Protein AF-A0A7S3WZX8-F1 (afdb_monomer)

Organism: NCBI:txid141414

Solvent-accessible surface area (backbone atoms only — not comparable to full-atom values): 28064 Å² total; per-residue (Å²): 110,68,70,62,49,52,53,51,53,48,54,61,59,67,70,62,73,82,85,50,68,70,58,51,52,52,25,53,53,38,31,55,52,12,50,51,37,23,51,35,10,46,56,28,32,33,53,15,47,47,43,47,40,38,82,58,34,78,76,71,60,70,80,54,81,47,58,68,43,24,22,30,53,14,22,42,45,3,54,73,65,70,32,28,58,57,41,40,40,51,50,34,34,36,25,56,45,72,71,41,54,56,69,48,44,52,30,20,46,56,13,10,59,41,23,38,32,56,61,16,42,58,54,15,58,75,34,60,89,39,48,67,26,19,17,34,4,34,15,38,19,34,26,53,33,41,44,40,50,53,32,44,68,53,48,49,58,49,26,52,54,36,20,68,74,63,71,76,38,19,58,53,53,52,56,19,43,58,54,35,34,73,73,62,42,51,97,82,49,68,68,90,59,84,38,72,48,51,69,71,30,41,66,61,31,40,50,41,54,27,69,36,64,40,34,33,48,59,57,67,44,92,61,54,74,57,42,70,59,60,80,88,80,53,72,77,86,43,64,78,80,84,74,84,73,74,87,72,89,73,91,74,96,75,96,70,89,81,93,45,70,68,59,52,50,51,49,50,57,51,56,69,62,59,60,70,92,68,56,39,19,40,30,40,61,68,45,51,56,28,49,44,68,64,35,54,65,53,38,71,73,61,51,47,58,42,82,80,66,58,59,86,56,88,66,88,38,78,87,80,30,48,56,22,44,36,44,56,60,48,40,44,59,54,42,73,68,28,70,38,46,72,32,37,72,34,38,88,50,44,44,64,50,19,14,51,52,39,33,54,51,13,50,52,32,28,52,50,9,50,51,41,25,39,51,26,33,44,74,72,37,53,76,60,45,56,61,50,51,65,55,39,71,78,47,56,58,71,56,22,17,52,48,16,23,52,50,8,55,67,35,64,33,31,50,62,54,46,36,64,46,13,59,38,16,17,75,61,77,40,52,60,82,56,43,44,31,28,41,54,14,10,54,53,15,30,28,49,58,33,38,51,57,14,63,45,63,62,36,67,51,9,37,22,45,21,40,32,52,40,48,54,48,50,52,36,42,65,61,38,52,77,45,68,76,49,34,45,49,29,52,48,54,13,48,52,53,4,50,50,30,39,77,36,79,60,44,59,61,52,48,48,46,42,67,57,42,48,49,33,51,51,53,39,52,45,48,55,31,37,76,76,32,63,67,56,25,50,52,51,53,50,51,64,70,65,58,130

Secondary structure (DSSP, 8-state):
-HHHHHHHHHHHHTTSPPPPHHHHHHHHHHHHHHHHHHHHHHHHHHHHHHHHHTTTGGGTSTT---HHHHHHHHHHHHHHHS-HHHHHHHHHHHHHTTSS-HHHHHHHHHHHHHHTHHHHHHHHHTTTTSHHHHHHHHHHHHHHHHHHHHHHHHHHHHHHHHHHHHSS--HHHHHHHHHHHHHH--TTS--SS--HHHHHHHHHHHHH-EE-HHHHHHHHSTT-SPEEPPGGGS-TTSTTS-------------------HHHHHHHHHHHTTSS-----EEE-HHHHHHHHHH-HHHHHHH--BGGGTT---S-SSSSSPEEESSHHHHHIIIIISS-SEEESTTGGGHHHHHHHHHHHHHHHHHHHHHHHHHHHHHHHHHHHHHHHHHHHTTS-HHHHHHHHHHHHHHHS-HHHHHHHHHHHHHTTSS-HHHHHHHHHHHHHHHHHHHHHHHHHHT-HHHHHHHHHHHHHHHHHHHHHSSSHHHHHHHHHHHHHHHHHHHH-TTHHHHHHIIIIIIHHHHHHHHHHHHHH-HHHHHHHHHHHHT--

InterPro domains:
  IPR003841 Sodium-dependent phosphate transport protein [PF02690] (37-125)
  IPR003841 Sodium-dependent phosphate transport protein [PF02690] (369-481)
  IPR003841 Sodium-dependent phosphate transport protein [PTHR10010] (20-543)

Nearest PDB structures (foldseek):
  8zqp-assembly1_A  TM=1.245E-01  e=1.816E+00  Homo sapiens

Foldseek 3Di:
DVVVVVVVVVVVLVPDDDDDPVLLVVLVVLLVVLVLLQLLLLVLLLLLCLLLVQADLVVVQVQQPDLLLLLLLLLQQCLVLVFLLLQLLVLLSCLLSVSDFLQSSLSSNLNSQLNNLLLQLVLLLVLLVALLLSLQLQLLSCLSNLLSVVLCVPVVVQFVVQCVVVVHTGDLLVVLLVVLCVVQNHQPPDGPDDQPSCVSNVVVSVQQFDFLVLLSCLRNDPQDQFAWDDPVLFPLVQQPPDDPPPDDDDDDDDPDDDPDVVVVVVVVVVSVVSDDPQTKTWGAPSNLVSLCSLPVPCCVVPWAFPVVRRGPDPCSDPDRTGITRCSNVSCCVRRNVNFRTPDHPLNVLTSNRSSVVSNVSSSCSSSSSVVSNLVSLCSNPVSVLVVVLLVLLVDDLQVLLCNLLVSCLSNLGLSVSSSSCSSCSSVVSHPSLSSNSSSLSVQLNNLVSQCVSLSSSSNSSSNSSSSSSNCSSVVSCVQQPPDVVSVVSSSVVSSVLSNVCSVPVCSSVVCCCVVSPVVSVLSSVLSVLCVVPVVSSVVVVVVVVPDD

Mean predicted aligned error: 14.81 Å

Radius of gyration: 32.47 Å; Cα contacts (8 Å, |Δi|>4): 790; chains: 1; bounding box: 88×51×114 Å

Structure (mmCIF, N/CA/C/O backbone):
data_AF-A0A7S3WZX8-F1
#
_entry.id   AF-A0A7S3WZX8-F1
#
loop_
_atom_site.group_PDB
_atom_site.id
_atom_site.type_symbol
_atom_site.label_atom_id
_atom_site.label_alt_id
_atom_site.label_comp_id
_atom_site.label_asym_id
_atom_site.label_entity_id
_atom_site.label_seq_id
_atom_site.pdbx_PDB_ins_code
_atom_site.Cartn_x
_atom_site.Cartn_y
_atom_site.Cartn_z
_atom_site.occupancy
_atom_site.B_iso_or_equiv
_atom_site.auth_seq_id
_atom_site.auth_comp_id
_atom_site.auth_asym_id
_atom_site.auth_atom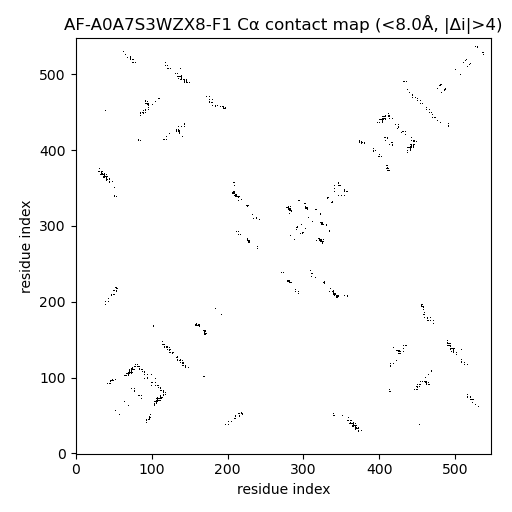_id
_atom_site.pdbx_PDB_model_num
ATOM 1 N N . MET A 1 1 ? -20.337 2.306 39.036 1.00 42.31 1 MET A N 1
ATOM 2 C CA . MET A 1 1 ? -19.505 1.330 38.292 1.00 42.31 1 MET A CA 1
ATOM 3 C C . MET A 1 1 ? -18.708 1.974 37.158 1.00 42.31 1 MET A C 1
ATOM 5 O O . MET A 1 1 ? -17.511 1.739 37.129 1.00 42.31 1 MET A O 1
ATOM 9 N N . ALA A 1 2 ? -19.298 2.820 36.297 1.00 38.94 2 ALA A N 1
ATOM 10 C CA . ALA A 1 2 ? -18.552 3.573 35.270 1.00 38.94 2 ALA A CA 1
ATOM 11 C C . ALA A 1 2 ? -17.486 4.527 35.861 1.00 38.94 2 ALA A C 1
ATOM 13 O O . ALA A 1 2 ? -16.323 4.437 35.491 1.00 38.94 2 ALA A O 1
ATOM 14 N N . ASP A 1 3 ? -17.843 5.324 36.877 1.00 40.44 3 ASP A N 1
ATOM 15 C CA . ASP A 1 3 ? -16.924 6.263 37.562 1.00 40.44 3 ASP A CA 1
ATOM 16 C C . ASP A 1 3 ? -15.757 5.555 38.290 1.00 40.44 3 ASP A C 1
ATOM 18 O O . ASP A 1 3 ? -14.648 6.066 38.418 1.00 40.44 3 ASP A O 1
ATOM 22 N N . THR A 1 4 ? -15.979 4.317 38.741 1.00 41.59 4 THR A N 1
ATOM 23 C CA . THR A 1 4 ? -14.967 3.511 39.440 1.00 41.59 4 THR A CA 1
ATOM 24 C C . THR A 1 4 ? -13.964 2.882 38.470 1.00 41.59 4 THR A C 1
ATOM 26 O O . THR A 1 4 ? -12.808 2.679 38.834 1.00 41.59 4 THR A O 1
ATOM 29 N N . GLN A 1 5 ? -14.384 2.576 37.236 1.00 45.62 5 GLN A N 1
ATOM 30 C CA . GLN A 1 5 ? -13.490 2.078 36.188 1.00 45.62 5 GLN A CA 1
ATOM 31 C C . GLN A 1 5 ? -12.765 3.210 35.449 1.00 45.62 5 GLN A C 1
ATOM 33 O O . GLN A 1 5 ? -11.592 3.038 35.127 1.00 45.62 5 GLN A O 1
ATOM 38 N N . GLU A 1 6 ? -13.396 4.380 35.287 1.00 46.00 6 GLU A N 1
ATOM 39 C CA . GLU A 1 6 ? -12.753 5.611 34.795 1.00 46.00 6 GLU A CA 1
ATOM 40 C C . GLU A 1 6 ? -11.581 6.000 35.709 1.00 46.00 6 GLU A C 1
ATOM 42 O O . GLU A 1 6 ? -10.449 6.091 35.240 1.00 46.00 6 GLU A O 1
ATOM 47 N N . LYS A 1 7 ? -11.786 6.027 37.035 1.00 42.59 7 LYS A N 1
ATOM 48 C CA 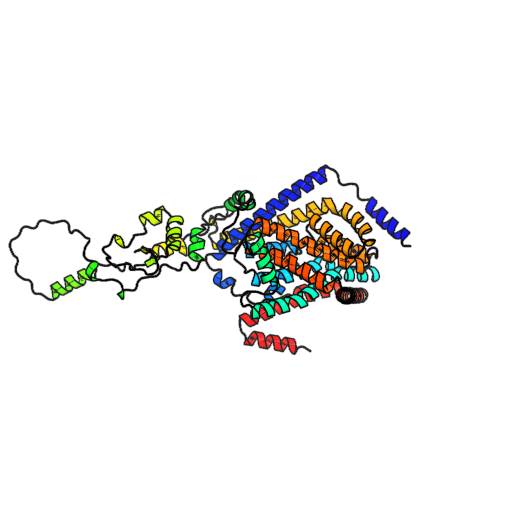. LYS A 1 7 ? -10.711 6.285 38.015 1.00 42.59 7 LYS A CA 1
ATOM 49 C C . LYS A 1 7 ? -9.607 5.224 38.033 1.00 42.59 7 LYS A C 1
ATOM 51 O O . LYS A 1 7 ? -8.455 5.540 38.322 1.00 42.59 7 LYS A O 1
ATOM 56 N N . LYS A 1 8 ? -9.922 3.962 37.716 1.00 41.47 8 LYS A N 1
ATOM 57 C CA . LYS A 1 8 ? -8.926 2.876 37.641 1.00 41.47 8 LYS A CA 1
ATOM 58 C C . LYS A 1 8 ? -8.083 2.968 36.361 1.00 41.47 8 LYS A C 1
ATOM 60 O O . LYS A 1 8 ? -6.880 2.721 36.414 1.00 41.47 8 LYS A O 1
ATOM 65 N N . ALA A 1 9 ? -8.688 3.374 35.243 1.00 42.62 9 ALA A N 1
ATOM 66 C CA . ALA A 1 9 ? -7.993 3.666 33.989 1.00 42.62 9 ALA A CA 1
ATOM 67 C C . ALA A 1 9 ? -7.158 4.959 34.081 1.00 42.62 9 ALA A C 1
ATOM 69 O O . ALA A 1 9 ? -6.026 4.991 33.600 1.00 42.62 9 ALA A O 1
ATOM 70 N N . GLU A 1 10 ? -7.670 5.991 34.756 1.00 42.19 10 GLU A N 1
ATOM 71 C CA . GLU A 1 10 ? -6.943 7.233 35.045 1.00 42.19 10 GLU A CA 1
ATOM 72 C C . GLU A 1 10 ? -5.774 7.002 36.010 1.00 42.19 10 GLU A C 1
ATOM 74 O O . GLU A 1 10 ? -4.679 7.497 35.759 1.00 42.19 10 GLU A O 1
ATOM 79 N N . GLY A 1 11 ? -5.958 6.192 37.059 1.00 34.66 11 GLY A N 1
ATOM 80 C CA . GLY A 1 11 ? -4.899 5.834 38.007 1.00 34.66 11 GLY A CA 1
ATOM 81 C C . GLY A 1 11 ? -3.776 4.994 37.388 1.00 34.66 11 GLY A C 1
ATOM 82 O O . GLY A 1 11 ? -2.609 5.202 37.710 1.00 34.66 11 GLY A O 1
ATOM 83 N N . ALA A 1 12 ? -4.099 4.098 36.448 1.00 41.78 12 ALA A N 1
ATOM 84 C CA . ALA A 1 12 ? -3.099 3.347 35.685 1.00 41.78 12 ALA A CA 1
ATOM 85 C C . ALA A 1 12 ? -2.386 4.215 34.628 1.00 41.78 12 ALA A C 1
ATOM 87 O O . ALA A 1 12 ? -1.195 4.035 34.389 1.00 41.78 12 ALA A O 1
ATOM 88 N N . ALA A 1 13 ? -3.082 5.187 34.024 1.00 42.12 13 ALA A N 1
ATOM 89 C CA . ALA A 1 13 ? -2.490 6.142 33.083 1.00 42.12 13 ALA A CA 1
ATOM 90 C C . ALA A 1 13 ? -1.632 7.222 33.772 1.00 42.12 13 ALA A C 1
ATOM 92 O O . ALA A 1 13 ? -0.694 7.735 33.163 1.00 42.12 13 ALA A O 1
ATOM 93 N N . ALA A 1 14 ? -1.923 7.554 35.033 1.00 41.50 14 ALA A N 1
ATOM 94 C CA . ALA A 1 14 ? -1.174 8.523 35.833 1.00 41.50 14 ALA A CA 1
ATOM 95 C C . ALA A 1 14 ? 0.158 7.977 36.389 1.00 41.50 14 ALA A C 1
ATOM 97 O O . ALA A 1 14 ? 0.989 8.759 36.843 1.00 41.50 14 ALA A O 1
ATOM 98 N N . ALA A 1 15 ? 0.386 6.658 36.332 1.00 39.69 15 ALA A N 1
ATOM 99 C CA . ALA A 1 15 ? 1.616 6.019 36.808 1.00 39.69 15 ALA A CA 1
ATOM 100 C C . ALA A 1 15 ? 2.784 6.059 35.794 1.00 39.69 15 ALA A C 1
ATOM 102 O O . ALA A 1 15 ? 3.907 5.687 36.131 1.00 39.69 15 ALA A O 1
ATOM 103 N N . GLU A 1 16 ? 2.564 6.526 34.559 1.00 50.78 16 GLU A N 1
ATOM 104 C CA . GLU A 1 16 ? 3.610 6.640 33.535 1.00 50.78 16 GLU A CA 1
ATOM 105 C C . GLU A 1 16 ? 4.141 8.084 33.448 1.00 50.78 16 GLU A C 1
ATOM 107 O O . GLU A 1 16 ? 3.571 8.919 32.749 1.00 50.78 16 GLU A O 1
ATOM 112 N N . GLY A 1 17 ? 5.262 8.371 34.124 1.00 54.03 17 GLY A N 1
ATOM 113 C CA . GLY A 1 17 ? 5.860 9.715 34.240 1.00 54.03 17 GLY A CA 1
ATOM 114 C C . GLY A 1 17 ? 6.002 10.502 32.926 1.00 54.03 17 GLY A C 1
ATOM 115 O O . GLY A 1 17 ? 6.156 9.921 31.849 1.00 54.03 17 GLY A O 1
ATOM 116 N N . GLU A 1 18 ? 5.930 11.835 33.000 1.00 63.31 18 GLU A N 1
ATOM 117 C CA . GLU A 1 18 ? 6.015 12.731 31.839 1.00 63.31 18 GLU A CA 1
ATOM 118 C C . GLU A 1 18 ? 7.287 12.490 31.005 1.00 63.31 18 GLU A C 1
ATOM 120 O O . GLU A 1 18 ? 8.355 12.165 31.523 1.00 63.31 18 GLU A O 1
ATOM 125 N N . LEU A 1 19 ? 7.163 12.601 29.680 1.00 67.25 19 LEU A N 1
ATOM 126 C CA . LEU A 1 19 ? 8.270 12.361 28.757 1.00 67.25 19 LEU A CA 1
ATOM 127 C C . LEU A 1 19 ? 9.326 13.466 28.917 1.00 67.25 19 LEU A C 1
ATOM 129 O O . LEU A 1 19 ? 9.014 14.642 28.744 1.00 67.25 19 LEU A O 1
ATOM 133 N N . SER A 1 20 ? 10.568 13.100 29.233 1.00 80.31 20 SER A N 1
ATOM 134 C CA . SER A 1 20 ? 11.638 14.075 29.452 1.00 80.31 20 SER A CA 1
ATOM 135 C C . SER A 1 20 ? 12.014 14.799 28.148 1.00 80.31 20 SER A C 1
ATOM 137 O O . SER A 1 20 ? 12.026 14.202 27.069 1.00 80.31 20 SER A O 1
ATOM 139 N N . TRP A 1 21 ? 12.357 16.089 28.227 1.00 80.62 21 TRP A N 1
ATOM 140 C CA . TRP A 1 21 ? 12.812 16.879 27.069 1.00 80.62 21 TRP A CA 1
ATOM 141 C C . TRP A 1 21 ? 13.941 16.217 26.252 1.00 80.62 21 TRP A C 1
ATOM 143 O O . TRP A 1 21 ? 13.867 16.259 25.022 1.00 80.62 21 TRP A O 1
ATOM 153 N N . PRO A 1 22 ? 14.933 15.535 26.863 1.00 83.25 22 PRO A N 1
ATOM 154 C CA . PRO A 1 22 ? 15.937 14.778 26.118 1.00 83.25 22 PRO A CA 1
ATOM 155 C C . PRO A 1 22 ? 15.350 13.645 25.267 1.00 83.25 22 PRO A C 1
ATOM 157 O O . PRO A 1 22 ? 15.780 13.459 24.132 1.00 83.25 22 PRO A O 1
ATOM 160 N N . MET A 1 23 ? 14.340 12.920 25.761 1.00 78.38 23 MET A N 1
ATOM 161 C CA . MET A 1 23 ? 13.644 11.894 24.970 1.00 78.38 23 MET A CA 1
ATOM 162 C C . MET A 1 23 ? 12.839 12.508 23.825 1.00 78.38 23 MET A C 1
ATOM 164 O O . MET A 1 23 ? 12.762 11.911 22.754 1.00 78.38 23 MET A O 1
ATOM 168 N N . VAL A 1 24 ? 12.266 13.700 24.029 1.00 80.44 24 VAL A N 1
ATOM 169 C CA . VAL A 1 24 ? 11.562 14.430 22.965 1.00 80.44 24 VAL A CA 1
ATOM 170 C C . VAL A 1 24 ? 12.522 14.798 21.838 1.00 80.44 24 VAL A C 1
ATOM 172 O O . VAL A 1 24 ? 12.262 14.490 20.676 1.00 80.44 24 VAL A O 1
ATOM 175 N N . ILE A 1 25 ? 13.658 15.401 22.186 1.00 84.62 25 ILE A N 1
ATOM 176 C CA . ILE A 1 25 ? 14.691 15.800 21.227 1.00 84.62 25 ILE A CA 1
ATOM 177 C C . ILE A 1 25 ? 15.255 14.568 20.506 1.00 84.62 25 ILE A C 1
ATOM 179 O O . ILE A 1 25 ? 15.294 14.548 19.277 1.00 84.62 25 ILE A O 1
ATOM 183 N N . ALA A 1 26 ? 15.615 13.514 21.245 1.00 85.44 26 ALA A N 1
ATOM 184 C CA . ALA A 1 26 ? 16.092 12.258 20.665 1.00 85.44 26 ALA A CA 1
ATOM 185 C C . ALA A 1 26 ? 15.053 11.620 19.728 1.00 85.44 26 ALA A C 1
ATOM 187 O O . ALA A 1 26 ? 15.413 11.096 18.676 1.00 85.44 26 ALA A O 1
ATOM 188 N N . GLY A 1 27 ? 13.764 11.704 20.068 1.00 79.12 27 GLY A N 1
ATOM 189 C CA . GLY A 1 27 ? 12.679 11.238 19.210 1.00 79.12 27 GLY A CA 1
ATOM 190 C C . GLY A 1 27 ? 12.558 12.039 17.912 1.00 79.12 27 GLY A C 1
ATOM 191 O O . GLY A 1 27 ? 12.404 11.433 16.856 1.00 79.12 27 GLY A O 1
ATOM 192 N N . ILE A 1 28 ? 12.681 13.371 17.956 1.00 81.50 28 ILE A N 1
ATOM 193 C CA . ILE A 1 28 ? 12.648 14.229 16.756 1.00 81.50 28 ILE A CA 1
ATOM 194 C C . ILE A 1 28 ? 13.839 13.929 15.838 1.00 81.50 28 ILE A C 1
ATOM 196 O O . ILE A 1 28 ? 13.653 13.722 14.638 1.00 81.50 28 ILE A O 1
ATOM 200 N N . PHE A 1 29 ? 15.053 13.841 16.389 1.00 89.25 29 PHE A N 1
ATOM 201 C CA . PHE A 1 29 ? 16.229 13.436 15.613 1.00 89.25 29 PHE A CA 1
ATOM 202 C C . PHE A 1 29 ? 16.075 12.022 15.044 1.00 89.25 29 PHE A C 1
ATOM 204 O O . PHE A 1 29 ? 16.392 11.792 13.878 1.00 89.25 29 PHE A O 1
ATOM 211 N N . GLY A 1 30 ? 15.529 11.096 15.834 1.00 84.31 30 GLY A N 1
ATOM 212 C CA . GLY A 1 30 ? 15.224 9.738 15.398 1.00 84.31 30 GLY A CA 1
ATOM 213 C C . GLY A 1 30 ? 14.228 9.695 14.238 1.00 84.31 30 GLY A C 1
ATOM 214 O O . GLY A 1 30 ? 14.450 8.946 13.292 1.00 84.31 30 GLY A O 1
ATOM 215 N N . ILE A 1 31 ? 13.189 10.539 14.250 1.00 75.19 31 ILE A N 1
ATOM 216 C CA . ILE A 1 31 ? 12.229 10.690 13.142 1.00 75.19 31 ILE A CA 1
ATOM 217 C C . ILE A 1 31 ? 12.936 11.160 11.872 1.00 75.19 31 ILE A C 1
ATOM 219 O O . ILE A 1 31 ? 12.767 10.540 10.825 1.00 75.19 31 ILE A O 1
ATOM 223 N N . ILE A 1 32 ? 13.746 12.220 11.956 1.00 83.50 32 ILE A N 1
ATOM 224 C CA . ILE A 1 32 ? 14.456 12.776 10.793 1.00 83.50 32 ILE A CA 1
ATOM 225 C C . ILE A 1 32 ? 15.437 11.745 10.219 1.00 83.50 32 ILE A C 1
ATOM 227 O O . ILE A 1 32 ? 15.456 11.521 9.009 1.00 83.50 32 ILE A O 1
ATOM 231 N N . ALA A 1 33 ? 16.213 11.075 11.076 1.00 87.00 33 ALA A N 1
ATOM 232 C CA . ALA A 1 33 ? 17.159 10.041 10.662 1.00 87.00 33 ALA A CA 1
ATOM 233 C C . ALA A 1 33 ? 16.455 8.834 10.023 1.00 87.00 33 ALA A C 1
ATOM 235 O O . ALA A 1 33 ? 16.892 8.326 8.992 1.00 87.00 33 ALA A O 1
ATOM 236 N N . SER A 1 34 ? 15.337 8.406 10.606 1.00 77.06 34 SER A N 1
ATOM 237 C CA . SER A 1 34 ? 14.529 7.294 10.106 1.00 77.06 34 SER A CA 1
ATOM 238 C C . SER A 1 34 ? 13.863 7.621 8.769 1.00 77.06 34 SER A C 1
ATOM 240 O O . SER A 1 34 ? 13.863 6.788 7.863 1.00 77.06 34 SER A O 1
ATOM 242 N N . LEU A 1 35 ? 13.365 8.853 8.609 1.00 73.88 35 LEU A N 1
ATOM 243 C CA . LEU A 1 35 ? 12.845 9.357 7.340 1.00 73.88 35 LEU A CA 1
ATOM 244 C C . LEU A 1 35 ? 13.946 9.392 6.275 1.00 73.88 35 LEU A C 1
ATOM 246 O O . LEU A 1 35 ? 13.730 8.919 5.166 1.00 73.88 35 LEU A O 1
ATOM 250 N N . TYR A 1 36 ? 15.139 9.890 6.606 1.00 84.25 36 TYR A N 1
ATOM 251 C CA . TYR A 1 36 ? 16.271 9.888 5.679 1.00 84.25 36 TYR A CA 1
ATOM 252 C C . TYR A 1 36 ? 16.662 8.466 5.254 1.00 84.25 36 TYR A C 1
ATOM 254 O O . TYR A 1 36 ? 16.792 8.197 4.061 1.00 84.25 36 TYR A O 1
ATOM 262 N N . LEU A 1 37 ? 16.775 7.536 6.209 1.00 83.69 37 LEU A N 1
ATOM 263 C CA . LEU A 1 37 ? 17.080 6.129 5.939 1.00 83.69 37 LEU A CA 1
ATOM 264 C C . LEU A 1 37 ? 16.036 5.483 5.015 1.00 83.69 37 LEU A C 1
ATOM 266 O O . LEU A 1 37 ? 16.394 4.790 4.063 1.00 83.69 37 LEU A O 1
ATOM 270 N N . PHE A 1 38 ? 14.757 5.767 5.259 1.00 74.38 38 PHE A N 1
ATOM 271 C CA . PHE A 1 38 ? 13.649 5.328 4.416 1.00 74.38 38 PHE A CA 1
ATOM 272 C C . PHE A 1 38 ? 13.745 5.890 2.987 1.00 74.38 38 PHE A C 1
ATOM 274 O O . PHE A 1 38 ? 13.621 5.135 2.022 1.00 74.38 38 PHE A O 1
ATOM 281 N N . LEU A 1 39 ? 14.024 7.190 2.837 1.00 73.38 39 LEU A N 1
ATOM 282 C CA . LEU A 1 39 ? 14.169 7.839 1.528 1.00 73.38 39 LEU A CA 1
ATOM 283 C C . LEU A 1 39 ? 15.365 7.295 0.737 1.00 73.38 39 LEU A C 1
ATOM 285 O O . LEU A 1 39 ? 15.262 7.101 -0.476 1.00 73.38 39 LEU A O 1
ATOM 289 N N . VAL A 1 40 ? 16.486 7.018 1.408 1.00 83.88 40 VAL A N 1
ATOM 290 C CA . VAL A 1 40 ? 17.638 6.357 0.779 1.00 83.88 40 VAL A CA 1
ATOM 291 C C . VAL A 1 40 ? 17.268 4.940 0.341 1.00 83.88 40 VAL A C 1
ATOM 293 O O . VAL A 1 40 ? 17.600 4.561 -0.779 1.00 83.88 40 VAL A O 1
ATOM 296 N N . GLY A 1 41 ? 16.538 4.187 1.172 1.00 77.00 41 GLY A N 1
ATOM 297 C CA . GLY A 1 41 ? 16.021 2.863 0.818 1.00 77.00 41 GLY A CA 1
ATOM 298 C C . GLY A 1 41 ? 15.164 2.886 -0.453 1.00 77.00 41 GLY A C 1
ATOM 299 O O . GLY A 1 41 ? 15.422 2.111 -1.367 1.00 77.00 41 GLY A O 1
ATOM 300 N N . LEU A 1 42 ? 14.213 3.822 -0.566 1.00 65.62 42 LEU A N 1
ATOM 301 C CA . LEU A 1 42 ? 13.376 3.982 -1.767 1.00 65.62 42 LEU A CA 1
ATOM 302 C C . LEU A 1 42 ? 14.192 4.303 -3.027 1.00 65.62 42 LEU A C 1
ATOM 304 O O . LEU A 1 42 ? 13.967 3.714 -4.085 1.00 65.62 42 LEU A O 1
ATOM 308 N N . ALA A 1 43 ? 15.141 5.234 -2.925 1.00 74.12 43 ALA A N 1
ATOM 309 C CA . ALA A 1 43 ? 15.965 5.625 -4.064 1.00 74.12 43 ALA A CA 1
ATOM 310 C C . ALA A 1 43 ? 16.906 4.487 -4.504 1.00 74.12 43 ALA A C 1
ATOM 312 O O . ALA A 1 43 ? 17.033 4.223 -5.701 1.00 74.12 43 ALA A O 1
ATOM 313 N N . LEU A 1 44 ? 17.502 3.774 -3.543 1.00 78.50 44 LEU A N 1
ATOM 314 C CA . LEU A 1 44 ? 18.354 2.615 -3.798 1.00 78.50 44 LEU A CA 1
ATOM 315 C C . LEU A 1 44 ? 17.571 1.460 -4.432 1.00 78.50 44 LEU A C 1
ATOM 317 O O . LEU A 1 44 ? 18.053 0.847 -5.379 1.00 78.50 44 LEU A O 1
ATOM 321 N N . MET A 1 45 ? 16.355 1.201 -3.950 1.00 73.62 45 MET A N 1
ATOM 322 C CA . MET A 1 45 ? 15.451 0.191 -4.499 1.00 73.62 45 MET A CA 1
ATOM 323 C C . MET A 1 45 ? 15.160 0.461 -5.980 1.00 73.62 45 MET A C 1
ATOM 325 O O . MET A 1 45 ? 15.248 -0.449 -6.802 1.00 73.62 45 MET A O 1
ATOM 329 N N . GLY A 1 46 ? 14.890 1.719 -6.345 1.00 68.00 46 GLY A N 1
ATOM 330 C CA . GLY A 1 46 ? 14.654 2.102 -7.737 1.00 68.00 46 GLY A CA 1
ATOM 331 C C . GLY A 1 46 ? 15.851 1.855 -8.662 1.00 68.00 46 GLY A C 1
ATOM 332 O O . GLY A 1 46 ? 15.660 1.480 -9.817 1.00 68.00 46 GLY A O 1
ATOM 333 N N . ASP A 1 47 ? 17.083 2.024 -8.179 1.00 76.50 47 ASP A N 1
ATOM 334 C CA . ASP A 1 47 ? 18.285 1.727 -8.965 1.00 76.50 47 ASP A CA 1
ATOM 335 C C . ASP A 1 47 ? 18.634 0.227 -8.959 1.00 76.50 47 ASP A C 1
ATOM 337 O O . ASP A 1 47 ? 19.006 -0.314 -10.003 1.00 76.50 47 ASP A O 1
ATOM 341 N N . ALA A 1 48 ? 18.422 -0.485 -7.852 1.00 74.44 48 ALA A N 1
ATOM 342 C CA . ALA A 1 48 ? 18.563 -1.940 -7.798 1.00 74.44 48 ALA A CA 1
ATOM 343 C C . ALA A 1 48 ? 17.632 -2.633 -8.807 1.00 74.44 48 ALA A C 1
ATOM 345 O O . ALA A 1 48 ? 18.068 -3.500 -9.567 1.00 74.44 48 ALA A O 1
ATOM 346 N N . PHE A 1 49 ? 16.374 -2.187 -8.894 1.00 69.06 49 PHE A N 1
ATOM 347 C CA . PHE A 1 49 ? 15.424 -2.728 -9.861 1.00 69.06 49 PHE A CA 1
ATOM 348 C C . PHE A 1 49 ? 15.771 -2.420 -11.309 1.00 69.06 49 PHE A C 1
ATOM 350 O O . PHE A 1 49 ? 15.621 -3.304 -12.137 1.00 69.06 49 PHE A O 1
ATOM 357 N N . LYS A 1 50 ? 16.286 -1.232 -11.643 1.00 72.12 50 LYS A N 1
ATOM 358 C CA . LYS A 1 50 ? 16.756 -0.968 -13.017 1.00 72.12 50 LYS A CA 1
ATOM 359 C C . LYS A 1 50 ? 17.892 -1.904 -13.429 1.00 72.12 50 LYS A C 1
ATOM 361 O O . LYS A 1 50 ? 17.978 -2.281 -14.593 1.00 72.12 50 LYS A O 1
ATOM 366 N N . CYS A 1 51 ? 18.752 -2.275 -12.480 1.00 72.75 51 CYS A N 1
ATOM 367 C CA . CYS A 1 51 ? 19.847 -3.208 -12.720 1.00 72.75 51 CYS A CA 1
ATOM 368 C C . CYS A 1 51 ? 19.341 -4.633 -12.984 1.00 72.75 51 CYS A C 1
ATOM 370 O O . CYS A 1 51 ? 19.742 -5.259 -13.961 1.00 72.75 51 CYS A O 1
ATOM 372 N N . LEU A 1 52 ? 18.400 -5.111 -12.164 1.00 68.62 52 LEU A N 1
ATOM 373 C CA . LEU A 1 52 ? 17.714 -6.395 -12.378 1.00 68.62 52 LEU A CA 1
ATOM 374 C C . LEU A 1 52 ? 16.840 -6.378 -13.648 1.00 68.62 52 LEU A C 1
ATOM 376 O O . LEU A 1 52 ? 16.723 -7.379 -14.350 1.00 68.62 52 LEU A O 1
ATOM 380 N N . GLY A 1 53 ? 16.286 -5.205 -13.950 1.00 61.47 53 GLY A N 1
ATOM 381 C CA . GLY A 1 53 ? 15.441 -4.857 -15.083 1.00 61.47 53 GLY A CA 1
ATOM 382 C C . GLY A 1 53 ? 16.109 -5.032 -16.441 1.00 61.47 53 GLY A C 1
ATOM 383 O O . GLY A 1 53 ? 15.548 -5.630 -17.358 1.00 61.47 53 GLY A O 1
ATOM 384 N N . GLY A 1 54 ? 17.331 -4.510 -16.552 1.00 61.09 54 GLY A N 1
ATOM 385 C CA . GLY A 1 54 ? 18.008 -4.290 -17.827 1.00 61.09 54 GLY A CA 1
ATOM 386 C C . GLY A 1 54 ? 18.371 -5.540 -18.629 1.00 61.09 54 GLY A C 1
ATOM 387 O O . GLY A 1 54 ? 18.598 -5.407 -19.818 1.00 61.09 54 GLY A O 1
ATOM 388 N N . ARG A 1 55 ? 18.431 -6.745 -18.043 1.00 59.84 55 ARG A N 1
ATOM 389 C CA . ARG A 1 55 ? 18.888 -7.959 -18.763 1.00 59.84 55 ARG A CA 1
ATOM 390 C C . ARG A 1 55 ? 17.904 -9.130 -18.805 1.00 59.84 55 ARG A C 1
ATOM 392 O O . ARG A 1 55 ? 18.215 -10.148 -19.410 1.00 59.84 55 ARG A O 1
ATOM 399 N N . GLY A 1 56 ? 16.728 -9.019 -18.188 1.00 50.00 56 GLY A N 1
ATOM 400 C CA . GLY A 1 56 ? 15.794 -10.154 -18.139 1.00 50.00 56 GLY A CA 1
ATOM 401 C C . GLY A 1 56 ? 14.403 -9.877 -17.577 1.00 50.00 56 GLY A C 1
ATOM 402 O O . GLY A 1 56 ? 13.627 -10.812 -17.411 1.00 50.00 56 GLY A O 1
ATOM 403 N N . ALA A 1 57 ? 14.044 -8.628 -17.279 1.00 43.06 57 ALA A N 1
ATOM 404 C CA . ALA A 1 57 ? 12.792 -8.360 -16.575 1.00 43.06 57 ALA A CA 1
ATOM 405 C C . ALA A 1 57 ? 11.526 -8.409 -17.435 1.00 43.06 57 ALA A C 1
ATOM 407 O O . ALA A 1 57 ? 10.444 -8.565 -16.870 1.00 43.06 57 ALA A O 1
ATOM 408 N N . SER A 1 58 ? 11.622 -8.363 -18.768 1.00 38.50 58 SER A N 1
ATOM 409 C CA . SER A 1 58 ? 10.425 -8.543 -19.605 1.00 38.50 58 SER A CA 1
ATOM 410 C C . SER A 1 58 ? 9.758 -9.906 -19.389 1.00 38.50 58 SER A C 1
ATOM 412 O O . SER A 1 58 ? 8.547 -10.003 -19.547 1.00 38.50 58 SER A O 1
ATOM 414 N N . SER A 1 59 ? 10.496 -10.947 -18.974 1.00 39.41 59 SER A N 1
ATOM 415 C CA . SER A 1 59 ? 9.923 -12.275 -18.701 1.00 39.41 59 SER A CA 1
ATOM 416 C C . SER A 1 59 ? 9.457 -12.488 -17.254 1.00 39.41 59 SER A C 1
ATOM 418 O O . SER A 1 59 ? 8.699 -13.419 -17.003 1.00 39.41 59 SER A O 1
ATOM 420 N N . MET A 1 60 ? 9.869 -11.643 -16.298 1.00 38.62 60 MET A N 1
ATOM 421 C CA . MET A 1 60 ? 9.441 -11.751 -14.892 1.00 38.62 60 MET A CA 1
ATOM 422 C C . MET A 1 60 ? 8.124 -11.016 -14.602 1.00 38.62 60 MET A C 1
ATOM 424 O O . MET A 1 60 ? 7.450 -11.339 -13.625 1.00 38.62 60 MET A O 1
ATOM 428 N N . PHE A 1 61 ? 7.748 -10.038 -15.434 1.00 42.41 61 PHE A N 1
ATOM 429 C CA . PHE A 1 61 ? 6.611 -9.142 -15.175 1.00 42.41 61 PHE A CA 1
ATOM 430 C C . PHE A 1 61 ? 5.399 -9.349 -16.091 1.00 42.41 61 PHE A C 1
ATOM 432 O O . PHE A 1 61 ? 4.381 -8.681 -15.922 1.00 42.41 61 PHE A O 1
ATOM 439 N N . THR A 1 62 ? 5.442 -10.334 -16.988 1.00 44.97 62 THR A N 1
ATOM 440 C CA . THR A 1 62 ? 4.255 -10.813 -17.718 1.00 44.97 62 THR A CA 1
ATOM 441 C C . THR A 1 62 ? 3.274 -11.590 -16.827 1.00 44.97 62 THR A C 1
ATOM 443 O O . THR A 1 62 ? 2.124 -11.782 -17.215 1.00 44.97 62 THR A O 1
ATOM 446 N N . SER A 1 63 ? 3.686 -11.977 -15.612 1.00 40.50 63 SER A N 1
ATOM 447 C CA . SER A 1 63 ? 2.932 -12.868 -14.713 1.00 40.50 63 SER A CA 1
ATOM 448 C C . SER A 1 63 ? 1.988 -12.174 -13.715 1.00 40.50 63 SER A C 1
ATOM 450 O O . SER A 1 63 ? 1.503 -12.822 -12.792 1.00 40.50 63 SER A O 1
ATOM 452 N N . VAL A 1 64 ? 1.703 -10.870 -13.847 1.00 50.66 64 VAL A N 1
ATOM 453 C CA . VAL A 1 64 ? 0.717 -10.176 -12.979 1.00 50.66 64 VAL A CA 1
ATOM 454 C C . VAL A 1 64 ? -0.296 -9.376 -13.800 1.00 50.66 64 VAL A C 1
ATOM 456 O O . VAL A 1 64 ? -0.604 -8.226 -13.504 1.00 50.66 64 VAL A O 1
ATOM 459 N N . ASN A 1 65 ? -0.857 -9.993 -14.840 1.00 62.16 65 ASN A N 1
ATOM 460 C CA . ASN A 1 65 ? -2.015 -9.424 -15.540 1.00 62.16 65 ASN A CA 1
ATOM 461 C C . ASN A 1 65 ? -3.341 -9.687 -14.804 1.00 62.16 65 ASN A C 1
ATOM 463 O O . ASN A 1 65 ? -4.371 -9.114 -15.161 1.00 62.16 65 ASN A O 1
ATOM 467 N N . ASN A 1 66 ? -3.333 -10.532 -13.765 1.00 79.44 66 ASN A N 1
ATOM 468 C CA . ASN A 1 66 ? -4.532 -10.876 -13.012 1.00 79.44 66 ASN A CA 1
ATOM 469 C C . ASN A 1 66 ? -4.744 -9.934 -11.803 1.00 79.44 66 ASN A C 1
ATOM 471 O O . ASN A 1 66 ? -3.960 -9.972 -10.847 1.00 79.44 66 ASN A O 1
ATOM 475 N N . PRO A 1 67 ? -5.832 -9.137 -11.771 1.00 86.88 67 PRO A N 1
ATOM 476 C CA . PRO A 1 67 ? -6.122 -8.232 -10.659 1.00 86.88 67 PRO A CA 1
ATOM 477 C C . PRO A 1 67 ? -6.385 -8.965 -9.335 1.00 86.88 67 PRO A C 1
ATOM 479 O O . PRO A 1 67 ? -6.045 -8.446 -8.272 1.00 86.88 67 PRO A O 1
ATOM 482 N N . ILE A 1 68 ? -6.934 -10.185 -9.368 1.00 87.44 68 ILE A N 1
ATOM 483 C CA . ILE A 1 68 ? -7.151 -10.992 -8.156 1.00 87.44 68 ILE A CA 1
ATOM 484 C C . ILE A 1 68 ? -5.804 -11.438 -7.579 1.00 87.44 68 ILE A C 1
ATOM 486 O O . ILE A 1 68 ? -5.600 -11.354 -6.369 1.00 87.44 68 ILE A O 1
ATOM 490 N N . ALA A 1 69 ? -4.859 -11.842 -8.432 1.00 81.50 69 ALA A N 1
ATOM 491 C CA . ALA A 1 69 ? -3.509 -12.178 -7.990 1.00 81.50 69 ALA A CA 1
ATOM 492 C C . ALA A 1 69 ? -2.817 -10.961 -7.363 1.00 81.50 69 ALA A C 1
ATOM 494 O O . ALA A 1 69 ? -2.260 -11.073 -6.272 1.00 81.50 69 ALA A O 1
ATOM 495 N N . GLY A 1 70 ? -2.941 -9.781 -7.982 1.00 85.75 70 GLY A N 1
ATOM 496 C CA . GLY A 1 70 ? -2.455 -8.526 -7.403 1.00 85.75 70 GLY A CA 1
ATOM 497 C C . GLY A 1 70 ? -3.028 -8.264 -6.004 1.00 85.75 70 GLY A C 1
ATOM 498 O O . GLY A 1 70 ? -2.268 -8.003 -5.071 1.00 85.75 70 GLY A O 1
ATOM 499 N N . LEU A 1 71 ? -4.345 -8.422 -5.823 1.00 91.75 71 LEU A N 1
ATOM 500 C CA . LEU A 1 71 ? -4.999 -8.298 -4.514 1.00 91.75 71 LEU A CA 1
ATOM 501 C C . LEU A 1 71 ? -4.390 -9.251 -3.473 1.00 91.75 71 LEU A C 1
ATOM 503 O O . LEU A 1 71 ? -4.049 -8.825 -2.369 1.00 91.75 71 LEU A O 1
ATOM 507 N N . MET A 1 72 ? -4.214 -10.524 -3.821 1.00 89.00 72 MET A N 1
ATOM 508 C CA . MET A 1 72 ? -3.669 -11.521 -2.896 1.00 89.00 72 MET A CA 1
ATOM 509 C C . MET A 1 72 ? -2.194 -11.274 -2.558 1.00 89.00 72 MET A C 1
ATOM 511 O O . MET A 1 72 ? -1.811 -11.407 -1.394 1.00 89.00 72 MET A O 1
ATOM 515 N N . VAL A 1 73 ? -1.380 -10.857 -3.537 1.00 81.88 73 VAL A N 1
ATOM 516 C CA . VAL A 1 73 ? 0.009 -10.423 -3.302 1.00 81.88 73 VAL A CA 1
ATOM 517 C C . VAL A 1 73 ? 0.038 -9.267 -2.306 1.00 81.88 73 VAL A C 1
ATOM 519 O O . VAL A 1 73 ? 0.851 -9.286 -1.386 1.00 81.88 73 VAL A O 1
ATOM 522 N N . GLY A 1 74 ? -0.869 -8.296 -2.438 1.00 86.69 74 GLY A N 1
ATOM 523 C CA . GLY A 1 74 ? -0.993 -7.181 -1.500 1.00 86.69 74 GLY A CA 1
ATOM 524 C C . GLY A 1 74 ? -1.299 -7.628 -0.069 1.00 86.69 74 GLY A C 1
ATOM 525 O O . GLY A 1 74 ? -0.624 -7.192 0.866 1.00 86.69 74 GLY A O 1
ATOM 526 N N . ILE A 1 75 ? -2.271 -8.535 0.098 1.00 88.62 75 ILE A N 1
ATOM 527 C CA . ILE A 1 75 ? -2.629 -9.097 1.411 1.00 88.62 75 ILE A CA 1
ATOM 528 C C . ILE A 1 75 ? -1.410 -9.784 2.030 1.00 88.62 75 ILE A C 1
ATOM 530 O O . ILE A 1 75 ? -1.004 -9.422 3.133 1.00 88.62 75 ILE A O 1
ATOM 534 N N . LEU A 1 76 ? -0.785 -10.723 1.312 1.00 77.50 76 LEU A N 1
ATOM 535 C CA . LEU A 1 76 ? 0.370 -11.468 1.821 1.00 77.50 76 LEU A CA 1
ATOM 536 C C . LEU A 1 76 ? 1.565 -10.561 2.108 1.00 77.50 76 LEU A C 1
ATOM 538 O O . LEU A 1 76 ? 2.198 -10.705 3.151 1.00 77.50 76 LEU A O 1
ATOM 542 N N . ALA A 1 77 ? 1.855 -9.597 1.233 1.00 77.31 77 ALA A N 1
ATOM 543 C CA . ALA A 1 77 ? 2.939 -8.646 1.444 1.00 77.31 77 ALA A CA 1
ATOM 544 C C . ALA A 1 77 ? 2.746 -7.874 2.753 1.00 77.31 77 ALA A C 1
ATOM 546 O O . ALA A 1 77 ? 3.694 -7.719 3.522 1.00 77.31 77 ALA A O 1
ATOM 547 N N . THR A 1 78 ? 1.525 -7.429 3.053 1.00 85.88 78 THR A N 1
ATOM 548 C CA . THR A 1 78 ? 1.239 -6.742 4.317 1.00 85.88 78 THR A CA 1
ATOM 549 C C . THR A 1 78 ? 1.203 -7.679 5.514 1.00 85.88 78 THR A C 1
ATOM 551 O O . THR A 1 78 ? 1.656 -7.280 6.580 1.00 85.88 78 THR A O 1
ATOM 554 N N . VAL A 1 79 ? 0.748 -8.922 5.369 1.00 75.56 79 VAL A N 1
ATOM 555 C CA . VAL A 1 79 ? 0.801 -9.922 6.451 1.00 75.56 79 VAL A CA 1
ATOM 556 C C . VAL A 1 79 ? 2.247 -10.257 6.818 1.00 75.56 79 VAL A C 1
ATOM 558 O O . VAL A 1 79 ? 2.575 -10.368 7.995 1.00 75.56 79 VAL A O 1
ATOM 561 N N . LEU A 1 80 ? 3.133 -10.381 5.832 1.00 66.94 80 LEU A N 1
ATOM 562 C CA . LEU A 1 80 ? 4.548 -10.672 6.061 1.00 66.94 80 LEU A CA 1
ATOM 563 C C . LEU A 1 80 ? 5.286 -9.469 6.652 1.00 66.94 80 LEU A C 1
ATOM 565 O O . LEU A 1 80 ? 6.046 -9.612 7.607 1.00 66.94 80 LEU A O 1
ATOM 569 N N . VAL A 1 81 ? 5.044 -8.277 6.106 1.00 72.69 81 VAL A N 1
ATOM 570 C CA . VAL A 1 81 ? 5.704 -7.039 6.550 1.00 72.69 81 VAL A CA 1
ATOM 571 C C . VAL A 1 81 ? 5.063 -6.468 7.824 1.00 72.69 81 VAL A C 1
ATOM 573 O O . VAL A 1 81 ? 5.675 -5.660 8.517 1.00 72.69 81 VAL A O 1
ATOM 576 N N . GLN A 1 82 ? 3.837 -6.884 8.156 1.00 74.81 82 GLN A N 1
ATOM 577 C CA . GLN A 1 82 ? 3.017 -6.403 9.280 1.00 74.81 82 GLN A CA 1
ATOM 578 C C . GLN A 1 82 ? 2.731 -4.889 9.260 1.00 74.81 82 GLN A C 1
ATOM 580 O O . GLN A 1 82 ? 2.309 -4.302 10.258 1.00 74.81 82 GLN A O 1
ATOM 585 N N . SER A 1 83 ? 2.940 -4.235 8.115 1.00 81.50 83 SER A N 1
ATOM 586 C CA . SER A 1 83 ? 2.768 -2.794 7.951 1.00 81.50 83 SER A CA 1
ATOM 587 C C . SER A 1 83 ? 2.301 -2.465 6.539 1.00 81.50 83 SER A C 1
ATOM 589 O O . SER A 1 83 ? 3.053 -2.577 5.569 1.00 81.50 83 SER A O 1
ATOM 591 N N . SER A 1 84 ? 1.051 -2.020 6.422 1.00 87.25 84 SER A N 1
ATOM 592 C CA . SER A 1 84 ? 0.445 -1.672 5.136 1.00 87.25 84 SER A CA 1
ATOM 593 C C . SER A 1 84 ? 1.026 -0.402 4.528 1.00 87.25 84 SER A C 1
ATOM 595 O O . SER A 1 84 ? 1.126 -0.316 3.305 1.00 87.25 84 SER A O 1
ATOM 597 N N . SER A 1 85 ? 1.491 0.556 5.341 1.00 83.25 85 SER A N 1
ATOM 598 C CA . SER A 1 85 ? 2.217 1.733 4.843 1.00 83.25 85 SER A CA 1
ATOM 599 C C . SER A 1 85 ? 3.571 1.341 4.248 1.00 83.25 85 SER A C 1
ATOM 601 O O . SER A 1 85 ? 3.965 1.888 3.217 1.00 83.25 85 SER A O 1
ATOM 603 N N . THR A 1 86 ? 4.249 0.342 4.828 1.00 76.88 86 THR A N 1
ATOM 604 C CA . THR A 1 86 ? 5.491 -0.221 4.276 1.00 76.88 86 THR A CA 1
ATOM 605 C C . THR A 1 86 ? 5.222 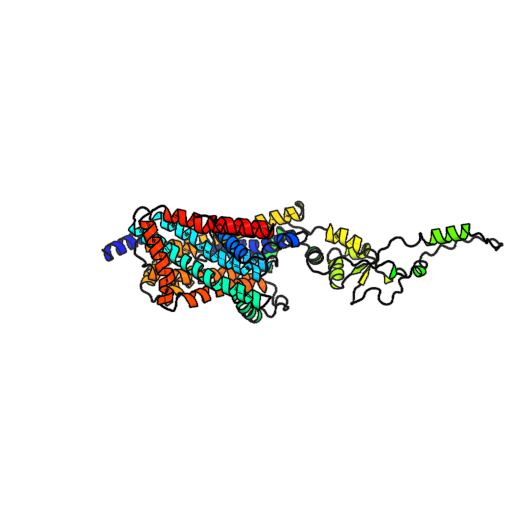-0.938 2.960 1.00 76.88 86 THR A C 1
ATOM 607 O O . THR A 1 86 ? 5.854 -0.606 1.960 1.00 76.88 86 THR A O 1
ATOM 610 N N . SER A 1 87 ? 4.250 -1.855 2.921 1.00 82.25 87 SER A N 1
ATOM 611 C CA . SER A 1 87 ? 3.889 -2.576 1.691 1.00 82.25 87 SER A CA 1
ATOM 612 C C . SER A 1 87 ? 3.452 -1.628 0.572 1.00 82.25 87 SER A C 1
ATOM 614 O O . SER A 1 87 ? 3.914 -1.753 -0.557 1.00 82.25 87 SER A O 1
ATOM 616 N N . THR A 1 88 ? 2.630 -0.627 0.888 1.00 87.44 88 THR A N 1
ATOM 617 C CA . THR A 1 88 ? 2.199 0.403 -0.070 1.00 87.44 88 THR A CA 1
ATOM 618 C C . THR A 1 88 ? 3.385 1.220 -0.577 1.00 87.44 88 THR A C 1
ATOM 620 O O . THR A 1 88 ? 3.489 1.460 -1.774 1.00 87.44 88 THR A O 1
ATOM 623 N N . SER A 1 89 ? 4.313 1.619 0.299 1.00 80.12 89 SER A N 1
ATOM 624 C CA . SER A 1 89 ? 5.501 2.392 -0.102 1.00 80.12 89 SER A CA 1
ATOM 625 C C . SER A 1 89 ? 6.426 1.597 -1.024 1.00 80.12 89 SER A C 1
ATOM 627 O O . SER A 1 89 ? 6.992 2.164 -1.955 1.00 80.12 89 SER A O 1
ATOM 629 N N . ILE A 1 90 ? 6.542 0.283 -0.804 1.00 76.50 90 ILE A N 1
ATOM 630 C CA . ILE A 1 90 ? 7.251 -0.633 -1.709 1.00 76.50 90 ILE A CA 1
ATOM 631 C C . ILE A 1 90 ? 6.575 -0.625 -3.088 1.00 76.50 90 ILE A C 1
ATOM 633 O O . ILE A 1 90 ? 7.249 -0.436 -4.095 1.00 76.50 90 ILE A O 1
ATOM 637 N N . VAL A 1 91 ? 5.247 -0.743 -3.153 1.00 83.25 91 VAL A N 1
ATOM 638 C CA . VAL A 1 91 ? 4.502 -0.691 -4.425 1.00 83.25 91 VAL A CA 1
ATOM 639 C C . VAL A 1 91 ? 4.655 0.665 -5.120 1.00 83.25 91 VAL A C 1
ATOM 641 O O . VAL A 1 91 ? 4.935 0.705 -6.315 1.00 83.25 91 VAL A O 1
ATOM 644 N N . VAL A 1 92 ? 4.557 1.778 -4.386 1.00 83.19 92 VAL A N 1
ATOM 645 C CA . VAL A 1 92 ? 4.821 3.130 -4.914 1.00 83.19 92 VAL A CA 1
ATOM 646 C C . VAL A 1 92 ? 6.243 3.217 -5.476 1.00 83.19 92 VAL A C 1
ATOM 648 O O . VAL A 1 92 ? 6.435 3.760 -6.561 1.00 83.19 92 VAL A O 1
ATOM 651 N N . GLY A 1 93 ? 7.232 2.651 -4.778 1.00 73.44 93 GLY A N 1
ATOM 652 C CA . GLY A 1 93 ? 8.618 2.568 -5.240 1.00 73.44 93 GLY A CA 1
ATOM 653 C C . GLY A 1 93 ? 8.776 1.751 -6.525 1.00 73.44 93 GLY A C 1
ATOM 654 O O . GLY A 1 93 ? 9.481 2.184 -7.432 1.00 73.44 93 GLY A O 1
ATOM 655 N N . LEU A 1 94 ? 8.075 0.619 -6.643 1.00 75.06 94 LEU A N 1
ATOM 656 C CA . LEU A 1 94 ? 8.068 -0.233 -7.841 1.00 75.06 94 LEU A CA 1
ATOM 657 C C . LEU A 1 94 ? 7.448 0.470 -9.053 1.00 75.06 94 LEU A C 1
ATOM 659 O O . LEU A 1 94 ? 8.003 0.405 -10.149 1.00 75.06 94 LEU A O 1
ATOM 663 N N . VAL A 1 95 ? 6.345 1.192 -8.850 1.00 80.69 95 VAL A N 1
ATOM 664 C CA . VAL A 1 95 ? 5.718 2.016 -9.896 1.00 80.69 95 VAL A CA 1
ATOM 665 C C . VAL A 1 95 ? 6.616 3.200 -10.259 1.00 80.69 95 VAL A C 1
ATOM 667 O O . VAL A 1 95 ? 6.798 3.510 -11.430 1.00 80.69 95 VAL A O 1
ATOM 670 N N . SER A 1 96 ? 7.247 3.837 -9.270 1.00 74.44 96 SER A N 1
ATOM 671 C CA . SER A 1 96 ? 8.236 4.900 -9.490 1.00 74.44 96 SER A CA 1
ATOM 672 C C . SER A 1 96 ? 9.468 4.390 -10.243 1.00 74.44 96 SER A C 1
ATOM 674 O O . SER A 1 96 ? 10.122 5.147 -10.948 1.00 74.44 96 SER A O 1
ATOM 676 N N . ALA A 1 97 ? 9.815 3.113 -10.128 1.00 68.31 97 ALA A N 1
ATOM 677 C CA . ALA A 1 97 ? 10.911 2.498 -10.871 1.00 68.31 97 ALA A CA 1
ATOM 678 C C . ALA A 1 97 ? 10.487 1.967 -12.254 1.00 68.31 97 ALA A C 1
ATOM 680 O O . ALA A 1 97 ? 11.297 1.314 -12.912 1.00 68.31 97 ALA A O 1
ATOM 681 N N . ASP A 1 98 ? 9.247 2.241 -12.679 1.00 69.56 98 ASP A N 1
ATOM 682 C CA . ASP A 1 98 ? 8.655 1.779 -13.939 1.00 69.56 98 ASP A CA 1
ATOM 683 C C . ASP A 1 98 ? 8.662 0.235 -14.067 1.00 69.56 98 ASP A C 1
ATOM 685 O O . ASP A 1 98 ? 8.677 -0.312 -15.163 1.00 69.56 98 ASP A O 1
ATOM 689 N N . GLN A 1 99 ? 8.670 -0.480 -12.929 1.00 66.88 99 GLN A N 1
ATOM 690 C CA . GLN A 1 99 ? 8.708 -1.953 -12.876 1.00 66.88 99 GLN A CA 1
ATOM 691 C C . GLN A 1 99 ? 7.318 -2.581 -12.840 1.00 66.88 99 GLN A C 1
ATOM 693 O O . GLN A 1 99 ? 7.114 -3.690 -13.321 1.00 66.88 99 GLN A O 1
ATOM 698 N N . ILE A 1 100 ? 6.363 -1.887 -12.222 1.00 75.94 100 ILE A N 1
ATOM 699 C CA . ILE A 1 100 ? 4.969 -2.314 -12.146 1.00 75.94 100 ILE A CA 1
ATOM 700 C C . ILE A 1 100 ? 4.116 -1.174 -12.682 1.00 75.94 100 ILE A C 1
ATOM 702 O O . ILE A 1 100 ? 4.280 -0.020 -12.289 1.00 75.94 100 ILE A O 1
ATOM 706 N N . THR A 1 101 ? 3.185 -1.498 -13.575 1.00 84.94 101 THR A N 1
ATOM 707 C CA . THR A 1 101 ? 2.234 -0.517 -14.098 1.00 84.94 101 THR A CA 1
ATOM 708 C C . THR A 1 101 ? 1.242 -0.102 -13.014 1.00 84.94 101 THR A C 1
ATOM 710 O O . THR A 1 101 ? 0.856 -0.903 -12.161 1.00 84.94 101 THR A O 1
ATOM 713 N N . VAL A 1 102 ? 0.754 1.142 -13.065 1.00 88.88 102 VAL A N 1
ATOM 714 C CA . VAL A 1 102 ? -0.257 1.630 -12.106 1.00 88.88 102 VAL A CA 1
ATOM 715 C C . VAL A 1 102 ? -1.490 0.714 -12.092 1.00 88.88 102 VAL A C 1
ATOM 717 O O . VAL A 1 102 ? -2.012 0.409 -11.022 1.00 88.88 102 VAL A O 1
ATOM 720 N N . LYS A 1 103 ? -1.903 0.197 -13.259 1.00 87.88 103 LYS A N 1
ATOM 721 C CA . LYS A 1 103 ? -3.013 -0.759 -13.408 1.00 87.88 103 LYS A CA 1
ATOM 722 C C . LYS A 1 103 ? -2.828 -2.012 -12.547 1.00 87.88 103 LYS A C 1
ATOM 724 O O . LYS A 1 103 ? -3.751 -2.414 -11.846 1.00 87.88 103 LYS A O 1
ATOM 729 N N . SER A 1 104 ? -1.632 -2.595 -12.566 1.00 86.44 104 SER A N 1
ATOM 730 C CA . SER A 1 104 ? -1.312 -3.809 -11.802 1.00 86.44 104 SER A CA 1
ATOM 731 C C . SER A 1 104 ? -1.070 -3.507 -10.321 1.00 86.44 104 SER A C 1
ATOM 733 O O . SER A 1 104 ? -1.310 -4.352 -9.463 1.00 86.44 104 SER A O 1
ATOM 735 N N . ALA A 1 105 ? -0.636 -2.286 -10.002 1.00 89.62 105 ALA A N 1
ATOM 736 C CA . ALA A 1 105 ? -0.399 -1.841 -8.635 1.00 89.62 105 ALA A CA 1
ATOM 737 C C . ALA A 1 105 ? -1.692 -1.559 -7.848 1.00 89.62 105 ALA A C 1
ATOM 739 O O . ALA A 1 105 ? -1.708 -1.760 -6.633 1.00 89.62 105 ALA A O 1
ATOM 740 N N . ILE A 1 106 ? -2.779 -1.126 -8.502 1.00 94.00 106 ILE A N 1
ATOM 741 C CA . ILE A 1 106 ? -4.047 -0.783 -7.828 1.00 94.00 106 ILE A CA 1
ATOM 742 C C . ILE A 1 106 ? -4.598 -1.955 -6.991 1.00 94.00 106 ILE A C 1
ATOM 744 O O . ILE A 1 106 ? -4.826 -1.753 -5.794 1.00 94.00 106 ILE A O 1
ATOM 748 N N . PRO A 1 107 ? -4.758 -3.184 -7.529 1.00 93.44 107 PRO A N 1
ATOM 749 C CA . PRO A 1 107 ? -5.206 -4.317 -6.723 1.00 93.44 107 PRO A CA 1
ATOM 750 C C . PRO A 1 107 ? -4.240 -4.668 -5.585 1.00 93.44 107 PRO A C 1
ATOM 752 O O . PRO A 1 107 ? -4.688 -5.000 -4.491 1.00 93.44 107 PRO A O 1
ATOM 755 N N . ILE A 1 108 ? -2.924 -4.520 -5.787 1.00 92.19 108 ILE A N 1
ATOM 756 C CA . ILE A 1 108 ? -1.925 -4.756 -4.730 1.00 92.19 108 ILE A CA 1
ATOM 757 C C . ILE A 1 108 ? -2.135 -3.782 -3.562 1.00 92.19 108 ILE A C 1
ATOM 759 O O . ILE A 1 108 ? -2.119 -4.196 -2.403 1.00 92.19 108 ILE A O 1
ATOM 763 N N . ILE A 1 109 ? -2.407 -2.504 -3.843 1.00 93.62 109 ILE A N 1
ATOM 764 C CA . ILE A 1 109 ? -2.729 -1.509 -2.810 1.00 93.62 109 ILE A CA 1
ATOM 765 C C . ILE A 1 109 ? -4.041 -1.838 -2.085 1.00 93.62 109 ILE A C 1
ATOM 767 O O . ILE A 1 109 ? -4.109 -1.736 -0.858 1.00 93.62 109 ILE A O 1
ATOM 771 N N . MET A 1 110 ? -5.074 -2.273 -2.814 1.00 95.25 110 MET A N 1
ATOM 772 C CA . MET A 1 110 ? -6.325 -2.742 -2.202 1.00 95.25 110 MET A CA 1
ATOM 773 C C . MET A 1 110 ? -6.069 -3.905 -1.229 1.00 95.25 110 MET A C 1
ATOM 775 O O . MET A 1 110 ? -6.623 -3.931 -0.128 1.00 95.25 110 MET A O 1
ATOM 779 N N . GLY A 1 111 ? -5.180 -4.828 -1.600 1.00 93.69 111 GLY A N 1
ATOM 780 C CA . GLY A 1 111 ? -4.808 -5.976 -0.776 1.00 93.69 111 GLY A CA 1
ATOM 781 C C . GLY A 1 111 ? -4.001 -5.581 0.454 1.00 93.69 111 GLY A C 1
ATOM 782 O O . GLY A 1 111 ? -4.270 -6.061 1.556 1.00 93.69 111 GLY A O 1
ATOM 783 N N . ALA A 1 112 ? -3.066 -4.643 0.290 1.00 91.69 112 ALA A N 1
ATOM 784 C CA . ALA A 1 112 ? -2.285 -4.103 1.397 1.00 91.69 112 ALA A CA 1
ATOM 785 C C . ALA A 1 112 ? -3.181 -3.446 2.464 1.00 91.69 112 ALA A C 1
ATOM 787 O O . ALA A 1 112 ? -2.934 -3.587 3.663 1.00 91.69 112 ALA A O 1
ATOM 788 N N . ASN A 1 113 ? -4.271 -2.785 2.055 1.00 92.25 113 ASN A N 1
ATOM 789 C CA . ASN A 1 113 ? -5.247 -2.232 2.996 1.00 92.25 113 ASN A CA 1
ATOM 790 C C . ASN A 1 113 ? -5.947 -3.318 3.816 1.00 92.25 113 ASN A C 1
ATOM 792 O O . ASN A 1 113 ? -6.019 -3.175 5.039 1.00 92.25 113 ASN A O 1
ATOM 796 N N . ILE A 1 114 ? -6.397 -4.406 3.178 1.00 93.75 114 ILE A N 1
ATOM 797 C CA . ILE A 1 114 ? -6.986 -5.560 3.879 1.00 93.75 114 ILE A CA 1
ATOM 798 C C . ILE A 1 114 ? -5.987 -6.116 4.904 1.00 93.75 114 ILE A C 1
ATOM 800 O O . ILE A 1 114 ? -6.320 -6.249 6.079 1.00 93.75 114 ILE A O 1
ATOM 804 N N . GLY A 1 115 ? -4.731 -6.346 4.503 1.00 89.50 115 GLY A N 1
ATOM 805 C CA . GLY A 1 115 ? -3.705 -6.946 5.367 1.00 89.50 115 GLY A CA 1
ATOM 806 C C . GLY A 1 115 ? -3.408 -6.186 6.673 1.00 89.50 115 GLY A C 1
ATOM 807 O O . GLY A 1 115 ? -2.915 -6.786 7.628 1.00 89.50 115 GLY A O 1
ATOM 808 N N . THR A 1 116 ? -3.734 -4.890 6.762 1.00 87.69 116 THR A N 1
ATOM 809 C CA . THR A 1 116 ? -3.498 -4.049 7.958 1.00 87.69 116 THR A CA 1
ATOM 810 C C . THR A 1 116 ? -4.122 -4.631 9.234 1.00 87.69 116 THR A C 1
ATOM 812 O O . THR A 1 116 ? -3.590 -4.437 10.331 1.00 87.69 116 THR A O 1
ATOM 815 N N . SER A 1 117 ? -5.233 -5.360 9.105 1.00 84.81 117 SER A N 1
ATOM 816 C CA . SER A 1 117 ? -6.066 -5.823 10.221 1.00 84.81 117 SER A CA 1
ATOM 817 C C . SER A 1 117 ? -5.457 -6.961 11.051 1.00 84.81 117 SER A C 1
ATOM 819 O O . SER A 1 117 ? -5.898 -7.193 12.183 1.00 84.81 117 SER A O 1
ATOM 821 N N . VAL A 1 118 ? -4.438 -7.665 10.539 1.00 86.25 118 VAL A N 1
ATOM 822 C CA . VAL A 1 118 ? -3.841 -8.829 11.226 1.00 86.25 118 VAL A CA 1
ATOM 823 C C . VAL A 1 118 ? -3.291 -8.452 12.598 1.00 86.25 118 VAL A C 1
ATOM 825 O O . VAL A 1 118 ? -3.577 -9.123 13.587 1.00 86.25 118 VAL A O 1
ATOM 828 N N . THR A 1 119 ? -2.573 -7.333 12.683 1.00 83.62 119 THR A N 1
ATOM 829 C CA . THR A 1 119 ? -1.992 -6.830 13.940 1.00 83.62 119 THR A CA 1
ATOM 830 C C . THR A 1 119 ? -3.049 -6.595 15.021 1.00 83.62 119 THR A C 1
ATOM 832 O O . THR A 1 119 ? -2.924 -7.117 16.129 1.00 83.62 119 THR A O 1
ATOM 835 N N . ASN A 1 120 ? -4.129 -5.878 14.698 1.00 84.44 120 ASN A N 1
ATOM 836 C CA . ASN A 1 120 ? -5.225 -5.611 15.639 1.00 84.44 120 ASN A CA 1
ATOM 837 C C . ASN A 1 120 ? -5.894 -6.905 16.106 1.00 84.44 120 ASN A C 1
ATOM 839 O O . ASN A 1 120 ? -6.242 -7.060 17.279 1.00 84.44 120 ASN A O 1
ATOM 843 N N . THR A 1 121 ? -6.054 -7.846 15.177 1.00 86.50 121 THR A N 1
ATOM 844 C CA . THR A 1 121 ? -6.664 -9.143 15.449 1.00 86.50 121 THR A CA 1
ATOM 845 C C . THR A 1 121 ? -5.818 -9.939 16.439 1.00 86.50 121 THR A C 1
ATOM 847 O O . THR A 1 121 ? -6.352 -10.461 17.418 1.00 86.50 121 THR A O 1
ATOM 850 N N . ILE A 1 122 ? -4.492 -9.938 16.274 1.00 80.62 122 ILE A N 1
ATOM 851 C CA . ILE A 1 122 ? -3.559 -10.537 17.238 1.00 80.62 122 ILE A CA 1
ATOM 852 C C . ILE A 1 122 ? -3.677 -9.865 18.610 1.00 80.62 122 ILE A C 1
ATOM 854 O O . ILE A 1 122 ? -3.772 -10.553 19.626 1.00 80.62 122 ILE A O 1
ATOM 858 N N . VAL A 1 123 ? -3.735 -8.532 18.653 1.00 76.75 123 VAL A N 1
ATOM 859 C CA . VAL A 1 123 ? -3.867 -7.776 19.909 1.00 76.75 123 VAL A CA 1
ATOM 860 C C . VAL A 1 123 ? -5.160 -8.120 20.652 1.00 76.75 123 VAL A C 1
ATOM 862 O O . VAL A 1 123 ? -5.147 -8.248 21.878 1.00 76.75 123 VAL A O 1
ATOM 865 N N . SER A 1 124 ? -6.268 -8.331 19.937 1.00 84.56 124 SER A N 1
ATOM 866 C CA . SER A 1 124 ? -7.543 -8.715 20.554 1.00 84.56 124 SER A CA 1
ATOM 867 C C . SER A 1 124 ? -7.475 -10.060 21.292 1.00 84.56 124 SER A C 1
ATOM 869 O O . SER A 1 124 ? -8.106 -10.216 22.337 1.00 84.56 124 SER A O 1
ATOM 871 N N . MET A 1 125 ? -6.637 -11.001 20.831 1.00 84.44 125 MET A N 1
ATOM 872 C CA . MET A 1 125 ? -6.437 -12.294 21.499 1.00 84.44 125 MET A CA 1
ATOM 873 C C . MET A 1 125 ? -5.812 -12.147 22.891 1.00 84.44 125 MET A C 1
ATOM 875 O O . MET A 1 125 ? -6.015 -13.006 23.753 1.00 84.44 125 MET A O 1
ATOM 879 N N . GLY A 1 126 ? -5.115 -11.035 23.153 1.00 73.00 126 GLY A N 1
ATOM 880 C CA . GLY A 1 126 ? -4.623 -10.690 24.487 1.00 73.00 126 GLY A CA 1
ATOM 881 C C . GLY A 1 126 ? -5.739 -10.495 25.521 1.00 73.00 126 GLY A C 1
ATOM 882 O O . GLY A 1 126 ? -5.482 -10.599 26.716 1.00 73.00 126 GLY A O 1
ATOM 883 N N . GLN A 1 127 ? -6.984 -10.273 25.081 1.00 79.31 127 GLN A N 1
ATOM 884 C CA . GLN A 1 127 ? -8.169 -10.151 25.942 1.00 79.31 127 GLN A CA 1
ATOM 885 C C . GLN A 1 127 ? -8.922 -11.485 26.127 1.00 79.31 127 GLN A C 1
ATOM 887 O O . GLN A 1 127 ? -10.005 -11.514 26.704 1.00 79.31 127 GLN A O 1
ATOM 892 N N . SER A 1 128 ? -8.354 -12.615 25.684 1.00 8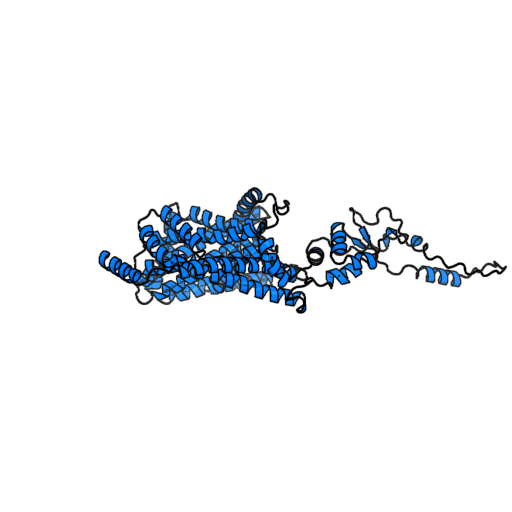7.00 128 SER A N 1
ATOM 893 C CA . SER A 1 128 ? -9.008 -13.940 25.707 1.00 87.00 128 SER A CA 1
ATOM 894 C C . SER A 1 128 ? -9.342 -14.498 27.100 1.00 87.00 128 SER A C 1
ATOM 896 O O . SER A 1 128 ? -10.119 -15.458 27.217 1.00 87.00 128 SER A O 1
ATOM 898 N N . GLY A 1 129 ? -8.798 -13.889 28.159 1.00 85.06 129 GLY A N 1
ATOM 899 C CA . GLY A 1 129 ? -9.089 -14.241 29.549 1.00 85.06 129 GLY A CA 1
ATOM 900 C C . GLY A 1 129 ? -10.564 -14.057 29.921 1.00 85.06 129 GLY A C 1
ATOM 901 O O . GLY A 1 129 ? -11.129 -14.912 30.605 1.00 85.06 129 GLY A O 1
ATOM 902 N N . ASN A 1 130 ? -11.219 -13.007 29.412 1.00 91.31 130 ASN A N 1
ATOM 903 C CA . ASN A 1 130 ? -12.627 -12.707 29.673 1.00 91.31 130 ASN A CA 1
ATOM 904 C C . ASN A 1 130 ? -13.430 -12.729 28.366 1.00 91.31 130 ASN A C 1
ATOM 906 O O . ASN A 1 130 ? -13.059 -12.092 27.386 1.00 91.31 130 ASN A O 1
ATOM 910 N N . ARG A 1 131 ? -14.557 -13.451 28.356 1.00 92.62 131 ARG A N 1
ATOM 911 C CA . ARG A 1 131 ? -15.400 -13.606 27.160 1.00 92.62 131 ARG A CA 1
ATOM 912 C C . ARG A 1 131 ? -15.939 -12.273 26.653 1.00 92.62 131 ARG A C 1
ATOM 914 O O . ARG A 1 131 ? -15.901 -12.037 25.453 1.00 92.62 131 ARG A O 1
ATOM 921 N N . LEU A 1 132 ? -16.405 -11.411 27.559 1.00 93.25 132 LEU A N 1
ATOM 922 C CA . LEU A 1 132 ? -16.996 -10.124 27.185 1.00 93.25 132 LEU A CA 1
ATOM 923 C C . LEU A 1 132 ? -15.937 -9.160 26.633 1.00 93.25 132 LEU A C 1
ATOM 925 O O . LEU A 1 132 ? -16.199 -8.428 25.680 1.00 93.25 132 LEU A O 1
ATOM 929 N N . ASP A 1 133 ? -14.733 -9.198 27.207 1.00 90.31 133 ASP A N 1
ATOM 930 C CA . ASP A 1 133 ? -13.629 -8.350 26.760 1.00 90.31 133 ASP A CA 1
ATOM 931 C C . ASP A 1 133 ? -13.096 -8.832 25.406 1.00 90.31 133 ASP A C 1
ATOM 933 O O . ASP A 1 133 ? -12.847 -8.014 24.521 1.00 90.31 133 ASP A O 1
ATOM 937 N N . LEU A 1 134 ? -13.003 -10.152 25.196 1.00 92.69 134 LEU A N 1
ATOM 938 C CA . LEU A 1 134 ? -12.653 -10.743 23.903 1.00 92.69 134 LEU A CA 1
ATOM 939 C C . LEU A 1 134 ? -13.688 -10.410 22.822 1.00 92.69 134 LEU A C 1
ATOM 941 O O . LEU A 1 134 ? -13.296 -10.036 21.721 1.00 92.69 134 LEU A O 1
ATOM 945 N N . GLU A 1 135 ? -14.985 -10.502 23.132 1.00 96.44 135 GLU A N 1
ATOM 946 C CA . GLU A 1 135 ? -16.073 -10.172 22.200 1.00 96.44 135 GLU A CA 1
ATOM 947 C C . GLU A 1 135 ? -15.916 -8.755 21.643 1.00 96.44 135 GLU A C 1
ATOM 949 O O . GLU A 1 135 ? -15.866 -8.539 20.429 1.00 96.44 135 GLU A O 1
ATOM 954 N N . ARG A 1 136 ? -15.787 -7.783 22.552 1.00 94.38 136 ARG A N 1
ATOM 955 C CA . ARG A 1 136 ? -15.687 -6.365 22.202 1.00 94.38 136 ARG A CA 1
ATOM 956 C C . ARG A 1 136 ? -14.346 -6.027 21.565 1.00 94.38 136 ARG A C 1
ATOM 958 O O . ARG A 1 136 ? -14.310 -5.224 20.634 1.00 94.38 136 ARG A O 1
ATOM 965 N N . ALA A 1 137 ? -13.253 -6.630 22.037 1.00 90.50 137 ALA A N 1
ATOM 966 C CA . ALA A 1 137 ? -11.927 -6.421 21.464 1.00 90.50 137 ALA A CA 1
ATOM 967 C C . ALA A 1 137 ? -11.849 -6.975 20.040 1.00 90.50 137 ALA A C 1
ATOM 969 O O . ALA A 1 137 ? -11.360 -6.286 19.152 1.00 90.50 137 ALA A O 1
ATOM 970 N N . PHE A 1 138 ? -12.355 -8.184 19.793 1.00 95.56 138 PHE A N 1
ATOM 971 C CA . PHE A 1 138 ? -12.315 -8.797 18.467 1.00 95.56 138 PHE A CA 1
ATOM 972 C C . PHE A 1 138 ? -13.266 -8.096 17.488 1.00 95.56 138 PHE A C 1
ATOM 974 O O . PHE A 1 138 ? -12.873 -7.826 16.353 1.00 95.56 138 PHE A O 1
ATOM 981 N N . ALA A 1 139 ? -14.463 -7.687 17.929 1.00 96.62 139 ALA A N 1
ATOM 982 C CA . ALA A 1 139 ? -15.334 -6.826 17.125 1.00 96.62 139 ALA A CA 1
ATOM 983 C C . ALA A 1 139 ? -14.653 -5.483 16.800 1.00 96.62 139 ALA A C 1
ATOM 985 O O . ALA A 1 139 ? -14.642 -5.042 15.652 1.00 96.62 139 ALA A O 1
ATOM 986 N N . GLY A 1 140 ? -14.019 -4.848 17.792 1.00 93.56 140 GLY A N 1
ATOM 987 C CA . GLY A 1 140 ? -13.265 -3.608 17.596 1.00 93.56 140 GLY A CA 1
ATOM 988 C C . GLY A 1 140 ? -12.070 -3.767 16.651 1.00 93.56 140 GLY A C 1
ATOM 989 O O . GLY A 1 140 ? -11.802 -2.872 15.854 1.00 93.56 140 GLY A O 1
ATOM 990 N N . ALA A 1 141 ? -11.379 -4.907 16.695 1.00 91.06 141 ALA A N 1
ATOM 991 C CA . ALA A 1 141 ? -10.255 -5.209 15.813 1.00 91.06 141 ALA A CA 1
ATOM 992 C C . ALA A 1 141 ? -10.689 -5.455 14.359 1.00 91.06 141 ALA A C 1
ATOM 994 O O . ALA A 1 141 ? -9.994 -5.036 13.434 1.00 91.06 141 ALA A O 1
ATOM 995 N N . THR A 1 142 ? -11.834 -6.113 14.161 1.00 95.12 142 THR A N 1
ATOM 996 C CA . THR A 1 142 ? -12.325 -6.545 12.841 1.00 95.12 142 THR A CA 1
ATOM 997 C C . THR A 1 142 ? -13.220 -5.518 12.152 1.00 95.12 142 THR A C 1
ATOM 999 O O . THR A 1 142 ? -13.444 -5.628 10.953 1.00 95.12 142 THR A O 1
ATOM 1002 N N . VAL A 1 143 ? -13.706 -4.477 12.837 1.00 95.31 143 VAL A N 1
ATOM 1003 C CA . VAL A 1 143 ? -14.590 -3.472 12.211 1.00 95.31 143 VAL A CA 1
ATOM 1004 C C . VAL A 1 143 ? -13.935 -2.724 11.046 1.00 95.31 143 VAL A C 1
ATOM 1006 O O . VAL A 1 143 ? -14.574 -2.487 10.020 1.00 95.31 143 VAL A O 1
ATOM 1009 N N . HIS A 1 144 ? -12.646 -2.400 11.177 1.00 92.31 144 HIS A N 1
ATOM 1010 C CA . HIS A 1 144 ? -11.842 -1.826 10.094 1.00 92.31 144 HIS A CA 1
ATOM 1011 C C . HIS A 1 144 ? -11.675 -2.829 8.949 1.00 92.31 144 HIS A C 1
ATOM 1013 O O . HIS A 1 144 ? -11.800 -2.471 7.780 1.00 92.31 144 HIS A O 1
ATOM 1019 N N . ASP A 1 145 ? -11.464 -4.095 9.290 1.00 93.06 145 ASP A N 1
ATOM 1020 C CA . ASP A 1 145 ? -11.288 -5.170 8.323 1.00 93.06 145 ASP A CA 1
ATOM 1021 C C . ASP A 1 145 ? -12.538 -5.390 7.470 1.00 93.06 145 ASP A C 1
ATOM 1023 O O . ASP A 1 145 ? -12.466 -5.394 6.244 1.00 93.06 145 ASP A O 1
ATOM 1027 N N . MET A 1 146 ? -13.707 -5.460 8.113 1.00 95.12 146 MET A N 1
ATOM 1028 C CA . MET A 1 146 ? -14.997 -5.590 7.434 1.00 95.12 146 MET A CA 1
ATOM 1029 C C . MET A 1 146 ? -15.227 -4.426 6.474 1.00 95.12 146 MET A C 1
ATOM 1031 O O . MET A 1 146 ? -15.649 -4.635 5.341 1.00 95.12 146 MET A O 1
ATOM 1035 N N . PHE A 1 147 ? -14.900 -3.200 6.890 1.00 95.38 147 PHE A N 1
ATOM 1036 C CA . PHE A 1 147 ? -14.970 -2.042 6.005 1.00 95.38 147 PHE A CA 1
ATOM 1037 C C . PHE A 1 147 ? -14.040 -2.178 4.786 1.00 95.38 147 PHE A C 1
ATOM 1039 O O . PHE A 1 147 ? -14.478 -1.944 3.657 1.00 95.38 147 PHE A O 1
ATOM 1046 N N . ASN A 1 148 ? -12.778 -2.568 4.987 1.00 94.75 148 ASN A N 1
ATOM 1047 C CA . ASN A 1 148 ? -11.817 -2.721 3.892 1.00 94.75 148 ASN A CA 1
ATOM 1048 C C . ASN A 1 148 ? -12.233 -3.834 2.930 1.00 94.75 148 ASN A C 1
ATOM 1050 O O . ASN A 1 148 ? -12.243 -3.613 1.721 1.00 94.75 148 ASN A O 1
ATOM 1054 N N . MET A 1 149 ? -12.628 -4.996 3.451 1.00 94.88 149 MET A N 1
ATOM 1055 C CA . MET A 1 149 ? -13.108 -6.119 2.647 1.00 94.88 149 MET A CA 1
ATOM 1056 C C . MET A 1 149 ? -14.344 -5.742 1.827 1.00 94.88 149 MET A C 1
ATOM 1058 O O . MET A 1 149 ? -14.374 -6.008 0.630 1.00 94.88 149 MET A O 1
ATOM 1062 N N . LEU A 1 150 ? -15.332 -5.066 2.424 1.00 95.75 150 LEU A N 1
ATOM 1063 C CA . LEU A 1 150 ? -16.525 -4.591 1.711 1.00 95.75 150 LEU A CA 1
ATOM 1064 C C . LEU A 1 150 ? -16.188 -3.533 0.650 1.00 95.75 150 LEU A C 1
ATOM 1066 O O . LEU A 1 150 ? -16.781 -3.512 -0.431 1.00 95.75 150 LEU A O 1
ATOM 1070 N N . THR A 1 151 ? -15.217 -2.666 0.932 1.00 95.88 151 THR A N 1
ATOM 1071 C CA . THR A 1 151 ? -14.733 -1.667 -0.030 1.00 95.88 151 THR A CA 1
ATOM 1072 C C . THR A 1 151 ? -14.018 -2.331 -1.206 1.00 95.88 151 THR A C 1
ATOM 1074 O O . THR A 1 151 ? -14.282 -1.974 -2.349 1.00 95.88 151 THR A O 1
ATOM 1077 N N . VAL A 1 152 ? -13.176 -3.341 -0.975 1.00 96.12 152 VAL A N 1
ATOM 1078 C CA . VAL A 1 152 ? -12.569 -4.126 -2.064 1.00 96.12 152 VAL A CA 1
ATOM 1079 C C . VAL A 1 152 ? -13.632 -4.902 -2.837 1.00 96.12 152 VAL A C 1
ATOM 1081 O O . VAL A 1 152 ? -13.636 -4.858 -4.062 1.00 96.12 152 VAL A O 1
ATOM 1084 N N . LEU A 1 153 ? -14.572 -5.552 -2.149 1.00 95.00 153 LEU A N 1
ATOM 1085 C CA . LEU A 1 153 ? -15.646 -6.323 -2.778 1.00 95.00 153 LEU A CA 1
ATOM 1086 C C . LEU A 1 153 ? -16.544 -5.462 -3.680 1.00 95.00 153 LEU A C 1
ATOM 1088 O O . LEU A 1 153 ? -17.130 -5.974 -4.626 1.00 95.00 153 LEU A O 1
ATOM 1092 N N . THR A 1 154 ? -16.638 -4.159 -3.412 1.00 94.88 154 THR A N 1
ATOM 1093 C CA . THR A 1 154 ? -17.387 -3.210 -4.247 1.00 94.88 154 THR A CA 1
ATOM 1094 C C . THR A 1 154 ? -16.523 -2.572 -5.328 1.00 94.88 154 THR A C 1
ATOM 1096 O O . THR A 1 154 ? -16.897 -2.596 -6.499 1.00 94.88 154 THR A O 1
ATOM 1099 N N . LEU A 1 155 ? -15.365 -2.017 -4.968 1.00 95.44 155 LEU A N 1
ATOM 1100 C CA . LEU A 1 155 ? -14.538 -1.242 -5.892 1.00 95.44 155 LEU A CA 1
ATOM 1101 C C . LEU A 1 155 ? -13.697 -2.101 -6.832 1.00 95.44 155 LEU A C 1
ATOM 1103 O O . LEU A 1 155 ? -13.489 -1.678 -7.963 1.00 95.44 155 LEU A O 1
ATOM 1107 N N . LEU A 1 156 ? -13.236 -3.289 -6.429 1.00 94.56 156 LEU A N 1
ATOM 1108 C CA . LEU A 1 156 ? -12.417 -4.129 -7.307 1.00 94.56 156 LEU A CA 1
ATOM 1109 C C . LEU A 1 156 ? -13.206 -4.633 -8.530 1.00 94.56 156 LEU A C 1
ATOM 1111 O O . LEU A 1 156 ? -12.695 -4.486 -9.639 1.00 94.56 156 LEU A O 1
ATOM 1115 N N . PRO A 1 157 ? -14.445 -5.155 -8.409 1.00 94.38 157 PRO A N 1
ATOM 1116 C CA . PRO A 1 157 ? -15.238 -5.504 -9.587 1.00 94.38 157 PRO A CA 1
ATOM 1117 C C . PRO A 1 157 ? -15.513 -4.302 -10.494 1.00 94.38 157 PRO A C 1
ATOM 1119 O O . PRO A 1 157 ? -15.404 -4.423 -11.711 1.00 94.38 157 PRO A O 1
ATOM 1122 N N . ILE A 1 158 ? -15.813 -3.131 -9.916 1.00 93.69 158 ILE A N 1
ATOM 1123 C CA . ILE A 1 158 ? -16.001 -1.892 -10.684 1.00 93.69 158 ILE A CA 1
ATOM 1124 C C . ILE A 1 158 ? -14.713 -1.529 -11.432 1.00 93.69 158 ILE A C 1
ATOM 1126 O O . ILE A 1 158 ? -14.767 -1.235 -12.623 1.00 93.69 158 ILE A O 1
ATOM 1130 N N . GLU A 1 159 ? -13.559 -1.596 -10.768 1.00 93.12 159 GLU A N 1
ATOM 1131 C CA . GLU A 1 159 ? -12.252 -1.329 -11.372 1.00 93.12 159 GLU A CA 1
ATOM 1132 C C . GLU A 1 159 ? -11.997 -2.254 -12.567 1.00 93.12 159 GLU A C 1
ATOM 1134 O O . GLU A 1 159 ? -11.607 -1.783 -13.633 1.00 93.12 159 GLU A O 1
ATOM 1139 N N . ILE A 1 160 ? -12.282 -3.551 -12.421 1.00 90.69 160 ILE A N 1
ATOM 1140 C CA . ILE A 1 160 ? -12.103 -4.554 -13.480 1.00 90.69 160 ILE A CA 1
ATOM 1141 C C . ILE A 1 160 ? -13.050 -4.294 -14.657 1.00 90.69 160 ILE A C 1
ATOM 1143 O O . ILE A 1 160 ? -12.608 -4.303 -15.805 1.00 90.69 160 ILE A O 1
ATOM 1147 N N . ILE A 1 161 ? -14.333 -4.033 -14.392 1.00 91.00 161 ILE A N 1
ATOM 1148 C CA . ILE A 1 161 ? -15.334 -3.771 -15.437 1.00 91.00 161 ILE A CA 1
ATOM 1149 C C . ILE A 1 161 ? -14.972 -2.502 -16.213 1.00 91.00 161 ILE A C 1
ATOM 1151 O O . ILE A 1 161 ? -14.951 -2.515 -17.442 1.00 91.00 161 ILE A O 1
ATOM 1155 N N . PHE A 1 162 ? -14.630 -1.416 -15.518 1.00 90.50 162 PHE A N 1
ATOM 1156 C CA . PHE A 1 162 ? -14.210 -0.177 -16.173 1.00 90.50 162 PHE A CA 1
ATOM 1157 C C . PHE A 1 162 ? -12.906 -0.353 -16.953 1.00 90.50 162 PHE A C 1
ATOM 1159 O O . PHE A 1 162 ? -12.793 0.180 -18.054 1.00 90.50 162 PHE A O 1
ATOM 1166 N N . ALA A 1 163 ? -11.948 -1.124 -16.431 1.00 87.69 163 ALA A N 1
ATOM 1167 C CA . ALA A 1 163 ? -10.710 -1.427 -17.143 1.00 87.69 163 ALA A CA 1
ATOM 1168 C C . ALA A 1 163 ? -10.957 -2.245 -18.418 1.00 87.69 163 ALA A C 1
ATOM 1170 O O . ALA A 1 163 ? -10.260 -2.041 -19.410 1.00 87.69 163 ALA A O 1
ATOM 1171 N N . ALA A 1 164 ? -11.947 -3.142 -18.407 1.00 85.50 164 ALA A N 1
ATOM 1172 C CA . ALA A 1 164 ? -12.355 -3.894 -19.589 1.00 85.50 164 ALA A CA 1
ATOM 1173 C C . ALA A 1 164 ? -13.032 -3.000 -20.644 1.00 85.50 164 ALA A C 1
ATOM 1175 O O . ALA A 1 164 ? -12.834 -3.216 -21.835 1.00 85.50 164 ALA A O 1
ATOM 1176 N N . ILE A 1 165 ? -13.791 -1.982 -20.220 1.00 87.44 165 ILE A N 1
ATOM 1177 C CA . ILE A 1 165 ? -14.466 -1.033 -21.123 1.00 87.44 165 ILE A CA 1
ATOM 1178 C C . ILE A 1 165 ? -13.480 -0.016 -21.716 1.00 87.44 165 ILE A C 1
ATOM 1180 O O . ILE A 1 165 ? -13.566 0.308 -22.897 1.00 87.44 165 ILE A O 1
ATOM 1184 N N . SER A 1 166 ? -12.563 0.513 -20.904 1.00 84.25 166 SER A N 1
ATOM 1185 C CA . SER A 1 166 ? -11.659 1.598 -21.307 1.00 84.25 166 SER A CA 1
ATOM 1186 C C . SER A 1 166 ? -10.384 1.120 -22.012 1.00 84.25 166 SER A C 1
ATOM 1188 O O . SER A 1 166 ? -9.691 1.929 -22.622 1.00 84.25 166 SER A O 1
ATOM 1190 N N . GLY A 1 167 ? -10.028 -0.165 -21.893 1.00 78.31 167 GLY A N 1
ATOM 1191 C CA . GLY A 1 167 ? -8.796 -0.753 -22.433 1.00 78.31 167 GLY A CA 1
ATOM 1192 C C . GLY A 1 167 ? -7.525 -0.434 -21.627 1.00 78.31 167 GLY A C 1
ATOM 1193 O O . GLY A 1 167 ? -6.651 -1.291 -21.493 1.00 78.31 167 GLY A O 1
ATOM 1194 N N . GLU A 1 168 ? -7.431 0.748 -21.010 1.00 76.88 168 GLU A N 1
ATOM 1195 C CA . GLU A 1 168 ? -6.226 1.199 -20.292 1.00 76.88 168 GLU A CA 1
ATOM 1196 C C . GLU A 1 168 ? -6.285 0.961 -18.771 1.00 76.88 168 GLU A C 1
ATOM 1198 O O . GLU A 1 168 ? -5.338 0.411 -18.206 1.00 76.88 168 GLU A O 1
ATOM 1203 N N . GLY A 1 169 ? -7.391 1.288 -18.089 1.00 83.25 169 GLY A N 1
ATOM 1204 C CA . GLY A 1 169 ? -7.481 1.221 -16.620 1.00 83.25 169 GLY A CA 1
ATOM 1205 C C . GLY A 1 169 ? -8.884 1.462 -16.052 1.00 83.25 169 GLY A C 1
ATOM 1206 O O . GLY A 1 169 ? -9.787 1.904 -16.759 1.00 83.25 169 GLY A O 1
ATOM 1207 N N . GLY A 1 170 ? -9.102 1.123 -14.781 1.00 89.50 170 GLY A N 1
ATOM 1208 C CA . GLY A 1 170 ? -10.426 1.201 -14.167 1.00 89.50 170 GLY A CA 1
ATOM 1209 C C . GLY A 1 170 ? -10.801 2.589 -13.644 1.00 89.50 170 GLY A C 1
ATOM 1210 O O . GLY A 1 170 ? -10.193 3.606 -13.982 1.00 89.50 170 GLY A O 1
ATOM 1211 N N . LEU A 1 171 ? -11.851 2.636 -12.826 1.00 91.81 171 LEU A N 1
ATOM 1212 C CA . LEU A 1 171 ? -12.408 3.871 -12.281 1.00 91.81 171 LEU A CA 1
ATOM 1213 C C . LEU A 1 171 ? -11.380 4.655 -11.449 1.00 91.81 171 LEU A C 1
ATOM 1215 O O . LEU A 1 171 ? -11.202 5.857 -11.659 1.00 91.81 171 LEU A O 1
ATOM 1219 N N . LEU A 1 172 ? -10.697 3.990 -10.512 1.00 93.12 172 LEU A N 1
ATOM 1220 C CA . LEU A 1 172 ? -9.696 4.628 -9.658 1.00 93.12 172 LEU A CA 1
ATOM 1221 C C . LEU A 1 172 ? -8.502 5.092 -10.485 1.00 93.12 172 LEU A C 1
ATOM 1223 O O . LEU A 1 172 ? -8.016 6.201 -10.260 1.00 93.12 172 LEU A O 1
ATOM 1227 N N . TYR A 1 173 ? -8.068 4.277 -11.453 1.00 93.75 173 TYR A N 1
ATOM 1228 C CA . TYR A 1 173 ? -6.986 4.638 -12.365 1.00 93.75 173 TYR A CA 1
ATOM 1229 C C . TYR A 1 173 ? -7.255 5.983 -13.048 1.00 93.75 173 TYR A C 1
ATOM 1231 O O . TYR A 1 173 ? -6.393 6.862 -13.002 1.00 93.75 173 TYR A O 1
ATOM 1239 N N . TRP A 1 174 ? -8.444 6.167 -13.629 1.00 91.94 174 TRP A N 1
ATOM 1240 C CA . TRP A 1 174 ? -8.795 7.378 -14.379 1.00 91.94 174 TRP A CA 1
ATOM 1241 C C . TRP A 1 174 ? -8.958 8.613 -13.498 1.00 91.94 174 TRP A C 1
ATOM 1243 O O . TRP A 1 174 ? -8.440 9.677 -13.842 1.00 91.94 174 TRP A O 1
ATOM 1253 N N . ILE A 1 175 ? -9.626 8.483 -12.347 1.00 93.62 175 ILE A N 1
ATOM 1254 C CA . ILE A 1 175 ? -9.774 9.609 -11.413 1.00 93.62 175 ILE A CA 1
ATOM 1255 C C . ILE A 1 175 ? -8.390 10.048 -10.915 1.00 93.62 175 ILE A C 1
ATOM 1257 O O . ILE A 1 175 ? -8.072 11.238 -10.926 1.00 93.62 175 ILE A O 1
ATOM 1261 N N . ALA A 1 176 ? -7.537 9.094 -10.532 1.00 93.50 176 ALA A N 1
ATOM 1262 C CA . ALA A 1 176 ? -6.180 9.397 -10.099 1.00 93.50 176 ALA A CA 1
ATOM 1263 C C . ALA A 1 176 ? -5.332 9.988 -11.231 1.00 93.50 176 ALA A C 1
ATOM 1265 O O . ALA A 1 176 ? -4.588 10.934 -10.980 1.00 93.50 176 ALA A O 1
ATOM 1266 N N . LYS A 1 177 ? -5.455 9.478 -12.466 1.00 91.31 177 LYS A N 1
ATOM 1267 C CA . LYS A 1 177 ? -4.756 10.006 -13.648 1.00 91.31 177 LYS A CA 1
ATOM 1268 C C . LYS A 1 177 ? -5.104 11.477 -13.853 1.00 91.31 177 LYS A C 1
ATOM 1270 O O . LYS A 1 177 ? -4.202 12.304 -13.855 1.00 91.31 177 LYS A O 1
ATOM 1275 N N . GLY A 1 178 ? -6.395 11.814 -13.887 1.00 90.25 178 GLY A N 1
ATOM 1276 C CA . GLY A 1 178 ? -6.853 13.192 -14.085 1.00 90.25 178 GLY A CA 1
ATOM 1277 C C . GLY A 1 178 ? -6.369 14.162 -13.001 1.00 90.25 178 GLY A C 1
ATOM 1278 O O . GLY A 1 178 ? -5.956 15.277 -13.312 1.00 90.25 178 GLY A O 1
ATOM 1279 N N . ILE A 1 179 ? -6.347 13.738 -11.731 1.00 91.06 179 ILE A N 1
ATOM 1280 C CA . ILE A 1 179 ? -5.792 14.557 -10.636 1.00 91.06 179 ILE A CA 1
ATOM 1281 C C . ILE A 1 179 ? -4.269 14.702 -10.784 1.00 91.06 179 ILE A C 1
ATOM 1283 O O . ILE A 1 179 ? -3.721 15.783 -10.573 1.00 91.06 179 ILE A O 1
ATOM 1287 N N . THR A 1 180 ? -3.577 13.627 -11.166 1.00 88.81 180 THR A N 1
ATOM 1288 C CA . THR A 1 180 ? -2.116 13.622 -11.343 1.00 88.81 180 THR A CA 1
ATOM 1289 C C . THR A 1 180 ? -1.698 14.533 -12.495 1.00 88.81 180 THR A C 1
ATOM 1291 O O . THR A 1 180 ? -0.767 15.318 -12.331 1.00 88.81 180 THR A O 1
ATOM 1294 N N . GLU A 1 181 ? -2.414 14.493 -13.621 1.00 88.38 181 GLU A N 1
ATOM 1295 C CA . GLU A 1 181 ? -2.177 15.356 -14.786 1.00 88.38 181 GLU A CA 1
ATOM 1296 C C . GLU A 1 181 ? -2.336 16.839 -14.443 1.00 88.38 181 GLU A C 1
ATOM 1298 O O . GLU A 1 181 ? -1.556 17.668 -14.908 1.00 88.38 181 GLU A O 1
ATOM 1303 N N . GLN A 1 182 ? -3.297 17.181 -13.582 1.00 85.50 182 GLN A N 1
ATOM 1304 C CA . GLN A 1 182 ? -3.468 18.557 -13.109 1.00 85.50 182 GLN A CA 1
ATOM 1305 C C . GLN A 1 182 ? -2.360 19.000 -12.143 1.00 85.50 182 GLN A C 1
ATOM 1307 O O . GLN A 1 182 ? -2.005 20.176 -12.124 1.00 85.50 182 GLN A O 1
ATOM 1312 N N . LEU A 1 183 ? -1.814 18.080 -11.342 1.00 82.25 183 LEU A N 1
ATOM 1313 C CA . LEU A 1 183 ? -0.786 18.389 -10.343 1.00 82.25 183 LEU A CA 1
ATOM 1314 C C . LEU A 1 183 ? 0.634 18.446 -10.924 1.00 82.25 183 LEU A C 1
ATOM 1316 O O . LEU A 1 183 ? 1.425 19.290 -10.507 1.00 82.25 183 LEU A O 1
ATOM 1320 N N . VAL A 1 184 ? 0.977 17.532 -11.836 1.00 76.00 184 VAL A N 1
ATOM 1321 C CA . VAL A 1 184 ? 2.356 17.313 -12.330 1.00 76.00 184 VAL A CA 1
ATOM 1322 C C . VAL A 1 184 ? 2.467 17.524 -13.849 1.00 76.00 184 VAL A C 1
ATOM 1324 O O . VAL A 1 184 ? 3.547 17.415 -14.423 1.00 76.00 184 VAL A O 1
ATOM 1327 N N . GLY A 1 185 ? 1.376 17.893 -14.522 1.00 70.25 185 GLY A N 1
ATOM 1328 C CA . GLY A 1 185 ? 1.321 17.959 -15.981 1.00 70.25 185 GLY A CA 1
ATOM 1329 C C . GLY A 1 185 ? 1.114 16.579 -16.613 1.00 70.25 185 GLY A C 1
ATOM 1330 O O . GLY A 1 185 ? 1.131 15.551 -15.936 1.00 70.25 185 GLY A O 1
ATOM 1331 N N . GLY A 1 186 ? 0.878 16.559 -17.928 1.00 66.81 186 GLY A N 1
ATOM 1332 C CA . GLY A 1 186 ? 0.666 15.312 -18.667 1.00 66.81 186 GLY A CA 1
ATOM 1333 C C . GLY A 1 186 ? 1.874 14.374 -18.600 1.00 66.81 186 GLY A C 1
ATOM 1334 O O . GLY A 1 186 ? 2.991 14.800 -18.332 1.00 66.81 186 GLY A O 1
ATOM 1335 N N . GLU A 1 187 ? 1.667 13.100 -18.924 1.00 60.75 187 GLU A N 1
ATOM 1336 C CA . GLU A 1 187 ? 2.678 12.026 -18.870 1.00 60.75 187 GLU A CA 1
ATOM 1337 C C . GLU A 1 187 ? 3.965 12.326 -19.679 1.00 60.75 187 GLU A C 1
ATOM 1339 O O . GLU A 1 187 ? 5.029 11.775 -19.408 1.00 60.75 187 GLU A O 1
ATOM 1344 N N . LYS A 1 188 ? 3.886 13.257 -20.645 1.00 51.22 188 LYS A N 1
ATOM 1345 C CA . LYS A 1 188 ? 5.008 13.746 -21.469 1.00 51.22 188 LYS A CA 1
ATOM 1346 C C . LYS A 1 188 ? 5.724 14.984 -20.913 1.00 51.22 188 LYS A C 1
ATOM 1348 O O . LYS A 1 188 ? 6.743 15.387 -21.476 1.00 51.22 188 LYS A O 1
ATOM 1353 N N . SER A 1 189 ? 5.229 15.596 -19.836 1.00 48.91 189 SER A N 1
ATOM 1354 C CA . SER A 1 189 ? 5.982 16.616 -19.107 1.00 48.91 189 SER A CA 1
ATOM 1355 C C . SER A 1 189 ? 7.119 15.917 -18.373 1.00 48.91 189 SER A C 1
ATOM 1357 O O . SER A 1 189 ? 6.919 15.270 -17.347 1.00 48.91 189 SER A O 1
ATOM 1359 N N . GLY A 1 190 ? 8.335 16.034 -18.912 1.00 52.09 190 GLY A N 1
ATOM 1360 C CA . GLY A 1 190 ? 9.544 15.711 -18.160 1.00 52.09 190 GLY A CA 1
ATOM 1361 C C . GLY A 1 190 ? 9.513 16.403 -16.793 1.00 52.09 190 GLY A C 1
ATOM 1362 O O . GLY A 1 190 ? 8.916 17.470 -16.665 1.00 52.09 190 GLY A O 1
ATOM 1363 N N . ALA A 1 191 ? 10.115 15.763 -15.782 1.00 48.59 191 ALA A N 1
ATOM 1364 C CA . ALA A 1 191 ? 10.062 16.182 -14.381 1.00 48.59 191 ALA A CA 1
ATOM 1365 C C . ALA A 1 191 ? 10.118 17.714 -14.241 1.00 48.59 191 ALA A C 1
ATOM 1367 O O . ALA A 1 191 ? 11.141 18.325 -14.544 1.00 48.59 191 ALA A O 1
ATOM 1368 N N . LEU A 1 192 ? 9.012 18.323 -13.793 1.00 48.72 192 LEU A N 1
ATOM 1369 C CA . LEU A 1 192 ? 8.875 19.781 -13.660 1.00 48.72 192 LEU A CA 1
ATOM 1370 C C . LEU A 1 192 ? 9.959 20.398 -12.755 1.00 48.72 192 LEU A C 1
ATOM 1372 O O . LEU A 1 192 ? 10.227 21.590 -12.863 1.00 48.72 192 LEU A O 1
ATOM 1376 N N . PHE A 1 193 ? 10.603 19.587 -11.903 1.00 54.72 193 PHE A N 1
ATOM 1377 C CA . PHE A 1 193 ? 11.744 19.945 -11.063 1.00 54.72 193 PHE A CA 1
ATOM 1378 C C . PHE A 1 193 ? 12.657 18.729 -10.828 1.00 54.72 193 PHE A C 1
ATOM 1380 O O . PHE A 1 193 ? 12.178 17.598 -10.707 1.00 54.72 193 PHE A O 1
ATOM 1387 N N . ASP A 1 194 ? 13.969 18.954 -10.690 1.00 55.47 194 ASP A N 1
ATOM 1388 C CA . ASP A 1 194 ? 14.870 17.947 -10.120 1.00 55.47 194 ASP A CA 1
ATOM 1389 C C . ASP A 1 194 ? 14.430 17.663 -8.678 1.00 55.47 194 ASP A C 1
ATOM 1391 O O . ASP A 1 194 ? 14.387 18.571 -7.847 1.00 55.47 194 ASP A O 1
ATOM 1395 N N . SER A 1 195 ? 14.075 16.406 -8.383 1.00 59.03 195 SER A N 1
ATOM 1396 C CA . SER A 1 195 ? 13.594 15.999 -7.060 1.00 59.03 195 SER A CA 1
ATOM 1397 C C . SER A 1 195 ? 14.590 16.457 -5.978 1.00 59.03 195 SER A C 1
ATOM 1399 O O . SER A 1 195 ? 15.724 15.956 -5.951 1.00 59.03 195 SER A O 1
ATOM 1401 N N . PRO A 1 196 ? 14.184 17.340 -5.039 1.00 63.69 196 PRO A N 1
ATOM 1402 C CA . PRO A 1 196 ? 15.023 17.755 -3.908 1.00 63.69 196 PRO A CA 1
ATOM 1403 C C . PRO A 1 196 ? 15.542 16.556 -3.110 1.00 63.69 196 PRO A C 1
ATOM 1405 O O . PRO A 1 196 ? 16.595 16.595 -2.479 1.00 63.69 196 PRO A O 1
ATOM 1408 N N . ILE A 1 197 ? 14.814 15.447 -3.180 1.00 64.12 197 ILE A N 1
ATOM 1409 C CA . ILE A 1 197 ? 15.126 14.220 -2.469 1.00 64.12 197 ILE A CA 1
ATOM 1410 C C . ILE A 1 197 ? 16.189 13.421 -3.191 1.00 64.12 197 ILE A C 1
ATOM 1412 O O . ILE A 1 197 ? 17.072 12.891 -2.527 1.00 64.12 197 ILE A O 1
ATOM 1416 N N . LYS A 1 198 ? 16.210 13.427 -4.525 1.00 67.38 198 LYS A N 1
ATOM 1417 C CA . LYS A 1 198 ? 17.334 12.873 -5.283 1.00 67.38 198 LYS A CA 1
ATOM 1418 C C . LYS A 1 198 ? 18.638 13.609 -4.974 1.00 67.38 198 LYS A C 1
ATOM 1420 O O . LYS A 1 198 ? 19.674 12.962 -4.896 1.00 67.38 198 LYS A O 1
ATOM 1425 N N . VAL A 1 199 ? 18.608 14.923 -4.742 1.00 78.50 199 VAL A N 1
ATOM 1426 C CA . VAL A 1 199 ? 19.807 15.685 -4.337 1.00 78.50 199 VAL A CA 1
ATOM 1427 C C . VAL A 1 199 ? 20.345 15.191 -2.991 1.00 78.50 199 VAL A C 1
ATOM 1429 O O . VAL A 1 199 ? 21.548 14.983 -2.844 1.00 78.50 199 VAL A O 1
ATOM 1432 N N . VAL A 1 200 ? 19.450 14.949 -2.034 1.00 80.50 200 VAL A N 1
ATOM 1433 C CA . VAL A 1 200 ? 19.798 14.534 -0.668 1.00 80.50 200 VAL A CA 1
ATOM 1434 C C . VAL A 1 200 ? 20.184 13.050 -0.583 1.00 80.50 200 VAL A C 1
ATOM 1436 O O . VAL A 1 200 ? 21.103 12.702 0.151 1.00 80.50 200 VAL A O 1
ATOM 1439 N N . THR A 1 201 ? 19.535 12.165 -1.345 1.00 81.00 201 THR A N 1
ATOM 1440 C CA . THR A 1 201 ? 19.777 10.711 -1.285 1.00 81.00 201 THR A CA 1
ATOM 1441 C C . THR A 1 201 ? 20.845 10.231 -2.266 1.00 81.00 201 THR A C 1
ATOM 1443 O O . THR A 1 201 ? 21.529 9.244 -1.985 1.00 81.00 201 THR A O 1
ATOM 1446 N N . SER A 1 202 ? 21.046 10.919 -3.399 1.00 81.44 202 SER A N 1
ATOM 1447 C CA . SER A 1 202 ? 21.955 10.469 -4.462 1.00 81.44 202 SER A CA 1
ATOM 1448 C C . SER A 1 202 ? 23.397 10.211 -4.016 1.00 81.44 202 SER A C 1
ATOM 1450 O O . SER A 1 202 ? 23.973 9.283 -4.585 1.00 81.44 202 SER A O 1
ATOM 1452 N N . PRO A 1 203 ? 24.015 10.962 -3.082 1.00 87.75 203 PRO A N 1
ATOM 1453 C CA . PRO A 1 203 ? 25.375 10.662 -2.637 1.00 87.75 203 PRO A CA 1
ATOM 1454 C C . PRO A 1 203 ? 25.483 9.270 -2.010 1.00 87.75 203 PRO A C 1
ATOM 1456 O O . PRO A 1 203 ? 26.394 8.515 -2.338 1.00 87.75 203 PRO A O 1
ATOM 1459 N N . VAL A 1 204 ? 24.514 8.902 -1.166 1.00 86.75 204 VAL A N 1
ATOM 1460 C CA . VAL A 1 204 ? 24.486 7.587 -0.513 1.00 86.75 204 VAL A CA 1
ATOM 1461 C C . VAL A 1 204 ? 24.122 6.499 -1.514 1.00 86.75 204 VAL A C 1
ATOM 1463 O O . VAL A 1 204 ? 24.797 5.476 -1.567 1.00 86.75 204 VAL A O 1
ATOM 1466 N N . VAL A 1 205 ? 23.117 6.738 -2.361 1.00 83.88 205 VAL A N 1
ATOM 1467 C CA . VAL A 1 205 ? 22.686 5.763 -3.375 1.00 83.88 205 VAL A CA 1
ATOM 1468 C C . VAL A 1 205 ? 23.820 5.444 -4.345 1.00 83.88 205 VAL A C 1
ATOM 1470 O O . VAL A 1 205 ? 24.135 4.274 -4.512 1.00 83.88 205 VAL A O 1
ATOM 1473 N N . LYS A 1 206 ? 24.501 6.458 -4.899 1.00 84.94 206 LYS A N 1
ATOM 1474 C CA . LYS A 1 206 ? 25.656 6.262 -5.797 1.00 84.94 206 LYS A CA 1
ATOM 1475 C C . LYS A 1 206 ? 26.840 5.592 -5.106 1.00 84.94 206 LYS A C 1
ATOM 1477 O O . LYS A 1 206 ? 27.622 4.922 -5.774 1.00 84.94 206 LYS A O 1
ATOM 1482 N N . GLY A 1 207 ? 26.979 5.787 -3.794 1.00 83.19 207 GLY A N 1
ATOM 1483 C CA . GLY A 1 207 ? 27.952 5.061 -2.982 1.00 83.19 207 GLY A CA 1
ATOM 1484 C C . GLY A 1 207 ? 27.655 3.560 -2.917 1.00 83.19 207 GLY A C 1
ATOM 1485 O O . GLY A 1 207 ? 28.585 2.759 -2.883 1.00 83.19 207 GLY A O 1
ATOM 1486 N N . VAL A 1 208 ? 26.380 3.166 -2.957 1.00 84.25 208 VAL A N 1
ATOM 1487 C CA . VAL A 1 208 ? 25.962 1.758 -2.944 1.00 84.25 208 VAL A CA 1
ATOM 1488 C C . VAL A 1 208 ? 25.924 1.166 -4.354 1.00 84.25 208 VAL A C 1
ATOM 1490 O O . VAL A 1 208 ? 26.602 0.173 -4.604 1.00 84.25 208 VAL A O 1
ATOM 1493 N N . ILE A 1 209 ? 25.163 1.769 -5.269 1.00 84.00 209 ILE A N 1
ATOM 1494 C CA . ILE A 1 209 ? 25.007 1.331 -6.658 1.00 84.00 209 ILE A CA 1
ATOM 1495 C C . ILE A 1 209 ? 25.015 2.541 -7.599 1.00 84.00 209 ILE A C 1
ATOM 1497 O O . ILE A 1 209 ? 24.293 3.521 -7.414 1.00 84.00 209 ILE A O 1
ATOM 1501 N N . SER A 1 210 ? 25.838 2.478 -8.640 1.00 84.12 210 SER A N 1
ATOM 1502 C CA . SER A 1 210 ? 25.906 3.492 -9.688 1.00 84.12 210 SER A CA 1
ATOM 1503 C C . SER A 1 210 ? 25.636 2.838 -11.033 1.00 84.12 210 SER A C 1
ATOM 1505 O O . SER A 1 210 ? 26.501 2.176 -11.606 1.00 84.12 210 SER A O 1
ATOM 1507 N N . ASN A 1 211 ? 24.420 3.029 -11.538 1.00 79.62 211 ASN A N 1
ATOM 1508 C CA . ASN A 1 211 ? 23.980 2.422 -12.786 1.00 79.62 211 ASN A CA 1
ATOM 1509 C C . ASN A 1 211 ? 24.377 3.245 -14.015 1.00 79.62 211 ASN A C 1
ATOM 1511 O O . ASN A 1 211 ? 24.233 4.474 -14.058 1.00 79.62 211 ASN A O 1
ATOM 1515 N N . ASN A 1 212 ? 24.776 2.552 -15.075 1.00 80.00 212 ASN A N 1
ATOM 1516 C CA . ASN A 1 212 ? 24.949 3.114 -16.399 1.00 80.00 212 ASN A CA 1
ATOM 1517 C C . ASN A 1 212 ? 23.588 3.244 -17.096 1.00 80.00 212 ASN A C 1
ATOM 1519 O O . ASN A 1 212 ? 23.132 2.348 -17.805 1.00 80.00 212 ASN A O 1
ATOM 1523 N N . LYS A 1 213 ? 22.940 4.400 -16.906 1.00 74.56 213 LYS A N 1
ATOM 1524 C CA . LYS A 1 213 ? 21.620 4.704 -17.488 1.00 74.56 213 LYS A CA 1
ATOM 1525 C C . LYS A 1 213 ? 21.546 4.511 -19.009 1.00 74.56 213 LYS A C 1
ATOM 1527 O O . LYS A 1 213 ? 20.472 4.242 -19.523 1.00 74.56 213 LYS A O 1
ATOM 1532 N N . TYR A 1 214 ? 22.662 4.658 -19.723 1.00 73.94 214 TYR A N 1
ATOM 1533 C CA . TYR A 1 214 ? 22.683 4.558 -21.182 1.00 73.94 214 TYR A CA 1
ATOM 1534 C C . TYR A 1 214 ? 22.670 3.106 -21.665 1.00 73.94 214 TYR A C 1
ATOM 1536 O O . TYR A 1 214 ? 22.037 2.823 -22.674 1.00 73.94 214 TYR A O 1
ATOM 1544 N N . VAL A 1 215 ? 23.311 2.199 -20.918 1.00 74.38 215 VAL A N 1
ATOM 1545 C CA . VAL A 1 215 ? 23.236 0.748 -21.164 1.00 74.38 215 VAL A CA 1
ATOM 1546 C C . VAL A 1 215 ? 21.821 0.255 -20.877 1.00 74.38 215 VAL A C 1
ATOM 1548 O O . VAL A 1 215 ? 21.230 -0.406 -21.718 1.00 74.38 215 VAL A O 1
ATOM 1551 N N . ILE A 1 216 ? 21.231 0.671 -19.748 1.00 72.12 216 ILE A N 1
ATOM 1552 C CA . ILE A 1 216 ? 19.839 0.332 -19.404 1.00 72.12 216 ILE A CA 1
ATOM 1553 C C . ILE A 1 216 ? 18.882 0.807 -20.499 1.00 72.12 216 ILE A C 1
ATOM 1555 O O . ILE A 1 216 ? 18.125 0.005 -21.023 1.00 72.12 216 ILE A O 1
ATOM 1559 N N . ASN A 1 217 ? 18.955 2.081 -20.900 1.00 70.81 217 ASN A N 1
ATOM 1560 C CA . ASN A 1 217 ? 18.077 2.621 -21.939 1.00 70.81 217 ASN A CA 1
ATOM 1561 C C . ASN A 1 217 ? 18.203 1.874 -23.273 1.00 70.81 217 ASN A C 1
ATOM 1563 O O . ASN A 1 217 ? 17.201 1.712 -23.958 1.00 70.81 217 ASN A O 1
ATOM 1567 N N . ALA A 1 218 ? 19.411 1.436 -23.640 1.00 68.69 218 ALA A N 1
ATOM 1568 C CA . ALA A 1 218 ? 19.649 0.672 -24.862 1.00 68.69 218 ALA A CA 1
ATOM 1569 C C . ALA A 1 218 ? 19.123 -0.777 -24.792 1.00 68.69 218 ALA A C 1
ATOM 1571 O O . ALA A 1 218 ? 18.923 -1.380 -25.843 1.00 68.69 218 ALA A O 1
ATOM 1572 N N . LEU A 1 219 ? 18.887 -1.310 -23.586 1.00 70.25 219 LEU A N 1
ATOM 1573 C CA . LEU A 1 219 ? 18.328 -2.645 -23.348 1.00 70.25 219 LEU A CA 1
ATOM 1574 C C . LEU A 1 219 ? 16.802 -2.639 -23.117 1.00 70.25 219 LEU A C 1
ATOM 1576 O O . LEU A 1 219 ? 16.136 -3.605 -23.468 1.00 70.25 219 LEU A O 1
ATOM 1580 N N . THR A 1 220 ? 16.239 -1.592 -22.493 1.00 58.66 220 THR A N 1
ATOM 1581 C CA . THR A 1 220 ? 14.842 -1.591 -22.002 1.00 58.66 220 THR A CA 1
ATOM 1582 C C . THR A 1 220 ? 13.847 -0.807 -22.852 1.00 58.66 220 THR A C 1
ATOM 1584 O O . THR A 1 220 ? 12.655 -1.090 -22.793 1.00 58.66 220 THR A O 1
ATOM 1587 N N . LEU A 1 221 ? 14.286 0.227 -23.575 1.00 53.00 221 LEU A N 1
ATOM 1588 C CA . LEU A 1 221 ? 13.409 0.963 -24.489 1.00 53.00 221 LEU A CA 1
ATOM 1589 C C . LEU A 1 221 ? 13.450 0.265 -25.847 1.00 53.00 221 LEU A C 1
ATOM 1591 O O . LEU A 1 221 ? 14.517 -0.182 -26.259 1.00 53.00 221 LEU A O 1
ATOM 1595 N N . GLU A 1 222 ? 12.329 0.242 -26.568 1.00 47.34 222 GLU A N 1
ATOM 1596 C CA . GLU A 1 222 ? 12.166 -0.263 -27.948 1.00 47.34 222 GLU A CA 1
ATOM 1597 C C . GLU A 1 222 ? 13.041 0.465 -29.000 1.00 47.34 222 GLU A C 1
ATOM 1599 O O . GLU A 1 222 ? 12.720 0.511 -30.183 1.00 47.34 222 GLU A O 1
ATOM 1604 N N . LEU A 1 223 ? 14.174 1.047 -28.595 1.00 56.97 223 LEU A N 1
ATOM 1605 C CA . LEU A 1 223 ? 15.217 1.581 -29.465 1.00 56.97 223 LEU A CA 1
ATOM 1606 C C . LEU A 1 223 ? 15.751 0.530 -30.450 1.00 56.97 223 LEU A C 1
ATOM 1608 O O . LEU A 1 223 ? 16.335 0.927 -31.460 1.00 56.97 223 LEU A O 1
ATOM 1612 N N . GLY A 1 224 ? 15.496 -0.755 -30.165 1.00 58.06 224 GLY A N 1
ATOM 1613 C CA . GLY A 1 224 ? 15.802 -1.904 -31.006 1.00 58.06 224 GLY A CA 1
ATOM 1614 C C . GLY A 1 224 ? 17.287 -2.239 -31.004 1.00 58.06 224 GLY A C 1
ATOM 1615 O O . GLY A 1 224 ? 18.136 -1.390 -30.733 1.00 58.06 224 GLY A O 1
ATOM 1616 N N . GLU A 1 225 ? 17.618 -3.488 -31.316 1.00 67.31 225 GLU A N 1
ATOM 1617 C CA . GLU A 1 225 ? 18.985 -3.822 -31.707 1.00 67.31 225 GLU A CA 1
ATOM 1618 C C . GLU A 1 225 ? 19.345 -3.062 -32.997 1.00 67.31 225 GLU A C 1
ATOM 1620 O O . GLU A 1 225 ? 18.451 -2.709 -33.779 1.00 67.31 225 GLU A O 1
ATOM 1625 N N . PRO A 1 226 ? 20.637 -2.784 -33.246 1.00 68.75 226 PRO A N 1
ATOM 1626 C CA . PRO A 1 226 ? 21.077 -2.265 -34.532 1.00 68.75 226 PRO A CA 1
ATOM 1627 C C . PRO A 1 226 ? 20.507 -3.141 -35.650 1.00 68.75 226 PRO A C 1
ATOM 1629 O O . PRO A 1 226 ? 20.731 -4.349 -35.671 1.00 68.75 226 PRO A O 1
ATOM 1632 N N . MET A 1 227 ? 19.754 -2.544 -36.571 1.00 71.88 227 MET A N 1
ATOM 1633 C CA . MET A 1 227 ? 19.078 -3.308 -37.616 1.00 71.88 227 MET A CA 1
ATOM 1634 C C . MET A 1 227 ? 20.071 -3.596 -38.744 1.00 71.88 227 MET A C 1
ATOM 1636 O O . MET A 1 227 ? 20.567 -2.628 -39.329 1.00 71.88 227 MET A O 1
ATOM 1640 N N . PRO A 1 228 ? 20.384 -4.866 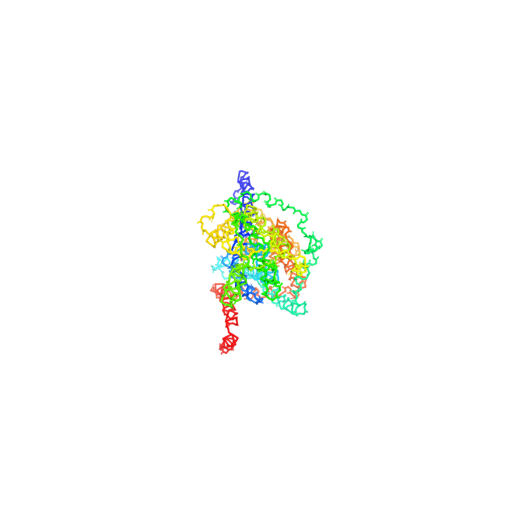-39.054 1.00 70.12 228 PRO A N 1
ATOM 1641 C CA . PRO A 1 228 ? 21.287 -5.182 -40.152 1.00 70.12 228 PRO A CA 1
ATOM 1642 C C . PRO A 1 228 ? 20.628 -4.824 -41.493 1.00 70.12 228 PRO A C 1
ATOM 1644 O O . PRO A 1 228 ? 19.456 -5.136 -41.709 1.00 70.12 228 PRO A O 1
ATOM 1647 N N . LEU A 1 229 ? 21.371 -4.184 -42.399 1.00 66.69 229 LEU A N 1
ATOM 1648 C CA . LEU A 1 229 ? 20.968 -4.045 -43.802 1.00 66.69 229 LEU A CA 1
ATOM 1649 C C . LEU A 1 229 ? 21.102 -5.392 -44.521 1.00 66.69 229 LEU A C 1
ATOM 1651 O O . LEU A 1 229 ? 22.070 -6.130 -44.309 1.00 66.69 229 LEU A O 1
ATOM 1655 N N . GLY A 1 230 ? 20.151 -5.689 -45.407 1.00 56.53 230 GLY A N 1
ATOM 1656 C CA . GLY A 1 230 ? 20.202 -6.870 -46.259 1.00 56.53 230 GLY A CA 1
ATOM 1657 C C . GLY A 1 230 ? 21.281 -6.756 -47.340 1.00 56.53 230 GLY A C 1
ATOM 1658 O O . GLY A 1 230 ? 21.640 -5.671 -47.788 1.00 56.53 230 GLY A O 1
ATOM 1659 N N . THR A 1 231 ? 21.783 -7.897 -47.817 1.00 49.50 231 THR A N 1
ATOM 1660 C CA . THR A 1 231 ? 22.775 -7.967 -48.908 1.00 49.50 231 THR A CA 1
ATOM 1661 C C . THR A 1 231 ? 22.255 -7.450 -50.254 1.00 49.50 231 THR A C 1
ATOM 1663 O O . THR A 1 231 ? 23.056 -7.167 -51.137 1.00 49.50 231 THR A O 1
ATOM 1666 N N . ALA A 1 232 ? 20.934 -7.319 -50.417 1.00 46.69 232 ALA A N 1
ATOM 1667 C CA . ALA A 1 232 ? 20.292 -6.784 -51.618 1.00 46.69 232 ALA A CA 1
ATOM 1668 C C . ALA A 1 232 ? 20.333 -5.245 -51.707 1.00 46.69 232 ALA A C 1
ATOM 1670 O O . ALA A 1 232 ? 20.126 -4.702 -52.789 1.00 46.69 232 ALA A O 1
ATOM 1671 N N . ASP A 1 233 ? 20.632 -4.560 -50.598 1.00 48.72 233 ASP A N 1
ATOM 1672 C CA . ASP A 1 233 ? 20.617 -3.094 -50.498 1.00 48.72 233 ASP A CA 1
ATOM 1673 C C . ASP A 1 233 ? 22.006 -2.468 -50.722 1.00 48.72 233 ASP A C 1
ATOM 1675 O O . ASP A 1 233 ? 22.163 -1.250 -50.680 1.00 48.72 233 ASP A O 1
ATOM 1679 N N . VAL A 1 234 ? 23.037 -3.291 -50.946 1.00 50.88 234 VAL A N 1
ATOM 1680 C CA . VAL A 1 234 ? 24.430 -2.850 -51.087 1.00 50.88 234 VAL A CA 1
ATOM 1681 C C . VAL A 1 234 ? 24.879 -3.049 -52.531 1.00 50.88 234 VAL A C 1
ATOM 1683 O O . VAL A 1 234 ? 24.947 -4.176 -53.022 1.00 50.88 234 VAL A O 1
ATOM 1686 N N . ASN A 1 235 ? 25.226 -1.959 -53.221 1.00 50.47 235 ASN A N 1
ATOM 1687 C CA . ASN A 1 235 ? 25.773 -2.043 -54.571 1.00 50.47 235 ASN A CA 1
ATOM 1688 C C . ASN A 1 235 ? 27.219 -2.570 -54.523 1.00 50.47 235 ASN A C 1
ATOM 1690 O O . ASN A 1 235 ? 28.174 -1.816 -54.331 1.00 50.47 235 ASN A O 1
ATOM 1694 N N . ALA A 1 236 ? 27.386 -3.885 -54.686 1.00 46.69 236 ALA A N 1
ATOM 1695 C CA . ALA A 1 236 ? 28.678 -4.572 -54.590 1.00 46.69 236 ALA A CA 1
ATOM 1696 C C . ALA A 1 236 ? 29.744 -4.051 -55.581 1.00 46.69 236 ALA A C 1
ATOM 1698 O O . ALA A 1 236 ? 30.932 -4.313 -55.393 1.00 46.69 236 ALA A O 1
ATOM 1699 N N . SER A 1 237 ? 29.354 -3.283 -56.608 1.00 46.47 237 SER A N 1
ATOM 1700 C CA . SER A 1 237 ? 30.285 -2.658 -57.553 1.00 46.47 237 SER A CA 1
ATOM 1701 C C . SER A 1 237 ? 31.075 -1.467 -56.986 1.00 46.47 237 SER A C 1
ATOM 1703 O O . SER A 1 237 ? 32.072 -1.081 -57.591 1.00 46.47 237 SER A O 1
ATOM 1705 N N . GLU A 1 238 ? 30.669 -0.876 -55.854 1.00 46.81 238 GLU A N 1
ATOM 1706 C CA . GLU A 1 238 ? 31.322 0.315 -55.260 1.00 46.81 238 GLU A CA 1
ATOM 1707 C C . GLU A 1 238 ? 32.342 -0.012 -54.155 1.00 46.81 238 GLU A C 1
ATOM 1709 O O . GLU A 1 238 ? 33.144 0.832 -53.765 1.00 46.81 238 GLU A O 1
ATOM 1714 N N . CYS A 1 239 ? 32.406 -1.267 -53.707 1.00 47.97 239 CYS A N 1
ATOM 1715 C CA . CYS A 1 239 ? 33.340 -1.743 -52.673 1.00 47.97 239 CYS A CA 1
ATOM 1716 C C . CYS A 1 239 ? 34.832 -1.685 -53.096 1.00 47.97 239 CYS A C 1
ATOM 1718 O O . CYS A 1 239 ? 35.720 -2.046 -52.324 1.00 47.97 239 CYS A O 1
ATOM 1720 N N . ALA A 1 240 ? 35.134 -1.282 -54.336 1.00 43.09 240 ALA A N 1
ATOM 1721 C CA . ALA A 1 240 ? 36.437 -1.458 -54.975 1.00 43.09 240 ALA A CA 1
ATOM 1722 C C . ALA A 1 240 ? 37.335 -0.205 -55.027 1.00 43.09 240 ALA A C 1
ATOM 1724 O O . ALA A 1 240 ? 38.350 -0.240 -55.723 1.00 43.09 240 ALA A O 1
ATOM 1725 N N . SER A 1 241 ? 37.027 0.899 -54.336 1.00 42.91 241 SER A N 1
ATOM 1726 C CA . SER A 1 241 ? 37.717 2.171 -54.624 1.00 42.91 241 SER A CA 1
ATOM 1727 C C . SER A 1 241 ? 38.664 2.734 -53.563 1.00 42.91 241 SER A C 1
ATOM 1729 O O . SER A 1 241 ? 39.178 3.825 -53.793 1.00 42.91 241 SER A O 1
ATOM 1731 N N . ASP A 1 242 ? 38.975 2.049 -52.454 1.00 38.81 242 ASP A N 1
ATOM 1732 C CA . ASP A 1 242 ? 39.932 2.629 -51.492 1.00 38.81 242 ASP A CA 1
ATOM 1733 C C . ASP A 1 242 ? 40.920 1.643 -50.853 1.00 38.81 242 ASP A C 1
ATOM 1735 O O . ASP A 1 242 ? 41.000 1.438 -49.641 1.00 38.81 242 ASP A O 1
ATOM 1739 N N . ARG A 1 243 ? 41.773 1.065 -51.703 1.00 34.78 243 ARG A N 1
ATOM 1740 C CA . ARG A 1 243 ? 43.182 0.867 -51.345 1.00 34.78 243 ARG A CA 1
ATOM 1741 C C . ARG A 1 243 ? 44.050 1.321 -52.503 1.00 34.78 243 ARG A C 1
ATOM 1743 O O . ARG A 1 243 ? 44.216 0.609 -53.488 1.00 34.78 243 ARG A O 1
ATOM 1750 N N . ARG A 1 244 ? 44.669 2.490 -52.333 1.00 32.31 244 ARG A N 1
ATOM 1751 C CA . ARG A 1 244 ? 45.870 2.897 -53.066 1.00 32.31 244 ARG A CA 1
ATOM 1752 C C . ARG A 1 244 ? 46.896 1.757 -52.974 1.00 32.31 244 ARG A C 1
ATOM 1754 O O . ARG A 1 244 ? 47.583 1.612 -51.961 1.00 32.31 244 ARG A O 1
ATOM 1761 N N . LEU A 1 245 ? 46.999 0.928 -54.012 1.00 30.56 245 LEU A N 1
ATOM 1762 C CA . LEU A 1 245 ? 48.223 0.175 -54.257 1.00 30.56 245 LEU A CA 1
ATOM 1763 C C . LEU A 1 245 ? 49.311 1.239 -54.408 1.00 30.56 245 LEU A C 1
ATOM 1765 O O . LEU A 1 245 ? 49.224 2.092 -55.289 1.00 30.56 245 LEU A O 1
ATOM 1769 N N . LYS A 1 246 ? 50.283 1.260 -53.488 1.00 27.62 246 LYS A N 1
ATOM 1770 C CA . LYS A 1 246 ? 51.494 2.065 -53.666 1.00 27.62 246 LYS A CA 1
ATOM 1771 C C . LYS A 1 246 ? 52.050 1.722 -55.044 1.00 27.62 246 LYS A C 1
ATOM 1773 O O . LYS A 1 246 ? 52.313 0.546 -55.296 1.00 27.62 246 LYS A O 1
ATOM 1778 N N . GLU A 1 247 ? 52.204 2.738 -55.893 1.00 31.67 247 GLU A N 1
ATOM 1779 C CA . GLU A 1 247 ? 52.939 2.646 -57.151 1.00 31.67 247 GLU A CA 1
ATOM 1780 C C . GLU A 1 247 ? 54.269 1.952 -56.867 1.00 31.67 247 GLU A C 1
ATOM 1782 O O . GLU A 1 247 ? 55.178 2.506 -56.251 1.00 31.67 247 GLU A O 1
ATOM 1787 N N . THR A 1 248 ? 54.348 0.687 -57.256 1.00 29.42 248 THR A N 1
ATOM 1788 C CA . THR A 1 248 ? 55.620 0.013 -57.431 1.00 29.42 248 THR A CA 1
ATOM 1789 C C . THR A 1 248 ? 55.907 0.154 -58.908 1.00 29.42 248 THR A C 1
ATOM 1791 O O . THR A 1 248 ? 55.276 -0.473 -59.751 1.00 29.42 248 THR A O 1
ATOM 1794 N N . THR A 1 249 ? 56.808 1.081 -59.202 1.00 32.91 249 THR A N 1
ATOM 1795 C CA . THR A 1 249 ? 57.462 1.239 -60.493 1.00 32.91 249 THR A CA 1
ATOM 1796 C C . THR A 1 249 ? 58.054 -0.100 -60.916 1.00 32.91 249 THR A C 1
ATOM 1798 O O . THR A 1 249 ? 59.063 -0.529 -60.360 1.00 32.91 249 THR A O 1
ATOM 1801 N N . TRP A 1 250 ? 57.438 -0.737 -61.903 1.00 32.47 250 TRP A N 1
ATOM 1802 C CA . TRP A 1 250 ? 58.094 -1.736 -62.735 1.00 32.47 250 TRP A CA 1
ATOM 1803 C C . TRP A 1 250 ? 57.994 -1.219 -64.160 1.00 32.47 250 TRP A C 1
ATOM 1805 O O . TRP A 1 250 ? 56.941 -1.258 -64.791 1.00 32.47 250 TRP A O 1
ATOM 18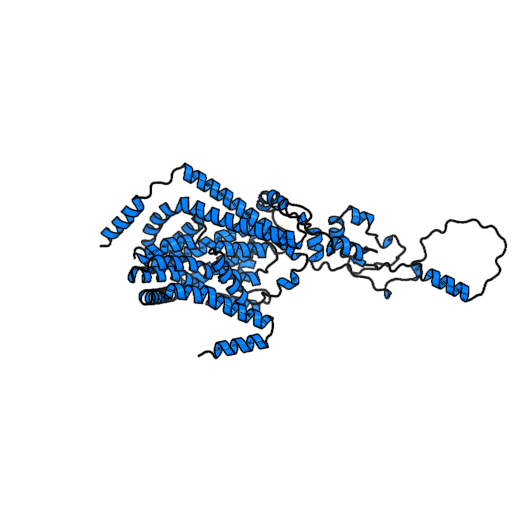15 N N . ALA A 1 251 ? 59.095 -0.618 -64.600 1.00 38.19 251 ALA A N 1
ATOM 1816 C CA . ALA A 1 251 ? 59.357 -0.403 -66.003 1.00 38.19 251 ALA A CA 1
ATOM 1817 C C . ALA A 1 251 ? 59.502 -1.783 -66.647 1.00 38.19 251 ALA A C 1
ATOM 1819 O O . ALA A 1 251 ? 60.451 -2.488 -66.316 1.00 38.19 251 ALA A O 1
ATOM 1820 N N . ASP A 1 252 ? 58.574 -2.164 -67.523 1.00 28.89 252 ASP A N 1
ATOM 1821 C CA . ASP A 1 252 ? 58.930 -3.014 -68.654 1.00 28.89 252 ASP A CA 1
ATOM 1822 C C . ASP A 1 252 ? 57.923 -2.897 -69.805 1.00 28.89 252 ASP A C 1
ATOM 1824 O O . ASP A 1 252 ? 56.704 -2.837 -69.611 1.00 28.89 252 ASP A O 1
ATOM 1828 N N . GLU A 1 253 ? 58.466 -2.848 -71.016 1.00 37.72 253 GLU A N 1
ATOM 1829 C CA . GLU A 1 253 ? 57.746 -2.911 -72.282 1.00 37.72 253 GLU A CA 1
ATOM 1830 C C . GLU A 1 253 ? 57.277 -4.352 -72.516 1.00 37.72 253 GLU A C 1
ATOM 1832 O O . GLU A 1 253 ? 58.072 -5.206 -72.889 1.00 37.72 253 GLU A O 1
ATOM 1837 N N . SER A 1 254 ? 55.991 -4.658 -72.315 1.00 31.05 254 SER A N 1
ATOM 1838 C CA . SER A 1 254 ? 55.278 -5.727 -73.050 1.00 31.05 254 SER A CA 1
ATOM 1839 C C . SER A 1 254 ? 53.843 -5.908 -72.547 1.00 31.05 254 SER A C 1
ATOM 1841 O O . SER A 1 254 ? 53.522 -6.775 -71.740 1.00 31.05 254 SER A O 1
ATOM 1843 N N . LEU A 1 255 ? 52.924 -5.120 -73.104 1.00 36.97 255 LEU A N 1
ATOM 1844 C CA . LEU A 1 255 ? 51.517 -5.512 -73.174 1.00 36.97 255 LEU A CA 1
ATOM 1845 C C . LEU A 1 255 ? 51.373 -6.558 -74.287 1.00 36.97 255 LEU A C 1
ATOM 1847 O O . LEU A 1 255 ? 51.239 -6.213 -75.460 1.00 36.97 255 LEU A O 1
ATOM 1851 N N . GLN A 1 256 ? 51.395 -7.838 -73.917 1.00 33.56 256 GLN A N 1
ATOM 1852 C CA . GLN A 1 256 ? 50.770 -8.890 -74.715 1.00 33.56 256 GLN A CA 1
ATOM 1853 C C . GLN A 1 256 ? 49.596 -9.476 -73.938 1.00 33.56 256 GLN A C 1
ATOM 1855 O O . GLN A 1 256 ? 49.692 -9.795 -72.755 1.00 33.56 256 GLN A O 1
ATOM 1860 N N . ALA A 1 257 ? 48.462 -9.525 -74.632 1.00 46.28 257 ALA A N 1
ATOM 1861 C CA . ALA A 1 257 ? 47.175 -9.988 -74.157 1.00 46.28 257 ALA A CA 1
ATOM 1862 C C . ALA A 1 257 ? 47.271 -11.369 -73.494 1.00 46.28 257 ALA A C 1
ATOM 1864 O O . ALA A 1 257 ? 47.779 -12.316 -74.089 1.00 46.28 257 ALA A O 1
ATOM 1865 N N . VAL A 1 258 ? 46.726 -11.484 -72.282 1.00 37.50 258 VAL A N 1
ATOM 1866 C CA . VAL A 1 258 ? 46.458 -12.771 -71.635 1.00 37.50 258 VAL A CA 1
ATOM 1867 C C . VAL A 1 258 ? 44.942 -12.924 -71.536 1.00 37.50 258 VAL A C 1
ATOM 1869 O O . VAL A 1 258 ? 44.304 -12.478 -70.584 1.00 37.50 258 VAL A O 1
ATOM 1872 N N . GLU A 1 259 ? 44.369 -13.514 -72.582 1.00 43.03 259 GLU A N 1
ATOM 1873 C CA . GLU A 1 259 ? 43.026 -14.095 -72.594 1.00 43.03 259 GLU A CA 1
ATOM 1874 C C . GLU A 1 259 ? 43.089 -15.480 -71.940 1.00 43.03 259 GLU A C 1
ATOM 1876 O O . GLU A 1 259 ? 43.202 -16.493 -72.624 1.00 43.03 259 GLU A O 1
ATOM 1881 N N . ASP A 1 260 ? 43.047 -15.541 -70.609 1.00 44.12 260 ASP A N 1
ATOM 1882 C CA . ASP A 1 260 ? 42.830 -16.814 -69.917 1.00 44.12 260 ASP A CA 1
ATOM 1883 C C . ASP A 1 260 ? 41.726 -16.667 -68.862 1.00 44.12 260 ASP A C 1
ATOM 1885 O O . ASP A 1 260 ? 41.817 -15.852 -67.932 1.00 44.12 260 ASP A O 1
ATOM 1889 N N . ASP A 1 261 ? 40.664 -17.461 -69.019 1.00 46.47 261 ASP A N 1
ATOM 1890 C CA . ASP A 1 261 ? 39.495 -17.495 -68.133 1.00 46.47 261 ASP A CA 1
ATOM 1891 C C . ASP A 1 261 ? 39.891 -17.839 -66.692 1.00 46.47 261 ASP A C 1
ATOM 1893 O O . ASP A 1 261 ? 39.265 -17.360 -65.744 1.00 46.47 261 ASP A O 1
ATOM 1897 N N . ALA A 1 262 ? 40.986 -18.581 -66.496 1.00 46.81 262 ALA A N 1
ATOM 1898 C CA . ALA A 1 262 ? 41.527 -18.887 -65.173 1.00 46.81 262 ALA A CA 1
ATOM 1899 C C . ALA A 1 262 ? 42.065 -17.639 -64.449 1.00 46.81 262 ALA A C 1
ATOM 1901 O O . ALA A 1 262 ? 41.899 -17.500 -63.233 1.00 46.81 262 ALA A O 1
ATOM 1902 N N . SER A 1 263 ? 42.654 -16.696 -65.189 1.00 45.62 263 SER A N 1
ATOM 1903 C CA . SER A 1 263 ? 43.165 -15.436 -64.639 1.00 45.62 263 SER A CA 1
ATOM 1904 C C . SER A 1 263 ? 42.027 -14.467 -64.320 1.00 45.62 263 SER A C 1
ATOM 1906 O O . SER A 1 263 ? 42.068 -13.815 -63.277 1.00 45.62 263 SER A O 1
ATOM 1908 N N . ARG A 1 264 ? 40.962 -14.435 -65.139 1.00 48.38 264 ARG A N 1
ATOM 1909 C CA . ARG A 1 264 ? 39.720 -13.694 -64.830 1.00 48.38 264 ARG A CA 1
ATOM 1910 C C . ARG A 1 264 ? 38.969 -14.308 -63.652 1.00 48.38 264 ARG A C 1
ATOM 1912 O O . ARG A 1 264 ? 38.484 -13.566 -62.807 1.00 48.38 264 ARG A O 1
ATOM 1919 N N . ALA A 1 265 ? 38.932 -15.634 -63.536 1.00 47.12 265 ALA A N 1
ATOM 1920 C CA . ALA A 1 265 ? 38.347 -16.328 -62.392 1.00 47.12 265 ALA A CA 1
ATOM 1921 C C . ALA A 1 265 ? 39.144 -16.080 -61.102 1.00 47.12 265 ALA A C 1
ATOM 1923 O O . ALA A 1 265 ? 38.544 -15.887 -60.050 1.00 47.12 265 ALA A O 1
ATOM 1924 N N . LEU A 1 266 ? 40.479 -16.013 -61.162 1.00 48.59 266 LEU A N 1
ATOM 1925 C CA . LEU A 1 266 ? 41.319 -15.628 -60.021 1.00 48.59 266 LEU A CA 1
ATOM 1926 C C . LEU A 1 266 ? 41.196 -14.141 -59.669 1.00 48.59 266 LEU A C 1
ATOM 1928 O O . LEU A 1 266 ? 41.239 -13.807 -58.485 1.00 48.59 266 LEU A O 1
ATOM 1932 N N . LEU A 1 267 ? 41.012 -13.259 -60.658 1.00 46.12 267 LEU A N 1
ATOM 1933 C CA . LEU A 1 267 ? 40.736 -11.839 -60.429 1.00 46.12 267 LEU A CA 1
ATOM 1934 C C . LEU A 1 267 ? 39.359 -11.647 -59.784 1.00 46.12 267 LEU A C 1
ATOM 1936 O O . LEU A 1 267 ? 39.266 -10.979 -58.761 1.00 46.12 267 LEU A O 1
ATOM 1940 N N . ASN A 1 268 ? 38.321 -12.301 -60.314 1.00 46.28 268 ASN A N 1
ATOM 1941 C CA . ASN A 1 268 ? 36.964 -12.294 -59.761 1.00 46.28 268 ASN A CA 1
ATOM 1942 C C . ASN A 1 268 ? 36.930 -12.916 -58.364 1.00 46.28 268 ASN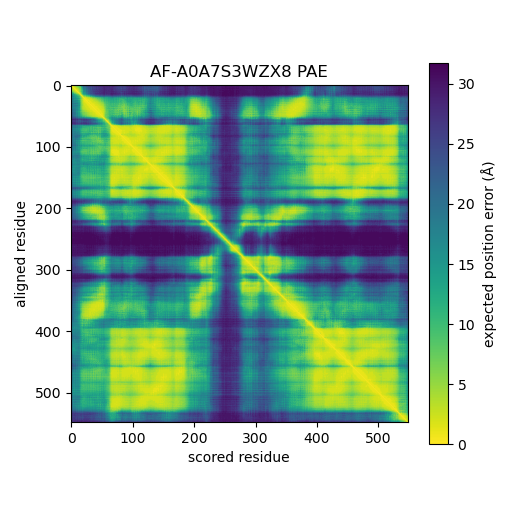 A C 1
ATOM 1944 O O . ASN A 1 268 ? 36.307 -12.361 -57.473 1.00 46.28 268 ASN A O 1
ATOM 1948 N N . ARG A 1 269 ? 37.683 -13.997 -58.124 1.00 41.50 269 ARG A N 1
ATOM 1949 C CA . ARG A 1 269 ? 37.816 -14.617 -56.799 1.00 41.50 269 ARG A CA 1
ATOM 1950 C C . ARG A 1 269 ? 38.645 -13.774 -55.824 1.00 41.50 269 ARG A C 1
ATOM 1952 O O . ARG A 1 269 ? 38.479 -13.929 -54.624 1.00 41.50 269 ARG A O 1
ATOM 1959 N N . ARG A 1 270 ? 39.537 -12.892 -56.299 1.00 40.12 270 ARG A N 1
ATOM 1960 C CA . ARG A 1 270 ? 40.217 -11.879 -55.463 1.00 40.12 270 ARG A CA 1
ATOM 1961 C C . ARG A 1 270 ? 39.352 -10.634 -55.229 1.00 40.12 270 ARG A C 1
ATOM 1963 O O . ARG A 1 270 ? 39.484 -10.029 -54.171 1.00 40.12 270 ARG A O 1
ATOM 1970 N N . LEU A 1 271 ? 38.475 -10.277 -56.169 1.00 41.56 271 LEU A N 1
ATOM 1971 C CA . LEU A 1 271 ? 37.467 -9.216 -56.036 1.00 41.56 271 LEU A CA 1
ATOM 1972 C C . LEU A 1 271 ? 36.333 -9.632 -55.079 1.00 41.56 271 LEU A C 1
ATOM 1974 O O . LEU A 1 271 ? 35.962 -8.838 -54.223 1.00 41.56 271 LEU A O 1
ATOM 1978 N N . ASP A 1 272 ? 35.904 -10.898 -55.108 1.00 37.31 272 ASP A N 1
ATOM 1979 C CA . ASP A 1 272 ? 34.991 -11.512 -54.119 1.00 37.31 272 ASP A CA 1
ATOM 1980 C C . ASP A 1 272 ? 35.583 -11.568 -52.696 1.00 37.31 272 ASP A C 1
ATOM 1982 O O . ASP A 1 272 ? 34.869 -11.798 -51.725 1.00 37.31 272 ASP A O 1
ATOM 1986 N N . VAL A 1 273 ? 36.897 -11.361 -52.551 1.00 42.44 273 VAL A N 1
ATOM 1987 C CA . VAL A 1 273 ? 37.613 -11.353 -51.260 1.00 42.44 273 VAL A CA 1
ATOM 1988 C C . VAL A 1 273 ? 37.817 -9.919 -50.730 1.00 42.44 273 VAL A C 1
ATOM 1990 O O . VAL A 1 273 ? 38.370 -9.734 -49.646 1.00 42.44 273 VAL A O 1
ATOM 1993 N N . ALA A 1 274 ? 37.362 -8.885 -51.451 1.00 42.25 274 ALA A N 1
ATOM 1994 C CA . ALA A 1 274 ? 37.641 -7.485 -51.115 1.00 42.25 274 ALA A CA 1
ATOM 1995 C C . ALA A 1 274 ? 36.575 -6.777 -50.253 1.00 42.25 274 ALA A C 1
ATOM 1997 O O . ALA A 1 274 ? 36.901 -5.747 -49.666 1.00 42.25 274 ALA A O 1
ATOM 1998 N N . CYS A 1 275 ? 35.365 -7.324 -50.094 1.00 45.62 275 CYS A N 1
ATOM 1999 C CA . CYS A 1 275 ? 34.485 -6.925 -48.992 1.00 45.62 275 CYS A CA 1
ATOM 2000 C C . CYS A 1 275 ? 34.565 -8.032 -47.922 1.00 45.62 275 CYS A C 1
ATOM 2002 O O . CYS A 1 275 ? 34.074 -9.138 -48.163 1.00 45.62 275 CYS A O 1
ATOM 2004 N N . PRO A 1 276 ? 35.137 -7.794 -46.725 1.00 41.69 276 PRO A N 1
ATOM 2005 C CA . PRO A 1 276 ? 34.778 -8.622 -45.579 1.00 41.69 276 PRO A CA 1
ATOM 2006 C C . PRO A 1 276 ? 33.246 -8.566 -45.415 1.00 41.69 276 PRO A C 1
ATOM 2008 O O . PRO A 1 276 ? 32.615 -7.655 -45.955 1.00 41.69 276 PRO A O 1
ATOM 2011 N N . PRO A 1 277 ? 32.611 -9.476 -44.662 1.00 47.53 277 PRO A N 1
ATOM 2012 C CA . PRO A 1 277 ? 31.201 -9.343 -44.321 1.00 47.53 277 PRO A CA 1
ATOM 2013 C C . PRO A 1 277 ? 31.035 -8.172 -43.335 1.00 47.53 277 PRO A C 1
ATOM 2015 O O . PRO A 1 277 ? 30.745 -8.370 -42.160 1.00 47.53 277 PRO A O 1
ATOM 2018 N N . THR A 1 278 ? 31.288 -6.939 -43.770 1.00 53.44 278 THR A N 1
ATOM 2019 C CA . THR A 1 278 ? 30.966 -5.730 -43.023 1.00 53.44 278 THR A CA 1
ATOM 2020 C C . THR A 1 278 ? 29.462 -5.578 -43.116 1.00 53.44 278 THR A C 1
ATOM 2022 O O . THR A 1 278 ? 28.930 -5.080 -44.107 1.00 53.44 278 THR A O 1
ATOM 2025 N N . GLN A 1 279 ? 28.769 -6.119 -42.119 1.00 62.19 279 GLN A N 1
ATOM 2026 C CA . GLN A 1 279 ? 27.334 -5.943 -41.987 1.00 62.19 279 GLN A CA 1
ATOM 2027 C C . GLN A 1 279 ? 27.067 -4.482 -41.647 1.00 62.19 279 GLN A C 1
ATOM 2029 O O . GLN A 1 279 ? 27.528 -3.977 -40.632 1.00 62.19 279 GLN A O 1
ATOM 2034 N N . TYR A 1 280 ? 26.347 -3.785 -42.516 1.00 71.38 280 TYR A N 1
ATOM 2035 C CA . TYR A 1 280 ? 25.918 -2.423 -42.243 1.00 71.38 280 TYR A CA 1
ATOM 2036 C C . TYR A 1 280 ? 24.728 -2.455 -41.295 1.00 71.38 280 TYR A C 1
ATOM 2038 O O . TYR A 1 280 ? 23.863 -3.320 -41.405 1.00 71.38 280 TYR A O 1
ATOM 2046 N N . TYR A 1 281 ? 24.670 -1.492 -40.387 1.00 76.00 281 TYR A N 1
ATOM 2047 C CA . TYR A 1 281 ? 23.618 -1.403 -39.390 1.00 76.00 281 TYR A CA 1
ATOM 2048 C C . TYR A 1 281 ? 22.982 -0.018 -39.394 1.00 76.00 281 TYR A C 1
ATOM 2050 O O . TYR A 1 281 ? 23.681 0.999 -39.313 1.00 76.00 281 TYR A O 1
ATOM 2058 N N . CYS A 1 282 ? 21.651 0.022 -39.406 1.00 77.94 282 CYS A N 1
ATOM 2059 C CA . CYS A 1 282 ? 20.885 1.234 -39.149 1.00 77.94 282 CYS A CA 1
ATOM 2060 C C . CYS A 1 282 ? 20.631 1.384 -37.648 1.00 77.94 282 CYS A C 1
ATOM 2062 O O . CYS A 1 282 ? 20.012 0.532 -37.010 1.00 77.94 282 CYS A O 1
ATOM 2064 N N . VAL A 1 283 ? 21.069 2.511 -37.095 1.00 77.75 283 VAL A N 1
ATOM 2065 C CA . VAL A 1 283 ? 20.928 2.863 -35.679 1.00 77.75 283 VAL A CA 1
ATOM 2066 C C . VAL A 1 283 ? 20.003 4.072 -35.560 1.00 77.75 283 VAL A C 1
ATOM 2068 O O . VAL A 1 283 ? 20.195 5.084 -36.238 1.00 77.75 283 VAL A O 1
ATOM 2071 N N . SER A 1 284 ? 18.991 3.995 -34.695 1.00 79.12 284 SER A N 1
ATOM 2072 C CA . SER A 1 284 ? 18.103 5.133 -34.434 1.00 79.12 284 SER A CA 1
ATOM 2073 C C . SER A 1 284 ? 18.870 6.317 -33.825 1.00 79.12 284 SER A C 1
ATOM 2075 O O . SER A 1 284 ? 19.871 6.144 -33.127 1.00 79.12 284 SER A O 1
ATOM 2077 N N . SER A 1 285 ? 18.405 7.546 -34.071 1.00 77.69 285 SER A N 1
ATOM 2078 C CA . SER A 1 285 ? 19.030 8.770 -33.533 1.00 77.69 285 SER A CA 1
ATOM 2079 C C . SER A 1 285 ? 19.204 8.730 -32.009 1.00 77.69 285 SER A C 1
ATOM 2081 O O . SER A 1 285 ? 20.199 9.220 -31.471 1.00 77.69 285 SER A O 1
ATOM 2083 N N . ASP A 1 286 ? 18.263 8.105 -31.304 1.00 74.88 286 ASP A N 1
ATOM 2084 C CA . ASP A 1 286 ? 18.300 7.997 -29.849 1.00 74.88 286 ASP A CA 1
ATOM 2085 C C . ASP A 1 286 ? 19.243 6.889 -29.359 1.00 74.88 286 ASP A C 1
ATOM 2087 O O . ASP A 1 286 ? 19.958 7.096 -28.372 1.00 74.88 286 ASP A O 1
ATOM 2091 N N . LEU A 1 287 ? 19.350 5.768 -30.082 1.00 76.25 287 LEU A N 1
ATOM 2092 C CA . LEU A 1 287 ? 20.343 4.730 -29.792 1.00 76.25 287 LEU A CA 1
ATOM 2093 C C . LEU A 1 287 ? 21.780 5.225 -30.047 1.00 76.25 287 LEU A C 1
ATOM 2095 O O . LEU A 1 287 ? 22.668 4.988 -29.228 1.00 76.25 287 LEU A O 1
ATOM 2099 N N . ASP A 1 288 ? 22.000 6.017 -31.099 1.00 79.31 288 ASP A N 1
ATOM 2100 C CA . ASP A 1 288 ? 23.296 6.648 -31.398 1.00 79.31 288 ASP A CA 1
ATOM 2101 C C . ASP A 1 288 ? 23.772 7.591 -30.272 1.00 79.31 288 ASP A C 1
ATOM 2103 O O . ASP A 1 288 ? 24.937 7.558 -29.857 1.00 79.31 288 ASP A O 1
ATOM 2107 N N . LYS A 1 289 ? 22.861 8.401 -29.711 1.00 80.31 289 LYS A N 1
ATOM 2108 C CA . LYS A 1 289 ? 23.162 9.263 -28.550 1.00 80.31 289 LYS A CA 1
ATOM 2109 C C . LYS A 1 289 ? 23.568 8.440 -27.326 1.00 80.31 289 LYS A C 1
ATOM 2111 O O . LYS A 1 289 ? 24.476 8.845 -26.586 1.00 80.31 289 LYS A O 1
ATOM 2116 N N . ASN A 1 290 ? 22.913 7.297 -27.112 1.00 77.44 290 ASN A N 1
ATOM 2117 C CA . ASN A 1 290 ? 23.254 6.383 -26.026 1.00 77.44 290 ASN A CA 1
ATOM 2118 C C . ASN A 1 290 ? 24.632 5.760 -26.256 1.00 77.44 290 ASN A C 1
ATOM 2120 O O . ASN A 1 290 ? 25.450 5.811 -25.340 1.00 77.44 290 ASN A O 1
ATOM 2124 N N . PHE A 1 291 ? 24.956 5.293 -27.466 1.00 81.69 291 PHE A N 1
ATOM 2125 C CA . PHE A 1 291 ? 26.271 4.710 -27.771 1.00 81.69 291 PHE A CA 1
ATOM 2126 C C . PHE A 1 291 ? 27.419 5.648 -27.409 1.00 81.69 291 PHE A C 1
ATOM 2128 O O . PHE A 1 291 ? 28.335 5.251 -26.683 1.00 81.69 291 PHE A O 1
ATOM 2135 N N . LYS A 1 292 ? 27.325 6.916 -27.822 1.00 81.62 292 LYS A N 1
ATOM 2136 C CA . LYS A 1 292 ? 28.319 7.947 -27.491 1.00 81.62 292 LYS A CA 1
ATOM 2137 C C . LYS A 1 292 ? 28.476 8.155 -25.982 1.00 81.62 292 LYS A C 1
ATOM 2139 O O . LYS A 1 292 ? 29.563 8.481 -25.504 1.00 81.62 292 LYS A O 1
ATOM 2144 N N . SER A 1 293 ? 27.389 7.985 -25.238 1.00 82.00 293 SER A N 1
ATOM 2145 C CA . SER A 1 293 ? 27.328 8.231 -23.798 1.00 82.00 293 SER A CA 1
ATOM 2146 C C . SER A 1 293 ? 27.732 7.018 -22.949 1.00 82.00 293 SER A C 1
ATOM 2148 O O . SER A 1 293 ? 28.188 7.200 -21.819 1.00 82.00 293 SER A O 1
ATOM 2150 N N . ILE A 1 294 ? 27.610 5.800 -23.490 1.00 78.94 294 ILE A N 1
ATOM 2151 C CA . ILE A 1 294 ? 28.093 4.557 -22.867 1.00 78.94 294 ILE A CA 1
ATOM 2152 C C . ILE A 1 294 ? 29.621 4.572 -22.796 1.00 78.94 294 ILE A C 1
ATOM 2154 O O . ILE A 1 294 ? 30.195 4.350 -21.729 1.00 78.94 294 ILE A O 1
ATOM 2158 N N . SER A 1 295 ? 30.280 4.888 -23.913 1.00 78.25 295 SER A N 1
ATOM 2159 C CA . SER A 1 295 ? 31.735 5.004 -23.983 1.00 78.25 295 SER A CA 1
ATOM 2160 C C . SER A 1 295 ? 32.143 5.956 -25.100 1.00 78.25 295 SER A C 1
ATOM 2162 O O . SER A 1 295 ? 32.215 5.578 -26.263 1.00 78.25 295 SER A O 1
ATOM 2164 N N . SER A 1 296 ? 32.473 7.201 -24.751 1.00 76.81 296 SER A N 1
ATOM 2165 C CA . SER A 1 296 ? 32.916 8.200 -25.734 1.00 76.81 296 SER A CA 1
ATOM 2166 C C . SER A 1 296 ? 34.203 7.787 -26.453 1.00 76.81 296 SER A C 1
ATOM 2168 O O . SER A 1 296 ? 34.359 8.055 -27.642 1.00 76.81 296 SER A O 1
ATOM 2170 N N . LYS A 1 297 ? 35.109 7.097 -25.744 1.00 78.56 297 LYS A N 1
ATOM 2171 C CA . LYS A 1 297 ? 36.366 6.584 -26.299 1.00 78.56 297 LYS A CA 1
ATOM 2172 C C . LYS A 1 297 ? 36.109 5.454 -27.294 1.00 78.56 297 LYS A C 1
ATOM 2174 O O . LYS A 1 297 ? 36.619 5.526 -28.404 1.00 78.56 297 LYS A O 1
ATOM 2179 N N . ALA A 1 298 ? 35.299 4.459 -26.923 1.00 73.81 298 ALA A N 1
ATOM 2180 C CA . ALA A 1 298 ? 34.986 3.346 -27.818 1.00 73.81 298 ALA A CA 1
ATOM 2181 C C . ALA A 1 298 ? 34.106 3.794 -28.993 1.00 73.81 298 ALA A C 1
ATOM 2183 O O . ALA A 1 298 ? 34.330 3.347 -30.109 1.00 73.81 298 ALA A O 1
ATOM 2184 N N . TYR A 1 299 ? 33.178 4.730 -28.782 1.00 77.25 299 TYR A N 1
ATOM 2185 C CA . TYR A 1 299 ? 32.382 5.322 -29.856 1.00 77.25 299 TYR A CA 1
ATOM 2186 C C . TYR A 1 299 ? 33.264 5.995 -30.916 1.00 77.25 299 TYR A C 1
ATOM 2188 O O . TYR A 1 299 ? 33.035 5.821 -32.103 1.00 77.25 299 TYR A O 1
ATOM 2196 N N . ALA A 1 300 ? 34.302 6.731 -30.503 1.00 74.38 300 ALA A N 1
ATOM 2197 C CA . ALA A 1 300 ? 35.208 7.396 -31.438 1.00 74.38 300 ALA A CA 1
ATOM 2198 C C . ALA A 1 300 ? 36.236 6.450 -32.086 1.00 74.38 300 ALA A C 1
ATOM 2200 O O . ALA A 1 300 ? 36.678 6.721 -33.197 1.00 74.38 300 ALA A O 1
ATOM 2201 N N . SER A 1 301 ? 36.653 5.381 -31.394 1.00 70.56 301 SER A N 1
ATOM 2202 C CA . SER A 1 301 ? 37.734 4.500 -31.861 1.00 70.56 301 SER A CA 1
ATOM 2203 C C . SER A 1 301 ? 37.272 3.197 -32.515 1.00 70.56 301 SER A C 1
ATOM 2205 O O . SER A 1 301 ? 38.067 2.582 -33.216 1.00 70.56 301 SER A O 1
ATOM 2207 N N . LYS A 1 302 ? 36.054 2.727 -32.217 1.00 69.44 302 LYS A N 1
ATOM 2208 C CA . LYS A 1 302 ? 35.511 1.443 -32.695 1.00 69.44 302 LYS A CA 1
ATOM 2209 C C . LYS A 1 302 ? 34.288 1.597 -33.604 1.00 69.44 302 LYS A C 1
ATOM 2211 O O . LYS A 1 302 ? 33.996 0.671 -34.344 1.00 69.44 302 LYS A O 1
ATOM 2216 N N . LEU A 1 303 ? 33.560 2.718 -33.549 1.00 74.19 303 LEU A N 1
ATOM 2217 C CA . LEU A 1 303 ? 32.349 2.911 -34.351 1.00 74.19 303 LEU A CA 1
ATOM 2218 C C . LEU A 1 303 ? 32.670 3.686 -35.640 1.00 74.19 303 LEU A C 1
ATOM 2220 O O . LEU A 1 303 ? 32.969 4.882 -35.598 1.00 74.19 303 LEU A O 1
ATOM 2224 N N . THR A 1 304 ? 32.569 3.022 -36.791 1.00 73.69 304 THR A N 1
ATOM 2225 C CA . THR A 1 304 ? 32.889 3.621 -38.100 1.00 73.69 304 THR A CA 1
ATOM 2226 C C . THR A 1 304 ? 31.618 3.989 -38.866 1.00 73.69 304 THR A C 1
ATOM 2228 O O . THR A 1 304 ? 30.725 3.157 -39.036 1.00 73.69 304 THR A O 1
ATOM 2231 N N . LYS A 1 305 ? 31.520 5.243 -39.334 1.00 72.69 305 LYS A N 1
ATOM 2232 C CA . LYS A 1 305 ? 30.389 5.735 -40.144 1.00 72.69 305 LYS A CA 1
ATOM 2233 C C . LYS A 1 305 ? 30.486 5.249 -41.591 1.00 72.69 305 LYS A C 1
ATOM 2235 O O . LYS A 1 305 ? 31.567 5.288 -42.172 1.00 72.69 305 LYS A O 1
ATOM 2240 N N . CYS A 1 306 ? 29.346 4.929 -42.202 1.00 67.69 306 CYS A N 1
ATOM 2241 C CA . CYS A 1 306 ? 29.294 4.416 -43.580 1.00 67.69 306 CYS A CA 1
ATOM 2242 C C . CYS A 1 306 ? 29.815 5.406 -44.647 1.00 67.69 306 CYS A C 1
ATOM 2244 O O . CYS A 1 306 ? 30.414 4.984 -45.630 1.00 67.69 306 CYS A O 1
ATOM 2246 N N . ALA A 1 307 ? 29.674 6.722 -44.428 1.00 58.09 307 ALA A N 1
ATOM 2247 C CA . ALA A 1 307 ? 30.058 7.762 -45.396 1.00 58.09 307 ALA A CA 1
ATOM 2248 C C . ALA A 1 307 ? 31.562 7.800 -45.755 1.00 58.09 307 ALA A C 1
ATOM 2250 O O . ALA A 1 307 ? 31.937 8.432 -46.736 1.00 58.09 307 ALA A O 1
ATOM 2251 N N . GLY A 1 308 ? 32.431 7.161 -44.962 1.00 52.88 308 GLY A N 1
ATOM 2252 C CA . GLY A 1 308 ? 33.880 7.125 -45.199 1.00 52.88 308 GLY A CA 1
ATOM 2253 C C . GLY A 1 308 ? 34.380 5.930 -46.017 1.00 52.88 308 GLY A C 1
ATOM 2254 O O . GLY A 1 308 ? 35.576 5.858 -46.265 1.00 52.88 308 GLY A O 1
ATOM 2255 N N . HIS A 1 309 ? 33.505 4.993 -46.403 1.00 53.31 309 HIS A N 1
ATOM 2256 C CA . HIS A 1 309 ? 33.888 3.705 -47.006 1.00 53.31 309 HIS A CA 1
ATOM 2257 C C . HIS A 1 309 ? 33.223 3.427 -48.367 1.00 53.31 309 HIS A C 1
ATOM 2259 O O . HIS A 1 309 ? 32.985 2.279 -48.721 1.00 53.31 309 HIS A O 1
ATOM 2265 N N . GLY A 1 310 ? 32.947 4.474 -49.152 1.00 49.56 310 GLY A N 1
ATOM 2266 C CA . GLY A 1 310 ? 32.534 4.320 -50.556 1.00 49.56 310 GLY A CA 1
ATOM 2267 C C . GLY A 1 310 ? 31.095 3.846 -50.770 1.00 49.56 310 GLY A C 1
ATOM 2268 O O . GLY A 1 310 ? 30.759 3.428 -51.865 1.00 49.56 310 GLY A O 1
ATOM 2269 N N . VAL A 1 311 ? 30.239 3.919 -49.749 1.00 51.38 311 VAL A N 1
ATOM 2270 C CA . VAL A 1 311 ? 28.807 3.634 -49.885 1.00 51.38 311 VAL A CA 1
ATOM 2271 C C . VAL A 1 311 ? 28.097 4.927 -50.294 1.00 51.38 311 VAL A C 1
ATOM 2273 O O . VAL A 1 311 ? 27.691 5.709 -49.431 1.00 51.38 311 VAL A O 1
ATOM 2276 N N . THR A 1 312 ? 27.967 5.180 -51.598 1.00 45.81 312 THR A N 1
ATOM 2277 C CA . THR A 1 312 ? 27.110 6.251 -52.138 1.00 45.81 312 THR A CA 1
ATOM 2278 C C . THR A 1 312 ? 25.676 5.750 -52.302 1.00 45.81 312 THR A C 1
ATOM 2280 O O . THR A 1 312 ? 25.118 5.736 -53.391 1.00 45.81 312 THR A O 1
ATOM 2283 N N . LEU A 1 313 ? 25.061 5.319 -51.198 1.00 51.62 313 LEU A N 1
ATOM 2284 C CA . LEU A 1 313 ? 23.606 5.198 -51.144 1.00 51.62 313 LEU A CA 1
ATOM 2285 C C . LEU A 1 313 ? 23.027 6.555 -50.742 1.00 51.62 313 LEU A C 1
ATOM 2287 O O . LEU A 1 313 ? 23.363 7.080 -49.677 1.00 51.62 313 LEU A O 1
ATOM 2291 N N . ASP A 1 314 ? 22.149 7.104 -51.581 1.00 45.44 314 ASP A N 1
ATOM 2292 C CA . ASP A 1 314 ? 21.203 8.138 -51.163 1.00 45.44 314 ASP A CA 1
ATOM 2293 C C . ASP A 1 314 ? 20.361 7.545 -50.018 1.00 45.44 314 ASP A C 1
ATOM 2295 O O . ASP A 1 314 ? 19.494 6.707 -50.236 1.00 45.44 314 ASP A O 1
ATOM 2299 N N . GLU A 1 315 ? 20.712 7.906 -48.780 1.00 55.00 315 GLU A N 1
ATOM 2300 C CA . GLU A 1 315 ? 20.076 7.489 -47.520 1.00 55.00 315 GLU A CA 1
ATOM 2301 C C . GLU A 1 315 ? 19.811 5.966 -47.378 1.00 55.00 315 GLU A C 1
ATOM 2303 O O . GLU A 1 315 ? 18.666 5.524 -47.444 1.00 55.00 315 GLU A O 1
ATOM 2308 N N . PRO A 1 316 ? 20.829 5.132 -47.062 1.00 59.66 316 PRO A N 1
ATOM 2309 C CA . PRO A 1 316 ? 20.664 3.676 -46.905 1.00 59.66 316 PRO A CA 1
ATOM 2310 C C . PRO A 1 316 ? 19.749 3.258 -45.738 1.00 59.66 316 PRO A C 1
ATOM 2312 O O . PRO A 1 316 ? 19.451 2.080 -45.572 1.00 59.66 316 PRO A O 1
ATOM 2315 N N . CYS A 1 317 ? 19.325 4.204 -44.899 1.00 65.19 317 CYS A N 1
ATOM 2316 C CA . CYS A 1 317 ? 18.414 3.966 -43.791 1.00 65.19 317 CYS A CA 1
ATOM 2317 C C . CYS A 1 317 ? 17.231 4.935 -43.880 1.00 65.19 317 CYS A C 1
ATOM 2319 O O . CYS A 1 317 ? 17.423 6.149 -43.809 1.00 65.19 317 CYS A O 1
ATOM 2321 N N . THR A 1 318 ? 16.009 4.411 -43.945 1.00 63.44 318 THR A N 1
ATOM 2322 C CA . THR A 1 318 ? 14.784 5.215 -43.848 1.00 63.44 318 THR A CA 1
ATOM 2323 C C . THR A 1 318 ? 14.596 5.778 -42.426 1.00 63.44 318 THR A C 1
ATOM 2325 O O . THR A 1 318 ? 15.131 5.245 -41.448 1.00 63.44 318 THR A O 1
ATOM 2328 N N . ASP A 1 319 ? 13.833 6.869 -42.291 1.00 62.88 319 ASP A N 1
ATOM 2329 C CA . ASP A 1 319 ? 13.432 7.484 -41.010 1.00 62.88 319 ASP A CA 1
ATOM 2330 C C . ASP A 1 319 ? 14.565 8.055 -40.129 1.00 62.88 319 ASP A C 1
ATOM 2332 O O . ASP A 1 319 ? 14.620 7.810 -38.920 1.00 62.88 319 ASP A O 1
ATOM 2336 N N . ASN A 1 320 ? 15.457 8.881 -40.694 1.00 65.25 320 ASN A N 1
ATOM 2337 C CA . ASN A 1 320 ? 16.417 9.698 -39.923 1.00 65.25 320 ASN A CA 1
ATOM 2338 C C . ASN A 1 320 ? 17.390 8.868 -39.042 1.00 65.25 320 ASN A C 1
ATOM 2340 O O . ASN A 1 320 ? 17.865 9.314 -37.987 1.00 65.25 320 ASN A O 1
ATOM 2344 N N . ARG A 1 321 ? 17.660 7.624 -39.458 1.00 72.75 321 ARG A N 1
ATOM 2345 C CA . ARG A 1 321 ? 18.572 6.673 -38.805 1.00 72.75 321 ARG A CA 1
ATOM 2346 C C . ARG A 1 321 ? 19.994 6.828 -39.352 1.00 72.75 321 ARG A C 1
ATOM 2348 O O . ARG A 1 321 ? 20.200 7.231 -40.492 1.00 72.75 321 ARG A O 1
ATOM 2355 N N . LYS A 1 322 ? 20.996 6.510 -38.532 1.00 77.81 322 LYS A N 1
ATOM 2356 C CA . LYS A 1 322 ? 22.420 6.626 -38.883 1.00 77.81 322 LYS A CA 1
ATOM 2357 C C . LYS A 1 322 ? 23.008 5.264 -39.227 1.00 77.81 322 LYS A C 1
ATOM 2359 O O . LYS A 1 322 ? 22.778 4.300 -38.504 1.00 77.81 322 LYS A O 1
ATOM 2364 N N . CYS A 1 323 ? 23.807 5.220 -40.289 1.00 74.50 323 CYS A N 1
ATOM 2365 C CA . CYS A 1 323 ? 24.479 4.009 -40.752 1.00 74.50 323 CYS A CA 1
ATOM 2366 C C . CYS A 1 323 ? 25.877 3.854 -40.125 1.00 74.50 323 CYS A C 1
ATOM 2368 O O . CYS A 1 323 ? 26.699 4.783 -40.180 1.00 74.50 323 CYS A O 1
ATOM 2370 N N . TYR A 1 324 ? 26.155 2.659 -39.594 1.00 78.00 324 TYR A N 1
ATOM 2371 C CA . TYR A 1 324 ? 27.448 2.252 -39.031 1.00 78.00 324 TYR A CA 1
ATOM 2372 C C . TYR A 1 324 ? 27.866 0.850 -39.505 1.00 78.00 324 TYR A C 1
ATOM 2374 O O . TYR A 1 324 ? 27.011 -0.005 -39.713 1.00 78.00 324 TYR A O 1
ATOM 2382 N N . LEU A 1 325 ? 29.176 0.608 -39.635 1.00 70.88 325 LEU A N 1
ATOM 2383 C CA . LEU A 1 325 ? 29.750 -0.679 -40.081 1.00 70.88 325 LEU A CA 1
ATOM 2384 C C . LEU A 1 325 ? 29.888 -1.724 -38.955 1.00 70.88 325 LEU A C 1
ATOM 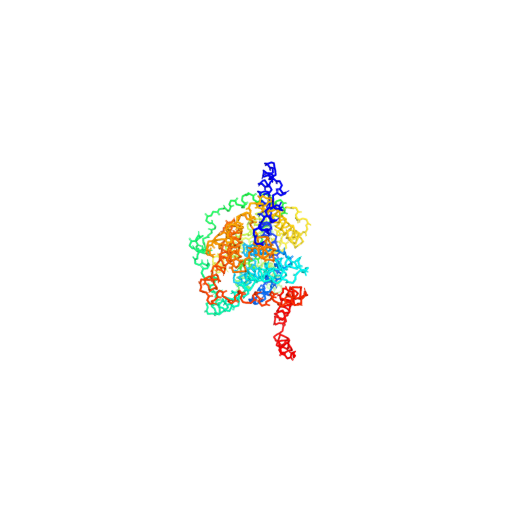2386 O O . LEU A 1 325 ? 29.775 -2.914 -39.201 1.00 70.88 325 LEU A O 1
ATOM 2390 N N . ASP A 1 326 ? 30.107 -1.281 -37.715 1.00 72.00 326 ASP A N 1
ATOM 2391 C CA . ASP A 1 326 ? 30.418 -2.154 -36.567 1.00 72.00 326 ASP A CA 1
ATOM 2392 C C . ASP A 1 326 ? 29.453 -1.927 -35.390 1.00 72.00 326 ASP A C 1
ATOM 2394 O O . ASP A 1 326 ? 29.784 -2.133 -34.222 1.00 72.00 326 ASP A O 1
ATOM 2398 N N . ALA A 1 327 ? 28.240 -1.432 -35.661 1.00 74.94 327 ALA A N 1
ATOM 2399 C CA . ALA A 1 327 ? 27.295 -1.152 -34.581 1.00 74.94 327 ALA A CA 1
ATOM 2400 C C . ALA A 1 327 ? 26.780 -2.421 -33.890 1.00 74.94 327 ALA A C 1
ATOM 2402 O O . ALA A 1 327 ? 26.522 -2.355 -32.692 1.00 74.94 327 ALA A O 1
ATOM 2403 N N . GLY A 1 328 ? 26.679 -3.556 -34.593 1.00 72.81 328 GLY A N 1
ATOM 2404 C CA . GLY A 1 328 ? 26.310 -4.842 -33.989 1.00 72.81 328 GLY A CA 1
ATOM 2405 C C . GLY A 1 328 ? 27.326 -5.317 -32.946 1.00 72.81 328 GLY A C 1
ATOM 2406 O O . GLY A 1 328 ? 26.961 -5.562 -31.800 1.00 72.81 328 GLY A O 1
ATOM 2407 N N . THR A 1 329 ? 28.617 -5.339 -33.292 1.00 75.62 329 THR A N 1
ATOM 2408 C CA . THR A 1 329 ? 29.695 -5.732 -32.365 1.00 75.62 329 THR A CA 1
ATOM 2409 C C . THR A 1 329 ? 29.860 -4.732 -31.221 1.00 75.62 329 THR A C 1
ATOM 2411 O O . THR A 1 329 ? 30.084 -5.126 -30.080 1.00 75.62 329 THR A O 1
ATOM 2414 N N . TYR A 1 330 ? 29.681 -3.432 -31.480 1.00 79.12 330 TYR A N 1
ATOM 2415 C CA . TYR A 1 330 ? 29.649 -2.422 -30.420 1.00 79.12 330 TYR A CA 1
ATOM 2416 C C . TYR A 1 330 ? 28.474 -2.627 -29.455 1.00 79.12 330 TYR A C 1
ATOM 2418 O O . TYR A 1 330 ? 28.642 -2.490 -28.242 1.00 79.12 330 TYR A O 1
ATOM 2426 N N . TYR A 1 331 ? 27.286 -2.934 -29.980 1.00 77.88 331 TYR A N 1
ATOM 2427 C CA . TYR A 1 331 ? 26.110 -3.229 -29.167 1.00 77.88 331 TYR A CA 1
ATOM 2428 C C . TYR A 1 331 ? 26.356 -4.475 -28.314 1.00 77.88 331 TYR A C 1
ATOM 2430 O O . TYR A 1 331 ? 26.160 -4.438 -27.103 1.00 77.88 331 TYR A O 1
ATOM 2438 N N . GLU A 1 332 ? 26.905 -5.537 -28.892 1.00 77.81 332 GLU A N 1
ATOM 2439 C CA . GLU A 1 332 ? 27.219 -6.755 -28.152 1.00 77.81 332 GLU A CA 1
ATOM 2440 C C . GLU A 1 332 ? 28.275 -6.526 -27.053 1.00 77.81 332 GLU A C 1
ATOM 2442 O O . GLU A 1 332 ? 28.046 -6.887 -25.898 1.00 77.81 332 GLU A O 1
ATOM 2447 N N . ASP A 1 333 ? 29.388 -5.852 -27.358 1.00 79.19 333 ASP A N 1
ATOM 2448 C CA . ASP A 1 333 ? 30.481 -5.589 -26.407 1.00 79.19 333 ASP A CA 1
ATOM 2449 C C . ASP A 1 333 ? 30.075 -4.643 -25.262 1.00 79.19 333 ASP A C 1
ATOM 2451 O O . ASP A 1 333 ? 30.479 -4.832 -24.111 1.00 79.19 333 ASP A O 1
ATOM 2455 N N . TYR A 1 334 ? 29.326 -3.578 -25.572 1.00 77.38 334 TYR A N 1
ATOM 2456 C CA . TYR A 1 334 ? 29.115 -2.450 -24.654 1.00 77.38 334 TYR A CA 1
ATOM 2457 C C . TYR A 1 334 ? 27.681 -2.307 -24.141 1.00 77.38 334 TYR A C 1
ATOM 2459 O O . TYR A 1 334 ? 27.479 -1.593 -23.156 1.00 77.38 334 TYR A O 1
ATOM 2467 N N . VAL A 1 335 ? 26.703 -2.957 -24.774 1.00 75.94 335 VAL A N 1
ATOM 2468 C CA . VAL A 1 335 ? 25.291 -2.941 -24.359 1.00 75.94 335 VAL A CA 1
ATOM 2469 C C . VAL A 1 335 ? 24.887 -4.309 -23.815 1.00 75.94 335 VAL A C 1
ATOM 2471 O O . VAL A 1 335 ? 24.507 -4.397 -22.649 1.00 75.94 335 VAL A O 1
ATOM 2474 N N . THR A 1 336 ? 25.037 -5.376 -24.602 1.00 73.56 336 THR A N 1
ATOM 2475 C CA . THR A 1 336 ? 24.644 -6.736 -24.199 1.00 73.56 336 THR A CA 1
ATOM 2476 C C . THR A 1 336 ? 25.565 -7.277 -23.103 1.00 73.56 336 THR A C 1
ATOM 2478 O O . THR A 1 336 ? 25.107 -7.619 -22.010 1.00 73.56 336 THR A O 1
ATOM 2481 N N . ASN A 1 337 ? 26.878 -7.267 -23.351 1.00 74.06 337 ASN A N 1
ATOM 2482 C CA . ASN A 1 337 ? 27.903 -7.750 -22.420 1.00 74.06 337 ASN A CA 1
ATOM 2483 C C . ASN A 1 337 ? 28.469 -6.643 -21.514 1.00 74.06 337 ASN A C 1
ATOM 2485 O O . ASN A 1 337 ? 29.136 -6.930 -20.519 1.00 74.06 337 ASN A O 1
ATOM 2489 N N . GLY A 1 338 ? 28.179 -5.374 -21.810 1.00 73.62 338 GLY A N 1
ATOM 2490 C CA . GLY A 1 338 ? 28.665 -4.237 -21.029 1.00 73.62 338 GLY A CA 1
ATOM 2491 C C . GLY A 1 338 ? 27.988 -4.124 -19.661 1.00 73.62 338 GLY A C 1
ATOM 2492 O O . GLY A 1 338 ? 26.771 -4.236 -19.564 1.00 73.62 338 GLY A O 1
ATOM 2493 N N . HIS A 1 339 ? 28.760 -3.876 -18.599 1.00 76.62 339 HIS A N 1
ATOM 2494 C CA . HIS A 1 339 ? 28.236 -3.789 -17.231 1.00 76.62 339 HIS A CA 1
ATOM 2495 C C . HIS A 1 339 ? 27.198 -2.668 -17.050 1.00 76.62 339 HIS A C 1
ATOM 2497 O O . HIS A 1 339 ? 27.432 -1.504 -17.402 1.00 76.62 339 HIS A O 1
ATOM 2503 N N . ILE A 1 340 ? 26.062 -3.018 -16.441 1.00 77.88 340 ILE A N 1
ATOM 2504 C CA . ILE A 1 340 ? 25.031 -2.069 -16.007 1.00 77.88 340 ILE A CA 1
ATOM 2505 C C . ILE A 1 340 ? 25.522 -1.318 -14.769 1.00 77.88 340 ILE A C 1
ATOM 2507 O O . ILE A 1 340 ? 25.330 -0.103 -14.678 1.00 77.88 340 ILE A O 1
ATOM 2511 N N . ILE A 1 341 ? 26.188 -1.997 -13.837 1.00 79.38 341 ILE A N 1
ATOM 2512 C CA . ILE A 1 341 ? 26.780 -1.370 -12.656 1.00 79.38 341 ILE A CA 1
ATOM 2513 C C . ILE A 1 341 ? 28.146 -0.800 -13.043 1.00 79.38 341 ILE A C 1
ATOM 2515 O O . ILE A 1 341 ? 29.093 -1.524 -13.333 1.00 79.38 341 ILE A O 1
ATOM 2519 N N . LYS A 1 342 ? 28.256 0.530 -13.045 1.00 81.12 342 LYS A N 1
ATOM 2520 C CA . LYS A 1 342 ? 29.499 1.255 -13.352 1.00 81.12 342 LYS A CA 1
ATOM 2521 C C . LYS A 1 342 ? 30.343 1.534 -12.105 1.00 81.12 342 LYS A C 1
ATOM 2523 O O . LYS A 1 342 ? 31.522 1.855 -12.227 1.00 81.12 342 LYS A O 1
ATOM 2528 N N . GLY A 1 343 ? 29.741 1.483 -10.920 1.00 80.19 343 GLY A N 1
ATOM 2529 C CA . GLY A 1 343 ? 30.453 1.699 -9.667 1.00 80.19 343 GLY A CA 1
ATOM 2530 C C . GLY A 1 343 ? 29.571 1.559 -8.432 1.00 80.19 343 GLY A C 1
ATOM 2531 O O . GLY A 1 343 ? 28.383 1.251 -8.535 1.00 80.19 343 GLY A O 1
ATOM 2532 N N . GLY A 1 344 ? 30.161 1.837 -7.273 1.00 84.62 344 GLY A N 1
ATOM 2533 C CA . GLY A 1 344 ? 29.523 1.692 -5.964 1.00 84.62 344 GLY A CA 1
ATOM 2534 C C . GLY A 1 344 ? 29.963 0.414 -5.254 1.00 84.62 344 GLY A C 1
ATOM 2535 O O . GLY A 1 344 ? 30.680 -0.411 -5.817 1.00 84.62 344 GLY A O 1
ATOM 2536 N N . PHE A 1 345 ? 29.536 0.254 -4.005 1.00 85.62 345 PHE A N 1
ATOM 2537 C CA . PHE A 1 345 ? 29.874 -0.892 -3.157 1.00 85.62 345 PHE A CA 1
ATOM 2538 C C . PHE A 1 345 ? 29.578 -2.253 -3.808 1.00 85.62 345 PHE A C 1
ATOM 2540 O O . PHE A 1 345 ? 30.301 -3.215 -3.573 1.00 85.62 345 PHE A O 1
ATOM 2547 N N . VAL A 1 346 ? 28.533 -2.341 -4.636 1.00 85.50 346 VAL A N 1
ATOM 2548 C CA . VAL A 1 346 ? 28.112 -3.604 -5.266 1.00 85.50 346 VAL A CA 1
ATOM 2549 C C . VAL A 1 346 ? 28.739 -3.877 -6.643 1.00 85.50 346 VAL A C 1
ATOM 2551 O O . VAL A 1 346 ? 28.345 -4.839 -7.299 1.00 85.50 346 VAL A O 1
ATOM 2554 N N . GLN A 1 347 ? 29.700 -3.063 -7.098 1.00 83.19 347 GLN A N 1
ATOM 2555 C CA . GLN A 1 347 ? 30.282 -3.182 -8.446 1.00 83.19 347 GLN A CA 1
ATOM 2556 C C . GLN A 1 347 ? 30.960 -4.540 -8.706 1.00 83.19 347 GLN A C 1
ATOM 2558 O O . GLN A 1 347 ? 30.860 -5.077 -9.805 1.00 83.19 347 GLN A O 1
ATOM 2563 N N . ASP A 1 348 ? 31.594 -5.124 -7.686 1.00 82.50 348 ASP A N 1
ATOM 2564 C CA . ASP A 1 348 ? 32.387 -6.352 -7.827 1.00 82.50 348 ASP A CA 1
ATOM 2565 C C . ASP A 1 348 ? 31.516 -7.625 -7.823 1.00 82.50 348 ASP A C 1
ATOM 2567 O O . ASP A 1 348 ? 32.003 -8.720 -8.096 1.00 82.50 348 ASP A O 1
ATOM 2571 N N . ALA A 1 349 ? 30.214 -7.496 -7.537 1.00 80.00 349 ALA A N 1
ATOM 2572 C CA . ALA A 1 349 ? 29.267 -8.612 -7.470 1.00 80.00 349 ALA A CA 1
ATOM 2573 C C . ALA A 1 349 ? 28.596 -8.945 -8.822 1.00 80.00 349 ALA A C 1
ATOM 2575 O O . ALA A 1 349 ? 27.737 -9.830 -8.882 1.00 80.00 349 ALA A O 1
ATOM 2576 N N . GLY A 1 350 ? 28.958 -8.239 -9.901 1.00 81.69 350 GLY A N 1
ATOM 2577 C CA . GLY A 1 350 ? 28.316 -8.350 -11.216 1.00 81.69 350 GLY A CA 1
ATOM 2578 C C . GLY A 1 350 ? 26.901 -7.756 -11.250 1.00 81.69 350 GLY A C 1
ATOM 2579 O O . GLY A 1 350 ? 26.333 -7.402 -10.224 1.00 81.69 350 GLY A O 1
ATOM 2580 N N . ASP A 1 351 ? 26.298 -7.640 -12.435 1.00 78.50 351 ASP A N 1
ATOM 2581 C CA . ASP A 1 351 ? 25.043 -6.881 -12.604 1.00 78.50 351 ASP A CA 1
ATOM 2582 C C . ASP A 1 351 ? 23.835 -7.535 -11.910 1.00 78.50 351 ASP A C 1
ATOM 2584 O O . ASP A 1 351 ? 23.047 -6.869 -11.238 1.00 78.50 351 ASP A O 1
ATOM 2588 N N . MET A 1 352 ? 23.708 -8.861 -12.008 1.00 78.56 352 MET A N 1
ATOM 2589 C CA . MET A 1 352 ? 22.623 -9.592 -11.347 1.00 78.56 352 MET A CA 1
ATOM 2590 C C . MET A 1 352 ? 22.851 -9.688 -9.833 1.00 78.56 352 MET A C 1
ATOM 2592 O O . MET A 1 352 ? 21.953 -9.383 -9.050 1.00 78.56 352 MET A O 1
ATOM 2596 N N . GLY A 1 353 ? 24.064 -10.067 -9.411 1.00 80.00 353 GLY A N 1
ATOM 2597 C CA . GLY A 1 353 ? 24.418 -10.197 -7.996 1.00 80.00 353 GLY A CA 1
ATOM 2598 C C . GLY A 1 353 ? 24.379 -8.855 -7.268 1.00 80.00 353 GLY A C 1
ATOM 2599 O O . GLY A 1 353 ? 23.749 -8.738 -6.218 1.00 80.00 353 GLY A O 1
ATOM 2600 N N . GLY A 1 354 ? 24.966 -7.817 -7.862 1.00 83.75 354 GLY A N 1
ATOM 2601 C CA . GLY A 1 354 ? 24.934 -6.459 -7.335 1.00 83.75 354 GLY A CA 1
ATOM 2602 C C . GLY A 1 354 ? 23.524 -5.873 -7.288 1.00 83.75 354 GLY A C 1
ATOM 2603 O O . GLY A 1 354 ? 23.172 -5.240 -6.294 1.00 83.75 354 GLY A O 1
ATOM 2604 N N . GLY A 1 355 ? 22.680 -6.166 -8.285 1.00 79.44 355 GLY A N 1
ATOM 2605 C CA . GLY A 1 355 ? 21.255 -5.825 -8.264 1.00 79.44 355 GLY A CA 1
ATOM 2606 C C . GLY A 1 355 ? 20.499 -6.475 -7.098 1.00 79.44 355 GLY A C 1
ATOM 2607 O O . GLY A 1 355 ? 19.787 -5.781 -6.373 1.00 79.44 355 GLY A O 1
ATOM 2608 N N . ILE A 1 356 ? 20.690 -7.779 -6.855 1.00 77.81 356 ILE A N 1
ATOM 2609 C CA . ILE A 1 356 ? 20.045 -8.502 -5.740 1.00 77.81 356 ILE A CA 1
ATOM 2610 C C . ILE A 1 356 ? 20.547 -7.983 -4.385 1.00 77.81 356 ILE A C 1
ATOM 2612 O O . ILE A 1 356 ? 19.742 -7.723 -3.491 1.00 77.81 356 ILE A O 1
ATOM 2616 N N . ILE A 1 357 ? 21.860 -7.798 -4.223 1.00 85.25 357 ILE A N 1
ATOM 2617 C CA . ILE A 1 357 ? 22.454 -7.296 -2.974 1.00 85.25 357 ILE A CA 1
ATOM 2618 C C . ILE A 1 357 ? 21.959 -5.877 -2.680 1.00 85.25 357 ILE A C 1
ATOM 2620 O O . ILE A 1 357 ? 21.533 -5.597 -1.557 1.00 85.25 357 ILE A O 1
ATOM 2624 N N . ALA A 1 358 ? 21.961 -4.993 -3.683 1.00 84.12 358 ALA A N 1
ATOM 2625 C CA . ALA A 1 358 ? 21.429 -3.640 -3.550 1.00 84.12 358 ALA A CA 1
ATOM 2626 C C . ALA A 1 358 ? 19.930 -3.655 -3.219 1.00 84.12 358 ALA A C 1
ATOM 2628 O O . ALA A 1 358 ? 19.487 -2.858 -2.391 1.00 84.12 358 ALA A O 1
ATOM 2629 N N . LEU A 1 359 ? 19.160 -4.586 -3.793 1.00 77.75 359 LEU A N 1
ATOM 2630 C CA . LEU A 1 359 ? 17.739 -4.742 -3.491 1.00 77.75 359 LEU A CA 1
ATOM 2631 C C . LEU A 1 359 ? 17.513 -5.180 -2.037 1.00 77.75 359 LEU A C 1
ATOM 2633 O O . LEU A 1 359 ? 16.726 -4.548 -1.332 1.00 77.75 359 LEU A O 1
ATOM 2637 N N . ILE A 1 360 ? 18.227 -6.201 -1.558 1.00 79.81 360 ILE A N 1
ATOM 2638 C CA . ILE A 1 360 ? 18.141 -6.662 -0.163 1.00 79.81 360 ILE A CA 1
ATOM 2639 C C . ILE A 1 360 ? 18.521 -5.528 0.794 1.00 79.81 360 ILE A C 1
ATOM 2641 O O . ILE A 1 360 ? 17.785 -5.247 1.743 1.00 79.81 360 ILE A O 1
ATOM 2645 N N . LEU A 1 361 ? 19.629 -4.833 0.522 1.00 87.06 361 LEU A N 1
ATOM 2646 C CA . LEU A 1 361 ? 20.072 -3.697 1.327 1.00 87.06 361 LEU A CA 1
ATOM 2647 C C . LEU A 1 361 ? 19.022 -2.577 1.338 1.00 87.06 361 LEU A C 1
ATOM 2649 O O . LEU A 1 361 ? 18.706 -2.042 2.400 1.00 87.06 361 LEU A O 1
ATOM 2653 N N . SER A 1 362 ? 18.430 -2.266 0.182 1.00 78.50 362 SER A N 1
ATOM 2654 C CA . SER A 1 362 ? 17.373 -1.258 0.063 1.00 78.50 362 SER A CA 1
ATOM 2655 C C . SER A 1 362 ? 16.131 -1.618 0.873 1.00 78.50 362 SER A C 1
ATOM 2657 O O . SER A 1 362 ? 15.591 -0.756 1.562 1.00 78.50 362 SER A O 1
ATOM 2659 N N . LEU A 1 363 ? 15.728 -2.893 0.874 1.00 73.31 363 LEU A N 1
ATOM 2660 C CA . LEU A 1 363 ? 14.580 -3.372 1.634 1.00 73.31 363 LEU A CA 1
ATOM 2661 C C . LEU A 1 363 ? 14.851 -3.312 3.140 1.00 73.31 363 LEU A C 1
ATOM 2663 O O . LEU A 1 363 ? 13.982 -2.889 3.898 1.00 73.31 363 LEU A O 1
ATOM 2667 N N . ILE A 1 364 ? 16.066 -3.656 3.579 1.00 83.19 364 ILE A N 1
ATOM 2668 C CA . ILE A 1 364 ? 16.479 -3.519 4.983 1.00 83.19 364 ILE A CA 1
ATOM 2669 C C . ILE A 1 364 ? 16.455 -2.046 5.411 1.00 83.19 364 ILE A C 1
ATOM 2671 O O . ILE A 1 364 ? 15.909 -1.732 6.468 1.00 83.19 364 ILE A O 1
ATOM 2675 N N . MET A 1 365 ? 17.001 -1.134 4.601 1.00 83.56 365 MET A N 1
ATOM 2676 C CA . MET A 1 365 ? 16.991 0.306 4.895 1.00 83.56 365 MET A CA 1
ATOM 2677 C C . MET A 1 365 ? 15.569 0.878 4.896 1.00 83.56 365 MET A C 1
ATOM 2679 O O . MET A 1 365 ? 15.218 1.642 5.794 1.00 83.56 365 MET A O 1
ATOM 2683 N N . LEU A 1 366 ? 14.728 0.474 3.942 1.00 74.06 366 LEU A N 1
ATOM 2684 C CA . LEU A 1 366 ? 13.327 0.886 3.849 1.00 74.06 366 LEU A CA 1
ATOM 2685 C C . LEU A 1 366 ? 12.536 0.411 5.075 1.00 74.06 366 LEU A C 1
ATOM 2687 O O . LEU A 1 366 ? 11.903 1.225 5.751 1.00 74.06 366 LEU A O 1
ATOM 2691 N N . CYS A 1 367 ? 12.610 -0.881 5.408 1.00 69.12 367 CYS A N 1
ATOM 2692 C CA . CYS A 1 367 ? 11.934 -1.456 6.571 1.00 69.12 367 CYS A CA 1
ATOM 2693 C C . CYS A 1 367 ? 12.473 -0.883 7.888 1.00 69.12 367 CYS A C 1
ATOM 2695 O O . CYS A 1 367 ? 11.690 -0.523 8.764 1.00 69.12 367 CYS A O 1
ATOM 2697 N N . GLY A 1 368 ? 13.795 -0.752 8.025 1.00 77.50 368 GLY A N 1
ATOM 2698 C CA . GLY A 1 368 ? 14.445 -0.191 9.208 1.00 77.50 368 GLY A CA 1
ATOM 2699 C C . GLY A 1 368 ? 14.113 1.285 9.421 1.00 77.50 368 GLY A C 1
ATOM 2700 O O . GLY A 1 368 ? 13.777 1.679 10.537 1.00 77.50 368 GLY A O 1
ATOM 2701 N N . GLY A 1 369 ? 14.132 2.089 8.353 1.00 75.56 369 GLY A N 1
ATOM 2702 C CA . GLY A 1 369 ? 13.734 3.495 8.385 1.00 75.56 369 GLY A CA 1
ATOM 2703 C C . GLY A 1 369 ? 12.267 3.657 8.762 1.00 75.56 369 GLY A C 1
ATOM 2704 O O . GLY A 1 369 ? 11.935 4.441 9.644 1.00 75.56 369 GLY A O 1
ATOM 2705 N N . LEU A 1 370 ? 11.372 2.857 8.187 1.00 62.28 370 LEU A N 1
ATOM 2706 C CA . LEU A 1 370 ? 9.954 2.946 8.523 1.00 62.28 370 LEU A CA 1
ATOM 2707 C C . LEU A 1 370 ? 9.651 2.436 9.942 1.00 62.28 370 LEU A C 1
ATOM 2709 O O . LEU A 1 370 ? 8.895 3.072 10.675 1.00 62.28 370 LEU A O 1
ATOM 2713 N N . PHE A 1 371 ? 10.288 1.350 10.382 1.00 70.81 371 PHE A N 1
ATOM 2714 C CA . PHE A 1 371 ? 10.160 0.861 11.756 1.00 70.81 371 PHE A CA 1
ATOM 2715 C C . PHE A 1 371 ? 10.701 1.867 12.782 1.00 70.81 371 PHE A C 1
ATOM 2717 O O . PHE A 1 371 ? 10.038 2.146 13.784 1.00 70.81 371 PHE A O 1
ATOM 2724 N N . GLY A 1 372 ? 11.881 2.444 12.531 1.00 71.06 372 GLY A N 1
ATOM 2725 C CA . GLY A 1 372 ? 12.475 3.488 13.368 1.00 71.06 372 GLY A CA 1
ATOM 2726 C C . GLY A 1 372 ? 11.585 4.726 13.455 1.00 71.06 372 GLY A C 1
ATOM 2727 O O . GLY A 1 372 ? 11.321 5.218 14.555 1.00 71.06 372 GLY A O 1
ATOM 2728 N N . LEU A 1 373 ? 11.027 5.151 12.317 1.00 67.12 373 LEU A N 1
ATOM 2729 C CA . LEU A 1 373 ? 10.091 6.268 12.232 1.00 67.12 373 LEU A CA 1
ATOM 2730 C C . LEU A 1 373 ? 8.867 6.009 13.113 1.00 67.12 373 LEU A C 1
ATOM 2732 O O . LEU A 1 373 ? 8.559 6.825 13.982 1.00 67.12 373 LEU A O 1
ATOM 2736 N N . VAL A 1 374 ? 8.218 4.852 12.945 1.00 63.78 374 VAL A N 1
ATOM 2737 C CA . VAL A 1 374 ? 7.045 4.456 13.739 1.00 63.78 374 VAL A CA 1
ATOM 2738 C C . VAL A 1 374 ? 7.386 4.407 15.228 1.00 63.78 374 VAL A C 1
ATOM 2740 O O . VAL A 1 374 ? 6.637 4.946 16.040 1.00 63.78 374 VAL A O 1
ATOM 2743 N N . LYS A 1 375 ? 8.525 3.823 15.611 1.00 72.06 375 LYS A N 1
ATOM 2744 C CA . LYS A 1 375 ? 8.909 3.664 17.020 1.00 72.06 375 LYS A CA 1
ATOM 2745 C C . LYS A 1 375 ? 9.220 4.996 17.704 1.00 72.06 375 LYS A C 1
ATOM 2747 O O . LYS A 1 375 ? 8.765 5.227 18.825 1.00 72.06 375 LYS A O 1
ATOM 2752 N N . CYS A 1 376 ? 9.951 5.894 17.044 1.00 67.62 376 CYS A N 1
ATOM 2753 C CA . CYS A 1 376 ? 10.211 7.234 17.576 1.00 67.62 376 CYS A CA 1
ATOM 2754 C C . CYS A 1 376 ? 8.906 8.013 17.757 1.00 67.62 376 CYS A C 1
ATOM 2756 O O . CYS A 1 376 ? 8.677 8.624 18.798 1.00 67.62 376 CYS A O 1
ATOM 2758 N N . LEU A 1 377 ? 8.014 7.930 16.777 1.00 62.19 377 LEU A N 1
ATOM 2759 C CA . LEU A 1 377 ? 6.745 8.641 16.780 1.00 62.19 377 LEU A CA 1
ATOM 2760 C C . LEU A 1 377 ? 5.787 8.089 17.855 1.00 62.19 377 LEU A C 1
ATOM 2762 O O . LEU A 1 377 ? 5.214 8.849 18.636 1.00 62.19 377 LEU A O 1
ATOM 2766 N N . GLN A 1 378 ? 5.717 6.765 18.010 1.00 65.50 378 GLN A N 1
ATOM 2767 C CA . GLN A 1 378 ? 5.015 6.092 19.109 1.00 65.50 378 GLN A CA 1
ATOM 2768 C C . GLN A 1 378 ? 5.470 6.577 20.489 1.00 65.50 378 GLN A C 1
ATOM 2770 O O . GLN A 1 378 ? 4.633 6.938 21.322 1.00 65.50 378 GLN A O 1
ATOM 2775 N N . MET A 1 379 ? 6.787 6.607 20.722 1.00 68.88 379 MET A N 1
ATOM 2776 C CA . MET A 1 379 ? 7.378 7.024 21.999 1.00 68.88 379 MET A CA 1
ATOM 2777 C C . MET A 1 379 ? 6.991 8.459 22.374 1.00 68.88 379 MET A C 1
ATOM 2779 O O . MET A 1 379 ? 6.753 8.749 23.547 1.00 68.88 379 MET A O 1
ATOM 2783 N N . LEU A 1 380 ? 6.887 9.349 21.384 1.00 66.75 380 LEU A N 1
ATOM 2784 C CA . LEU A 1 380 ? 6.526 10.751 21.594 1.00 66.75 380 LEU A CA 1
ATOM 2785 C C . LEU A 1 380 ? 5.022 10.966 21.844 1.00 66.75 380 LEU A C 1
ATOM 2787 O O . LEU A 1 380 ? 4.644 11.938 22.502 1.00 66.75 380 LEU A O 1
ATOM 2791 N N . LEU A 1 381 ? 4.153 10.095 21.313 1.00 62.91 381 LEU A N 1
ATOM 2792 C CA . LEU A 1 381 ? 2.742 10.442 21.090 1.00 62.91 381 LEU A CA 1
ATOM 2793 C C . LEU A 1 381 ? 1.724 9.559 21.816 1.00 62.91 381 LEU A C 1
ATOM 2795 O O . LEU A 1 381 ? 0.630 10.049 22.105 1.00 62.91 381 LEU A O 1
ATOM 2799 N N . ILE A 1 382 ? 2.052 8.314 22.187 1.00 60.94 382 ILE A N 1
ATOM 2800 C CA . ILE A 1 382 ? 1.080 7.373 22.789 1.00 60.94 382 ILE A CA 1
ATOM 2801 C C . ILE A 1 382 ? 0.450 7.921 24.083 1.00 60.94 382 ILE A C 1
ATOM 2803 O O . ILE A 1 382 ? -0.756 7.772 24.295 1.00 60.94 382 ILE A O 1
ATOM 2807 N N . LYS A 1 383 ? 1.226 8.618 24.925 1.00 62.38 383 LYS A N 1
ATOM 2808 C CA . LYS A 1 383 ? 0.730 9.171 26.201 1.00 62.38 383 LYS A CA 1
ATOM 2809 C C . LYS A 1 383 ? -0.337 10.251 25.996 1.00 62.38 383 LYS A C 1
ATOM 2811 O O . LYS A 1 383 ? -1.375 10.237 26.656 1.00 62.38 383 LYS A O 1
ATOM 2816 N N . LYS A 1 384 ? -0.122 11.160 25.037 1.00 62.97 384 LYS A N 1
ATOM 2817 C CA . LYS A 1 384 ? -1.098 12.207 24.686 1.00 62.97 384 LYS A CA 1
ATOM 2818 C C . LYS A 1 384 ? -2.269 11.638 23.882 1.00 62.97 384 LYS A C 1
ATOM 2820 O O . LYS A 1 384 ? -3.406 12.057 24.099 1.00 62.97 384 LYS A O 1
ATOM 2825 N N . ALA A 1 385 ? -2.008 10.651 23.022 1.00 59.47 385 ALA A N 1
ATOM 2826 C CA . ALA A 1 385 ? -3.020 9.992 22.205 1.00 59.47 385 ALA A CA 1
ATOM 2827 C C . ALA A 1 385 ? -4.104 9.335 23.068 1.00 59.47 385 ALA A C 1
ATOM 2829 O O . ALA A 1 385 ? -5.277 9.589 22.825 1.00 59.47 385 ALA A O 1
ATOM 2830 N N . LYS A 1 386 ? -3.749 8.603 24.137 1.00 60.22 386 LYS A N 1
ATOM 2831 C CA . LYS A 1 386 ? -4.735 7.994 25.058 1.00 60.22 386 LYS A CA 1
ATOM 2832 C C . LYS A 1 386 ? -5.716 9.027 25.645 1.00 60.22 386 LYS A C 1
ATOM 2834 O O . LYS A 1 386 ? -6.922 8.788 25.667 1.00 60.22 386 LYS A O 1
ATOM 2839 N N . LYS A 1 387 ? -5.225 10.209 26.049 1.00 65.81 387 LYS A N 1
ATOM 2840 C CA . LYS A 1 387 ? -6.056 11.301 26.602 1.00 65.81 387 LYS A CA 1
ATOM 2841 C C . LYS A 1 387 ? -6.964 11.946 25.548 1.00 65.81 387 LYS A C 1
ATOM 2843 O O . LYS A 1 387 ? -8.106 12.293 25.846 1.00 65.81 387 LYS A O 1
ATOM 2848 N N . VAL A 1 388 ? -6.472 12.107 24.319 1.00 65.88 388 VAL A N 1
ATOM 2849 C CA . VAL A 1 388 ? -7.258 12.634 23.189 1.00 65.88 388 VAL A CA 1
ATOM 2850 C C . VAL A 1 388 ? -8.316 11.625 22.739 1.00 65.88 388 VAL A C 1
ATOM 2852 O O . VAL A 1 388 ? -9.463 12.007 22.529 1.00 65.88 388 VAL A O 1
ATOM 2855 N N . ILE A 1 389 ? -7.963 10.340 22.676 1.00 65.62 389 ILE A N 1
ATOM 2856 C CA . ILE A 1 389 ? -8.862 9.230 22.340 1.00 65.62 389 ILE A CA 1
ATOM 2857 C C . ILE A 1 389 ? -10.030 9.165 23.328 1.00 65.62 389 ILE A C 1
ATOM 2859 O O . ILE A 1 389 ? -11.178 9.097 22.899 1.00 65.62 389 ILE A O 1
ATOM 2863 N N . ALA A 1 390 ? -9.769 9.274 24.635 1.00 66.12 390 ALA A N 1
ATOM 2864 C CA . ALA A 1 390 ? -10.825 9.285 25.651 1.00 66.12 390 ALA A CA 1
ATOM 2865 C C . ALA A 1 390 ? -11.817 10.452 25.462 1.00 66.12 390 ALA A C 1
ATOM 2867 O O . ALA A 1 390 ? -13.022 10.287 25.652 1.00 66.12 390 ALA A O 1
ATOM 2868 N N . ARG A 1 391 ? -11.338 11.625 25.021 1.00 70.50 391 ARG A N 1
ATOM 2869 C CA . ARG A 1 391 ? -12.209 12.759 24.659 1.00 70.50 391 ARG A CA 1
ATOM 2870 C C . ARG A 1 391 ? -12.962 12.520 23.351 1.00 70.50 391 ARG A C 1
ATOM 2872 O O . ARG A 1 391 ? -14.115 12.929 23.246 1.00 70.50 391 ARG A O 1
ATOM 2879 N N . ALA A 1 392 ? -12.343 11.840 22.386 1.00 68.88 392 ALA A N 1
ATOM 2880 C CA . ALA A 1 392 ? -12.935 11.546 21.082 1.00 68.88 392 ALA A CA 1
ATOM 2881 C C . ALA A 1 392 ? -14.194 10.671 21.177 1.00 68.88 392 ALA A C 1
ATOM 2883 O O . ALA A 1 392 ? -15.110 10.840 20.376 1.00 68.88 392 ALA A O 1
ATOM 2884 N N . VAL A 1 393 ? -14.295 9.812 22.200 1.00 68.25 393 VAL A N 1
ATOM 2885 C CA . VAL A 1 393 ? -15.487 8.980 22.462 1.00 68.25 393 VAL A CA 1
ATOM 2886 C C . VAL A 1 393 ? -16.762 9.820 22.634 1.00 68.25 393 VAL A C 1
ATOM 2888 O O . VAL A 1 393 ? -17.849 9.367 22.277 1.00 68.25 393 VAL A O 1
ATOM 2891 N N . ARG A 1 394 ? -16.644 11.061 23.130 1.00 75.94 394 ARG A N 1
ATOM 2892 C CA . ARG A 1 394 ? -17.783 11.968 23.373 1.00 75.94 394 ARG A CA 1
ATOM 2893 C C . ARG A 1 394 ? -18.143 12.845 22.165 1.00 75.94 394 ARG A C 1
ATOM 2895 O O . ARG A 1 394 ? -19.077 13.636 22.250 1.00 75.94 394 ARG A O 1
ATOM 2902 N N . LEU A 1 395 ? -17.407 12.740 21.058 1.00 78.44 395 LEU A N 1
ATOM 2903 C CA . LEU A 1 395 ? -17.586 13.588 19.877 1.00 78.44 395 LEU A CA 1
ATOM 2904 C C . LEU A 1 395 ? -18.545 12.959 18.853 1.00 78.44 395 LEU A C 1
ATOM 2906 O O . LEU A 1 395 ? -18.850 11.764 18.892 1.00 78.44 395 LEU A O 1
ATOM 2910 N N . ASN A 1 396 ? -19.013 13.780 17.908 1.00 89.75 396 ASN A N 1
ATOM 2911 C CA . ASN A 1 396 ? -19.745 13.323 16.723 1.00 89.75 396 ASN A CA 1
ATOM 2912 C C . ASN A 1 396 ? -18.867 12.355 15.900 1.00 89.75 396 ASN A C 1
ATOM 2914 O O . ASN A 1 396 ? -17.658 12.555 15.815 1.00 89.75 396 ASN A O 1
ATOM 2918 N N . ASP A 1 397 ? -19.457 11.332 15.278 1.00 90.75 397 ASP A N 1
ATOM 2919 C CA . ASP A 1 397 ? -18.749 10.302 14.504 1.00 90.75 397 ASP A CA 1
ATOM 2920 C C . ASP A 1 397 ? -17.887 10.901 13.383 1.00 90.75 397 ASP A C 1
ATOM 2922 O O . ASP A 1 397 ? -16.770 10.448 13.153 1.00 90.75 397 ASP A O 1
ATOM 2926 N N . TYR A 1 398 ? -18.353 11.967 12.727 1.00 91.25 398 TYR A N 1
ATOM 2927 C CA . TYR A 1 398 ? -17.564 12.672 11.710 1.00 91.25 398 TYR A CA 1
ATOM 2928 C C . TYR A 1 398 ? -16.337 13.373 12.306 1.00 91.25 398 TYR A C 1
ATOM 2930 O O . TYR A 1 398 ? -15.265 13.385 11.706 1.00 91.25 398 TYR A O 1
ATOM 2938 N N . LEU A 1 399 ? -16.467 13.921 13.515 1.00 89.44 399 LEU A N 1
ATOM 2939 C CA . LEU A 1 399 ? -15.345 14.534 14.219 1.00 89.44 399 LEU A CA 1
ATOM 2940 C C . LEU A 1 399 ? -14.382 13.466 14.756 1.00 89.44 399 LEU A C 1
ATOM 2942 O O . LEU A 1 399 ? -13.172 13.661 14.705 1.00 89.44 399 LEU A O 1
ATOM 2946 N N . ALA A 1 400 ? -14.895 12.316 15.201 1.00 89.31 400 ALA A N 1
ATOM 2947 C CA . ALA A 1 400 ? -14.079 11.159 15.555 1.00 89.31 400 ALA A CA 1
ATOM 2948 C C . ALA A 1 400 ? -13.273 10.649 14.346 1.00 89.31 400 ALA A C 1
ATOM 2950 O O . ALA A 1 400 ? -12.097 10.330 14.494 1.00 89.31 400 ALA A O 1
ATOM 2951 N N . LEU A 1 401 ? -13.852 10.670 13.142 1.00 93.00 401 LEU A N 1
ATOM 2952 C CA . LEU A 1 401 ? -13.126 10.382 11.904 1.00 93.00 401 LEU A CA 1
ATOM 2953 C C . LEU A 1 401 ? -11.969 11.365 11.685 1.00 93.00 401 LEU A C 1
ATOM 2955 O O . LEU A 1 401 ? -10.841 10.927 11.477 1.00 93.00 401 LEU A O 1
ATOM 2959 N N . LEU A 1 402 ? -12.194 12.675 11.817 1.00 91.69 402 LEU A N 1
ATOM 2960 C CA . LEU A 1 402 ? -11.112 13.667 11.707 1.00 91.69 402 LEU A CA 1
ATOM 2961 C C . LEU A 1 402 ? -10.022 13.473 12.771 1.00 91.69 402 LEU A C 1
ATOM 2963 O O . LEU A 1 402 ? -8.837 13.639 12.482 1.00 91.69 402 LEU A O 1
ATOM 2967 N N . VAL A 1 403 ? -10.401 13.083 13.991 1.00 88.25 403 VAL A N 1
ATOM 2968 C CA . VAL A 1 403 ? -9.439 12.727 15.044 1.00 88.25 403 VAL A CA 1
ATOM 2969 C C . VAL A 1 403 ? -8.615 11.506 14.634 1.00 88.25 403 VAL A C 1
ATOM 2971 O O . VAL A 1 403 ? -7.400 11.526 14.814 1.00 88.25 403 VAL A O 1
ATOM 2974 N N . GLY A 1 404 ? -9.232 10.480 14.042 1.00 89.25 404 GLY A N 1
ATOM 2975 C CA . GLY A 1 404 ? -8.525 9.323 13.488 1.00 89.25 404 GLY A CA 1
ATOM 2976 C C . GLY A 1 404 ? -7.499 9.719 12.422 1.00 89.25 404 GLY A C 1
ATOM 2977 O O . GLY A 1 404 ? -6.346 9.297 12.506 1.00 89.25 404 GLY A O 1
ATOM 2978 N N . ILE A 1 405 ? -7.884 10.603 11.489 1.00 91.00 405 ILE A N 1
ATOM 2979 C CA . ILE A 1 405 ? -6.970 11.167 10.479 1.00 91.00 405 ILE A CA 1
ATOM 2980 C C . ILE A 1 405 ? -5.786 11.839 11.170 1.00 91.00 405 ILE A C 1
ATOM 2982 O O . ILE A 1 405 ? -4.636 11.498 10.903 1.00 91.00 405 ILE A O 1
ATOM 2986 N N . GLY A 1 406 ? -6.060 12.768 12.088 1.00 86.62 406 GLY A N 1
ATOM 2987 C CA . GLY A 1 406 ? -5.025 13.526 12.784 1.00 86.62 406 GLY A CA 1
ATOM 2988 C C . GLY A 1 406 ? -4.075 12.632 13.578 1.00 86.62 406 GLY A C 1
ATOM 2989 O O . GLY A 1 406 ? -2.860 12.779 13.461 1.00 86.62 406 GLY A O 1
ATOM 2990 N N . ILE A 1 407 ? -4.606 11.669 14.340 1.00 81.62 407 ILE A N 1
ATOM 2991 C CA . ILE A 1 407 ? -3.785 10.731 15.114 1.00 81.62 407 ILE A CA 1
ATOM 2992 C C . ILE A 1 407 ? -2.902 9.916 14.178 1.00 81.62 407 ILE A C 1
ATOM 2994 O O . ILE A 1 407 ? -1.713 9.802 14.448 1.00 81.62 407 ILE A O 1
ATOM 2998 N N . THR A 1 408 ? -3.424 9.379 13.077 1.00 86.50 408 THR A N 1
ATOM 2999 C CA . THR A 1 408 ? -2.606 8.541 12.197 1.00 86.50 408 THR A CA 1
ATOM 3000 C C . THR A 1 408 ? -1.645 9.332 11.318 1.00 86.50 408 THR A C 1
ATOM 3002 O O . THR A 1 408 ? -0.554 8.835 11.082 1.00 86.50 408 THR A O 1
ATOM 3005 N N . ILE A 1 409 ? -1.937 10.574 10.923 1.00 82.94 409 ILE A N 1
ATOM 3006 C CA . ILE A 1 409 ? -0.915 11.464 10.332 1.00 82.94 409 ILE A CA 1
ATOM 3007 C C . ILE A 1 409 ? 0.241 11.646 11.308 1.00 82.94 409 ILE A C 1
ATOM 3009 O O . ILE A 1 409 ? 1.414 11.587 10.939 1.00 82.94 409 ILE A O 1
ATOM 3013 N N . VAL A 1 410 ? -0.110 11.871 12.571 1.00 75.25 410 VAL A N 1
ATOM 3014 C CA . VAL A 1 410 ? 0.850 12.147 13.627 1.00 75.25 410 VAL A CA 1
ATOM 3015 C C . VAL A 1 410 ? 1.580 10.880 14.060 1.00 75.25 410 VAL A C 1
ATOM 3017 O O . VAL A 1 410 ? 2.732 11.001 14.415 1.00 75.25 410 VAL A O 1
ATOM 3020 N N . VAL A 1 411 ? 0.979 9.687 13.999 1.00 72.94 411 VAL A N 1
ATOM 3021 C CA . VAL A 1 411 ? 1.575 8.386 14.387 1.00 72.94 411 VAL A CA 1
ATOM 3022 C C . VAL A 1 411 ? 2.179 7.625 13.195 1.00 72.94 411 VAL A C 1
ATOM 3024 O O . VAL A 1 411 ? 2.951 6.690 13.390 1.00 72.94 411 VAL A O 1
ATOM 3027 N N . GLN A 1 412 ? 1.848 8.009 11.961 1.00 75.56 412 GLN A N 1
ATOM 3028 C CA . GLN A 1 412 ? 2.242 7.380 10.685 1.00 75.56 412 GLN A CA 1
ATOM 3029 C C . GLN A 1 412 ? 1.905 5.882 10.554 1.00 75.56 412 GLN A C 1
ATOM 3031 O O . GLN A 1 412 ? 2.350 5.207 9.628 1.00 75.56 412 GLN A O 1
ATOM 3036 N N . SER A 1 413 ? 1.105 5.339 11.470 1.00 81.38 413 SER A N 1
ATOM 3037 C CA . SER A 1 413 ? 0.714 3.935 11.475 1.00 81.38 413 SER A CA 1
ATOM 3038 C C . SER A 1 413 ? -0.723 3.785 11.965 1.00 81.38 413 SER A C 1
ATOM 3040 O O . SER A 1 413 ? -1.052 4.086 13.122 1.00 81.38 413 SER A O 1
ATOM 3042 N N . SER A 1 414 ? -1.590 3.320 11.064 1.00 86.88 414 SER A N 1
ATOM 3043 C CA . SER A 1 414 ? -2.978 3.005 11.393 1.00 86.88 414 SER A CA 1
ATOM 3044 C C . SER A 1 414 ? -3.035 1.786 12.303 1.00 86.88 414 SER A C 1
ATOM 3046 O O . SER A 1 414 ? -3.677 1.889 13.338 1.00 86.88 414 SER A O 1
ATOM 3048 N N . SER A 1 415 ? -2.279 0.714 12.018 1.00 83.62 415 SER A N 1
ATOM 3049 C CA . SER A 1 415 ? -2.229 -0.510 12.839 1.00 83.62 415 SER A CA 1
ATOM 3050 C C . SER A 1 415 ? -1.890 -0.235 14.300 1.00 83.62 415 SER A C 1
ATOM 3052 O O . SER A 1 415 ? -2.523 -0.776 15.198 1.00 83.62 415 SER A O 1
ATOM 3054 N N . VAL A 1 416 ? -0.951 0.669 14.567 1.00 77.31 416 VAL A N 1
ATOM 3055 C CA . VAL A 1 416 ? -0.592 1.081 15.932 1.00 77.31 416 VAL A CA 1
ATOM 3056 C C . VAL A 1 416 ? -1.736 1.828 16.607 1.00 77.31 416 VAL A C 1
ATOM 3058 O O . VAL A 1 416 ? -2.057 1.566 17.767 1.00 77.31 416 VAL A O 1
ATOM 3061 N N . THR A 1 417 ? -2.364 2.748 15.874 1.00 80.38 417 THR A N 1
ATOM 3062 C CA . THR A 1 417 ? -3.506 3.528 16.360 1.00 80.38 417 THR A CA 1
ATOM 3063 C C . THR A 1 417 ? -4.675 2.600 16.696 1.00 80.38 417 THR A C 1
ATOM 3065 O O . THR A 1 417 ? -5.205 2.631 17.805 1.00 80.38 417 THR A O 1
ATOM 3068 N N . THR A 1 418 ? -5.041 1.716 15.774 1.00 85.44 418 THR A N 1
ATOM 3069 C CA . THR A 1 418 ? -6.152 0.772 15.910 1.00 85.44 418 THR A CA 1
ATOM 3070 C C . THR A 1 418 ? -5.869 -0.329 16.936 1.00 85.44 418 THR A C 1
ATOM 3072 O O . THR A 1 418 ? -6.762 -0.705 17.698 1.00 85.44 418 THR A O 1
ATOM 3075 N N . SER A 1 419 ? -4.621 -0.787 17.053 1.00 82.25 419 SER A N 1
ATOM 3076 C CA . SER A 1 419 ? -4.200 -1.754 18.073 1.00 82.25 419 SER A CA 1
ATOM 3077 C C . SER A 1 419 ? -4.243 -1.149 19.470 1.00 82.25 419 SER A C 1
ATOM 3079 O O . SER A 1 419 ? -4.608 -1.839 20.413 1.00 82.25 419 SER A O 1
ATOM 3081 N N . ALA A 1 420 ? -3.941 0.144 19.627 1.00 78.81 420 ALA A N 1
ATOM 3082 C CA . ALA A 1 420 ? -4.098 0.830 20.910 1.00 78.81 420 ALA A CA 1
ATOM 3083 C C . ALA A 1 420 ? -5.577 0.995 21.309 1.00 78.81 420 ALA A C 1
ATOM 3085 O O . ALA A 1 420 ? -5.910 0.932 22.493 1.00 78.81 420 ALA A O 1
ATOM 3086 N N . LEU A 1 421 ? -6.468 1.179 20.330 1.00 82.62 421 LEU A N 1
ATOM 3087 C CA . LEU A 1 421 ? -7.913 1.293 20.549 1.00 82.62 421 LEU A CA 1
ATOM 3088 C C . LEU A 1 421 ? -8.584 -0.057 20.853 1.00 82.62 421 LEU A C 1
ATOM 3090 O O . LEU A 1 421 ? -9.585 -0.099 21.568 1.00 82.62 421 LEU A O 1
ATOM 3094 N N . THR A 1 422 ? -8.031 -1.160 20.349 1.00 85.81 422 THR A N 1
ATOM 3095 C CA . THR A 1 422 ? -8.613 -2.507 20.465 1.00 85.81 422 THR A CA 1
ATOM 3096 C C . THR A 1 422 ? -8.806 -2.962 21.927 1.00 85.81 422 THR A C 1
ATOM 3098 O O . THR A 1 422 ? -9.927 -3.333 22.283 1.00 85.81 422 THR A O 1
ATOM 3101 N N . PRO A 1 423 ? -7.809 -2.866 22.835 1.00 75.94 423 PRO A N 1
ATOM 3102 C CA . PRO A 1 423 ? -8.007 -3.152 24.257 1.00 75.94 423 PRO A CA 1
ATOM 3103 C C . PRO A 1 423 ? -9.015 -2.220 24.936 1.00 75.94 423 PRO A C 1
ATOM 3105 O O . PRO A 1 423 ? -9.732 -2.649 25.834 1.00 75.94 423 PRO A O 1
ATOM 3108 N N . LEU A 1 424 ? -9.094 -0.951 24.516 1.00 80.62 424 LEU A N 1
ATOM 3109 C CA . LEU A 1 424 ? -10.065 0.007 25.061 1.00 80.62 424 LEU A CA 1
ATOM 3110 C C . LEU A 1 424 ? -11.501 -0.362 24.663 1.00 80.62 424 LEU A C 1
ATOM 3112 O O . LEU A 1 424 ? -12.421 -0.176 25.461 1.00 80.62 424 LEU A O 1
ATOM 3116 N N . CYS A 1 425 ? -11.685 -0.922 23.463 1.00 86.56 425 CYS A N 1
ATOM 3117 C CA . CYS A 1 425 ? -12.945 -1.545 23.063 1.00 86.56 425 CYS A CA 1
ATOM 3118 C C . CYS A 1 425 ? -13.233 -2.785 23.914 1.00 86.56 425 CYS A C 1
ATOM 3120 O O . CYS A 1 425 ? -14.334 -2.907 24.444 1.00 86.56 425 CYS A O 1
ATOM 3122 N N . GLY A 1 426 ? -12.231 -3.650 24.120 1.00 81.94 426 GLY A N 1
ATOM 3123 C CA . GLY A 1 426 ? -12.327 -4.825 24.993 1.00 81.94 426 GLY A CA 1
ATOM 3124 C C . GLY A 1 426 ? -12.837 -4.485 26.392 1.00 81.94 426 GLY A C 1
ATOM 3125 O O . GLY A 1 426 ? -13.864 -4.997 26.823 1.00 81.94 426 GLY A O 1
ATOM 3126 N N . MET A 1 427 ? -12.209 -3.507 27.044 1.00 83.31 427 MET A N 1
ATOM 3127 C CA . MET A 1 427 ? -12.617 -3.016 28.367 1.00 83.31 427 MET A CA 1
ATOM 3128 C C . MET A 1 427 ? -13.981 -2.298 28.379 1.00 83.31 427 MET A C 1
ATOM 3130 O O . MET A 1 427 ? -14.472 -1.927 29.442 1.00 83.31 427 MET A O 1
ATOM 3134 N N . GLY A 1 428 ? -14.606 -2.067 27.220 1.00 80.25 428 GLY A N 1
ATOM 3135 C CA . GLY A 1 428 ? -15.881 -1.358 27.102 1.00 80.25 428 GLY A CA 1
ATOM 3136 C C . GLY A 1 428 ? -15.787 0.158 27.288 1.00 80.25 428 GLY A C 1
ATOM 3137 O O . GLY A 1 428 ? -16.817 0.805 27.457 1.00 80.25 428 GLY A O 1
ATOM 3138 N N . ILE A 1 429 ? -14.580 0.735 27.250 1.00 81.62 429 ILE A N 1
ATOM 3139 C CA . ILE A 1 429 ? -14.366 2.191 27.322 1.00 81.62 429 ILE A CA 1
ATOM 3140 C C . ILE A 1 429 ? -14.794 2.848 26.007 1.00 81.62 429 ILE A C 1
ATOM 3142 O O . ILE A 1 429 ? -15.390 3.925 26.006 1.00 81.62 429 ILE A O 1
ATOM 3146 N N . ILE A 1 430 ? -14.478 2.200 24.883 1.00 84.25 430 ILE A N 1
ATOM 3147 C CA . ILE A 1 430 ? -14.831 2.670 23.544 1.00 84.25 430 ILE A CA 1
ATOM 3148 C C . ILE A 1 430 ? -15.906 1.741 22.978 1.00 84.25 430 ILE A C 1
ATOM 3150 O O . ILE A 1 430 ? -15.645 0.551 22.804 1.00 84.25 430 ILE A O 1
ATOM 3154 N N . PRO A 1 431 ? -17.110 2.250 22.677 1.00 90.12 431 PRO A N 1
ATOM 3155 C CA . PRO A 1 431 ? -18.130 1.448 22.022 1.00 90.12 431 PRO A CA 1
ATOM 3156 C C . PRO A 1 431 ? -17.753 1.209 20.549 1.00 90.12 431 PRO A C 1
ATOM 3158 O O . PRO A 1 431 ? -17.096 2.042 19.915 1.00 90.12 431 PRO A O 1
ATOM 3161 N N . LEU A 1 432 ? -18.177 0.075 19.985 1.00 91.50 432 LEU A N 1
ATOM 3162 C CA . LEU A 1 432 ? -17.818 -0.351 18.624 1.00 91.50 432 LEU A CA 1
ATOM 3163 C C . LEU A 1 432 ? -18.202 0.689 17.556 1.00 91.50 432 LEU A C 1
ATOM 3165 O O . LEU A 1 432 ? -17.487 0.900 16.577 1.00 91.50 432 LEU A O 1
ATOM 3169 N N . GLU A 1 433 ? -19.309 1.390 17.776 1.00 91.25 433 GLU A N 1
ATOM 3170 C CA . GLU A 1 433 ? -19.838 2.436 16.901 1.00 91.25 433 GLU A CA 1
ATOM 3171 C C . GLU A 1 433 ? -18.898 3.642 16.817 1.00 91.25 433 GLU A C 1
ATOM 3173 O O . GLU A 1 433 ? -18.883 4.331 15.800 1.00 91.25 433 GLU A O 1
ATOM 3178 N N . LYS A 1 434 ? -18.097 3.881 17.864 1.00 90.12 434 LYS A N 1
ATOM 3179 C CA . LYS A 1 434 ? -17.054 4.917 17.886 1.00 90.12 434 LYS A CA 1
ATOM 3180 C C . LYS A 1 434 ? -15.714 4.401 17.378 1.00 90.12 434 LYS A C 1
ATOM 3182 O O . LYS A 1 434 ? -14.928 5.192 16.861 1.00 90.12 434 LYS A O 1
ATOM 3187 N N . MET A 1 435 ? -15.471 3.094 17.466 1.00 91.44 435 MET A N 1
ATOM 3188 C CA . MET A 1 435 ? -14.288 2.464 16.878 1.00 91.44 435 MET A CA 1
ATOM 3189 C C . MET A 1 435 ? -14.283 2.624 15.354 1.00 91.44 435 MET A C 1
ATOM 3191 O O . MET A 1 435 ? -13.278 3.059 14.797 1.00 91.44 435 MET A O 1
ATOM 3195 N N . LEU A 1 436 ? -15.418 2.381 14.684 1.00 93.75 436 LEU A N 1
ATOM 3196 C CA . LEU A 1 436 ? -15.522 2.513 13.225 1.00 93.75 436 LEU A CA 1
ATOM 3197 C C . LEU A 1 436 ? -15.006 3.872 12.700 1.00 93.75 436 LEU A C 1
ATOM 3199 O O . LEU A 1 436 ? -13.990 3.861 12.009 1.00 93.75 436 LEU A O 1
ATOM 3203 N N . PRO A 1 437 ? -15.596 5.040 13.027 1.00 94.06 437 PRO A N 1
ATOM 3204 C CA . PRO A 1 437 ? -15.129 6.321 12.495 1.00 94.06 437 PRO A CA 1
ATOM 3205 C C . PRO A 1 437 ? -13.656 6.609 12.806 1.00 94.06 437 PRO A C 1
ATOM 3207 O O . PRO A 1 437 ? -12.946 7.097 11.931 1.00 94.06 437 PRO A O 1
ATOM 3210 N N . LEU A 1 438 ? -13.171 6.265 14.007 1.00 91.56 438 LEU A N 1
ATOM 3211 C CA . LEU A 1 438 ? -11.760 6.436 14.373 1.00 91.56 438 LEU A CA 1
ATOM 3212 C C . LEU A 1 438 ? -10.833 5.618 13.463 1.00 91.56 438 LEU A C 1
ATOM 3214 O O . LEU A 1 438 ? -9.825 6.140 12.987 1.00 91.56 438 LEU A O 1
ATOM 3218 N N . THR A 1 439 ? -11.183 4.359 13.187 1.00 92.31 439 THR A N 1
ATOM 3219 C CA . THR A 1 439 ? -10.398 3.493 12.290 1.00 92.31 439 THR A CA 1
ATOM 3220 C C . THR A 1 439 ? -10.481 3.914 10.821 1.00 92.31 439 THR A C 1
ATOM 3222 O O . THR A 1 439 ? -9.471 3.866 10.122 1.00 92.31 439 THR A O 1
ATOM 3225 N N . LEU A 1 440 ? -11.631 4.416 10.355 1.00 94.06 440 LEU A N 1
ATOM 3226 C CA . LEU A 1 440 ? -11.769 4.983 9.006 1.00 94.06 440 LEU A CA 1
ATOM 3227 C C . LEU A 1 440 ? -10.873 6.208 8.820 1.00 94.06 440 LEU A C 1
ATOM 3229 O O . LEU A 1 440 ? -10.167 6.326 7.818 1.00 94.06 440 LEU A O 1
ATOM 3233 N N . GLY A 1 441 ? -10.856 7.090 9.821 1.00 93.69 441 GLY A N 1
ATOM 3234 C CA . GLY A 1 441 ? -9.942 8.222 9.852 1.00 93.69 441 GLY A CA 1
ATOM 3235 C C . GLY A 1 441 ? -8.483 7.778 9.829 1.00 93.69 441 GLY A C 1
ATOM 3236 O O . GLY A 1 441 ? -7.690 8.309 9.055 1.00 93.69 441 GLY A O 1
ATOM 3237 N N . ALA A 1 442 ? -8.140 6.759 10.621 1.00 90.69 442 ALA A N 1
ATOM 3238 C CA . ALA A 1 442 ? -6.796 6.194 10.631 1.00 90.69 442 ALA A CA 1
ATOM 3239 C C . ALA A 1 442 ? -6.376 5.661 9.251 1.00 90.69 442 ALA A C 1
ATOM 3241 O O . ALA A 1 442 ? -5.241 5.867 8.828 1.00 90.69 442 ALA A O 1
ATOM 3242 N N . ASN A 1 443 ? -7.299 5.040 8.515 1.00 91.62 443 ASN A N 1
ATOM 3243 C CA . ASN A 1 443 ? -7.037 4.517 7.178 1.00 91.62 443 ASN A CA 1
ATOM 3244 C C . ASN A 1 443 ? -6.724 5.629 6.158 1.00 91.62 443 ASN A C 1
ATOM 3246 O O . ASN A 1 443 ? -5.751 5.522 5.412 1.00 91.62 443 ASN A O 1
ATOM 3250 N N . ILE A 1 444 ? -7.463 6.747 6.196 1.00 93.38 444 ILE A N 1
ATOM 3251 C CA . ILE A 1 444 ? -7.104 7.952 5.422 1.00 93.38 444 ILE A CA 1
ATOM 3252 C C . ILE A 1 444 ? -5.747 8.505 5.888 1.00 93.38 444 ILE A C 1
ATOM 3254 O O . ILE A 1 444 ? -4.920 8.900 5.075 1.00 93.38 444 ILE A O 1
ATOM 3258 N N . GLY A 1 445 ? -5.476 8.522 7.195 1.00 90.62 445 GLY A N 1
ATOM 3259 C CA . GLY A 1 445 ? -4.195 9.000 7.715 1.00 90.62 445 GLY A CA 1
ATOM 3260 C C . GLY A 1 445 ? -2.993 8.237 7.140 1.00 90.62 445 GLY A C 1
ATOM 3261 O O . GLY A 1 445 ? -1.984 8.856 6.810 1.00 90.62 445 GLY A O 1
ATOM 3262 N N . THR A 1 446 ? -3.099 6.916 6.951 1.00 88.25 446 THR A N 1
ATOM 3263 C CA . THR A 1 446 ? -2.009 6.104 6.375 1.00 88.25 446 THR A CA 1
ATOM 3264 C C . THR A 1 446 ? -1.697 6.393 4.912 1.00 88.25 446 THR A C 1
ATOM 3266 O O . THR A 1 446 ? -0.564 6.168 4.484 1.00 88.25 446 THR A O 1
ATOM 3269 N N . THR A 1 447 ? -2.647 6.913 4.135 1.00 90.56 447 THR A N 1
ATOM 3270 C CA . THR A 1 447 ? -2.407 7.212 2.713 1.00 90.56 447 THR A CA 1
ATOM 3271 C C . THR A 1 447 ? -1.500 8.433 2.547 1.00 90.56 447 THR A C 1
ATOM 3273 O O . THR A 1 447 ? -0.868 8.604 1.508 1.00 90.56 447 THR A O 1
ATOM 3276 N N . ILE A 1 448 ? -1.382 9.278 3.578 1.00 85.31 448 ILE A N 1
ATOM 3277 C CA . ILE A 1 448 ? -0.505 10.455 3.557 1.00 85.31 448 ILE A CA 1
ATOM 3278 C C . ILE A 1 448 ? 0.967 10.045 3.518 1.00 85.31 448 ILE A C 1
ATOM 3280 O O . ILE A 1 448 ? 1.752 10.713 2.852 1.00 85.31 448 ILE A O 1
ATOM 3284 N N . THR A 1 449 ? 1.348 8.925 4.135 1.00 79.06 449 THR A N 1
ATOM 3285 C CA . THR A 1 449 ? 2.714 8.391 4.028 1.00 79.06 449 THR A CA 1
ATOM 3286 C C . THR A 1 449 ? 3.066 8.072 2.574 1.00 79.06 449 THR A C 1
ATOM 3288 O O . THR A 1 449 ? 4.119 8.485 2.089 1.00 79.06 449 THR A O 1
ATOM 3291 N N . ALA A 1 450 ? 2.162 7.396 1.857 1.00 82.06 450 ALA A N 1
ATOM 3292 C CA . ALA A 1 450 ? 2.334 7.071 0.442 1.00 82.06 450 ALA A CA 1
ATOM 3293 C C . ALA A 1 450 ? 2.331 8.330 -0.436 1.00 82.06 450 ALA A C 1
ATOM 3295 O O . ALA A 1 450 ? 3.134 8.434 -1.360 1.00 82.06 450 ALA A O 1
ATOM 3296 N N . LEU A 1 451 ? 1.480 9.310 -0.117 1.00 85.19 451 LEU A N 1
ATOM 3297 C CA . LEU A 1 451 ? 1.433 10.587 -0.826 1.00 85.19 451 LEU A CA 1
ATOM 3298 C C . LEU A 1 451 ? 2.731 11.379 -0.651 1.00 85.19 451 LEU A C 1
ATOM 3300 O O . LEU A 1 451 ? 3.278 11.863 -1.636 1.00 85.19 451 LEU A O 1
ATOM 3304 N N . ILE A 1 452 ? 3.267 11.457 0.572 1.00 77.12 452 ILE A N 1
ATOM 3305 C CA . ILE A 1 452 ? 4.582 12.053 0.829 1.00 77.12 452 ILE A CA 1
ATOM 3306 C C . ILE A 1 452 ? 5.636 11.295 0.026 1.00 77.12 452 ILE A C 1
ATOM 3308 O O . ILE A 1 452 ? 6.360 11.931 -0.733 1.00 77.12 452 ILE A O 1
ATOM 3312 N N . ALA A 1 453 ? 5.679 9.959 0.118 1.00 71.88 453 ALA A N 1
ATOM 3313 C CA . ALA A 1 453 ? 6.627 9.131 -0.631 1.00 71.88 453 ALA A CA 1
ATOM 3314 C C . ALA A 1 453 ? 6.543 9.393 -2.149 1.00 71.88 453 ALA A C 1
ATOM 3316 O O . ALA A 1 453 ? 7.561 9.540 -2.822 1.00 71.88 453 ALA A O 1
ATOM 3317 N N . ALA A 1 454 ? 5.347 9.553 -2.703 1.00 77.25 454 ALA A N 1
ATOM 3318 C CA . ALA A 1 454 ? 5.170 9.851 -4.116 1.00 77.25 454 ALA A CA 1
ATOM 3319 C C . ALA A 1 454 ? 5.611 11.269 -4.499 1.00 77.25 454 ALA A C 1
ATOM 3321 O O . ALA A 1 454 ? 6.363 11.433 -5.467 1.00 77.25 454 ALA A O 1
ATOM 3322 N N . LEU A 1 455 ? 5.222 12.270 -3.701 1.00 72.62 455 LEU A N 1
ATOM 3323 C CA . LEU A 1 455 ? 5.662 13.662 -3.841 1.00 72.62 455 LEU A CA 1
ATOM 3324 C C . LEU A 1 455 ? 7.184 13.786 -3.739 1.00 72.62 455 LEU A C 1
ATOM 3326 O O . LEU A 1 455 ? 7.759 14.696 -4.325 1.00 72.62 455 LEU A O 1
ATOM 3330 N N . THR A 1 456 ? 7.857 12.855 -3.056 1.00 66.00 456 THR A N 1
ATOM 3331 C CA . THR A 1 456 ? 9.321 12.845 -3.016 1.00 66.00 456 THR A CA 1
ATOM 3332 C C . THR A 1 456 ? 9.955 12.496 -4.358 1.00 66.00 456 THR A C 1
ATOM 3334 O O . THR A 1 456 ? 10.967 13.081 -4.745 1.00 66.00 456 THR A O 1
ATOM 3337 N N . SER A 1 457 ? 9.355 11.553 -5.084 1.00 66.00 457 SER A N 1
ATOM 3338 C CA . SER A 1 457 ? 9.853 11.116 -6.386 1.00 66.00 457 SER A CA 1
ATOM 3339 C C . SER A 1 457 ? 9.435 12.046 -7.529 1.00 66.00 457 SER A C 1
ATOM 3341 O O . SER A 1 457 ? 10.111 12.053 -8.556 1.00 66.00 457 SER A O 1
ATOM 3343 N N . LEU A 1 458 ? 8.344 12.812 -7.355 1.00 71.19 458 LEU A N 1
ATOM 3344 C CA . LEU A 1 458 ? 7.694 13.653 -8.379 1.00 71.19 458 LEU A CA 1
ATOM 3345 C C . LEU A 1 458 ? 7.437 12.925 -9.712 1.00 71.19 458 LEU A C 1
ATOM 3347 O O . LEU A 1 458 ? 7.269 13.556 -10.753 1.00 71.19 458 LEU A O 1
ATOM 3351 N N . LYS A 1 459 ? 7.401 11.588 -9.694 1.00 78.19 459 LYS A N 1
ATOM 3352 C CA . LYS A 1 459 ? 7.070 10.778 -10.862 1.00 78.19 459 LYS A CA 1
ATOM 3353 C C . LYS A 1 459 ? 5.562 10.634 -10.989 1.00 78.19 459 LYS A C 1
ATOM 3355 O O . LYS A 1 459 ? 4.883 10.349 -10.001 1.00 78.19 459 LYS A O 1
ATOM 3360 N N . PHE A 1 460 ? 5.078 10.746 -12.224 1.00 84.12 460 PHE A N 1
ATOM 3361 C CA . PHE A 1 460 ? 3.660 10.642 -12.556 1.00 84.12 460 PHE A CA 1
ATOM 3362 C C . PHE A 1 460 ? 3.037 9.354 -11.999 1.00 84.12 460 PHE A C 1
ATOM 3364 O O . PHE A 1 460 ? 2.125 9.420 -11.179 1.00 84.12 460 PHE A O 1
ATOM 3371 N N . GLY A 1 461 ? 3.599 8.185 -12.334 1.00 86.06 461 GLY A N 1
ATOM 3372 C CA . GLY A 1 461 ? 3.071 6.897 -11.871 1.00 86.06 461 GLY A CA 1
ATOM 3373 C C . GLY A 1 461 ? 3.058 6.749 -10.344 1.00 86.06 461 GLY A C 1
ATOM 3374 O O . GLY A 1 461 ? 2.085 6.251 -9.782 1.00 86.06 461 GLY A O 1
ATOM 3375 N N . ALA A 1 462 ? 4.101 7.231 -9.657 1.00 86.06 462 ALA A N 1
ATOM 3376 C CA . ALA A 1 462 ? 4.200 7.172 -8.197 1.00 86.06 462 ALA A CA 1
ATOM 3377 C C . ALA A 1 462 ? 3.116 8.021 -7.513 1.00 86.06 462 ALA A C 1
ATOM 3379 O O . ALA A 1 462 ? 2.498 7.579 -6.542 1.00 86.06 462 ALA A O 1
ATOM 3380 N N . LEU A 1 463 ? 2.864 9.229 -8.029 1.00 89.12 463 LEU A N 1
ATOM 3381 C CA . LEU A 1 463 ? 1.798 10.095 -7.527 1.00 89.12 463 LEU A CA 1
ATOM 3382 C C . LEU A 1 463 ? 0.420 9.524 -7.841 1.00 89.12 463 LEU A C 1
ATOM 3384 O O . LEU A 1 463 ? -0.428 9.487 -6.949 1.00 89.12 463 LEU A O 1
ATOM 3388 N N . GLN A 1 464 ? 0.226 9.003 -9.050 1.00 92.88 464 GLN A N 1
ATOM 3389 C CA . GLN A 1 464 ? -1.030 8.383 -9.447 1.00 92.88 464 GLN A CA 1
ATOM 3390 C C . GLN A 1 464 ? -1.395 7.216 -8.525 1.00 92.88 464 GLN A C 1
ATOM 3392 O O . GLN A 1 464 ? -2.513 7.175 -8.019 1.00 92.88 464 GLN A O 1
ATOM 3397 N N . ILE A 1 465 ? -0.466 6.299 -8.227 1.00 92.88 465 ILE A N 1
ATOM 3398 C CA . ILE A 1 465 ? -0.771 5.162 -7.345 1.00 92.88 465 ILE A CA 1
ATOM 3399 C C . ILE A 1 465 ? -1.009 5.590 -5.887 1.00 92.88 465 ILE A C 1
ATOM 3401 O O . ILE A 1 465 ? -1.899 5.050 -5.227 1.00 92.88 465 ILE A O 1
ATOM 3405 N N . ALA A 1 466 ? -0.285 6.596 -5.381 1.00 92.44 466 ALA A N 1
ATOM 3406 C CA . ALA A 1 466 ? -0.547 7.149 -4.051 1.00 92.44 466 ALA A CA 1
ATOM 3407 C C . ALA A 1 466 ? -1.925 7.833 -3.970 1.00 92.44 466 ALA A C 1
ATOM 3409 O O . ALA A 1 466 ? -2.627 7.709 -2.964 1.00 92.44 466 ALA A O 1
ATOM 3410 N N . LEU A 1 467 ? -2.351 8.502 -5.045 1.00 94.12 467 LEU A N 1
ATOM 3411 C CA . LEU A 1 467 ? -3.701 9.050 -5.164 1.00 94.12 467 LEU A CA 1
ATOM 3412 C C . LEU A 1 467 ? -4.754 7.947 -5.278 1.00 94.12 467 LEU A C 1
ATOM 3414 O O . LEU A 1 467 ? -5.780 8.051 -4.613 1.00 94.12 467 LEU A O 1
ATOM 3418 N N . CYS A 1 468 ? -4.502 6.863 -6.020 1.00 94.88 468 CYS A N 1
ATOM 3419 C CA . CYS A 1 468 ? -5.382 5.690 -6.025 1.00 94.88 468 CYS A CA 1
ATOM 3420 C C . CYS A 1 468 ? -5.589 5.147 -4.604 1.00 94.88 468 CYS A C 1
ATOM 3422 O O . CYS A 1 468 ? -6.717 4.828 -4.231 1.00 94.88 468 CYS A O 1
ATOM 3424 N N . HIS A 1 469 ? -4.529 5.083 -3.787 1.00 94.88 469 HIS A N 1
ATOM 3425 C CA . HIS A 1 469 ? -4.620 4.635 -2.392 1.00 94.88 469 HIS A CA 1
ATOM 3426 C C . HIS A 1 469 ? -5.512 5.544 -1.536 1.00 94.88 469 HIS A C 1
ATOM 3428 O O . HIS A 1 469 ? -6.355 5.057 -0.777 1.00 94.88 469 HIS A O 1
ATOM 3434 N N . LEU A 1 470 ? -5.357 6.862 -1.677 1.00 94.50 470 LEU A N 1
ATOM 3435 C CA . LEU A 1 470 ? -6.200 7.852 -1.005 1.00 94.50 470 LEU A CA 1
ATOM 3436 C C . LEU A 1 470 ? -7.663 7.757 -1.467 1.00 94.50 470 LEU A C 1
ATOM 3438 O O . LEU A 1 470 ? -8.572 7.680 -0.638 1.00 94.50 470 LEU A O 1
ATOM 3442 N N . LEU A 1 471 ? -7.890 7.723 -2.780 1.00 95.44 471 LEU A N 1
ATOM 3443 C CA . LEU A 1 471 ? -9.219 7.673 -3.390 1.00 95.44 471 LEU A CA 1
ATOM 3444 C C . LEU A 1 471 ? -9.966 6.391 -3.033 1.00 95.44 471 LEU A C 1
ATOM 3446 O O . LEU A 1 471 ? -11.144 6.468 -2.706 1.00 95.44 471 LEU A O 1
ATOM 3450 N N . PHE A 1 472 ? -9.291 5.240 -3.022 1.00 95.38 472 PHE A N 1
ATOM 3451 C CA . PHE A 1 472 ? -9.868 3.974 -2.567 1.00 95.38 472 PHE A CA 1
ATOM 3452 C C . PHE A 1 472 ? -10.510 4.116 -1.181 1.00 95.38 472 PHE A C 1
ATOM 3454 O O . PHE A 1 472 ? -11.665 3.740 -0.979 1.00 95.38 472 PHE A O 1
ATOM 3461 N N . ASN A 1 473 ? -9.779 4.719 -0.240 1.00 94.94 473 ASN A N 1
ATOM 3462 C CA . ASN A 1 473 ? -10.249 4.901 1.129 1.00 94.94 473 ASN A CA 1
ATOM 3463 C C . ASN A 1 473 ? -11.370 5.939 1.227 1.00 94.94 473 ASN A C 1
ATOM 3465 O O . ASN A 1 473 ? -12.366 5.701 1.910 1.00 94.94 473 ASN A O 1
ATOM 3469 N N . ILE A 1 474 ? -11.248 7.067 0.523 1.00 96.06 474 ILE A N 1
ATOM 3470 C CA . ILE A 1 474 ? -12.284 8.109 0.515 1.00 96.06 474 ILE A CA 1
ATOM 3471 C C . ILE A 1 474 ? -13.583 7.578 -0.097 1.00 96.06 474 ILE A C 1
ATOM 3473 O O . ILE A 1 474 ? -14.642 7.734 0.507 1.00 96.06 474 ILE A O 1
ATOM 3477 N N . ILE A 1 475 ? -13.518 6.927 -1.260 1.00 96.06 475 ILE A N 1
ATOM 3478 C CA . ILE A 1 475 ? -14.696 6.382 -1.945 1.00 96.06 475 ILE A CA 1
ATOM 3479 C C . ILE A 1 475 ? -15.343 5.294 -1.083 1.00 96.06 475 ILE A C 1
ATOM 3481 O O . ILE A 1 475 ? -16.556 5.325 -0.887 1.00 96.06 475 ILE A O 1
ATOM 3485 N N . GLY A 1 476 ? -14.554 4.391 -0.491 1.00 95.62 476 GLY A N 1
ATOM 3486 C CA . GLY A 1 476 ? -15.071 3.397 0.450 1.00 95.62 476 GLY A CA 1
ATOM 3487 C C . GLY A 1 476 ? -15.822 4.029 1.620 1.00 95.62 476 GLY A C 1
ATOM 3488 O O . GLY A 1 476 ? -16.928 3.600 1.951 1.00 95.62 476 GLY A O 1
ATOM 3489 N N . ILE A 1 477 ? -15.270 5.096 2.209 1.00 96.12 477 ILE A N 1
ATOM 3490 C CA . ILE A 1 477 ? -15.931 5.839 3.289 1.00 96.12 477 ILE A CA 1
ATOM 3491 C C . ILE A 1 477 ? -17.233 6.442 2.777 1.00 96.12 477 ILE A C 1
ATOM 3493 O O . ILE A 1 477 ? -18.257 6.250 3.421 1.00 96.12 477 ILE A O 1
ATOM 3497 N N . LEU A 1 478 ? -17.234 7.110 1.623 1.00 95.94 478 LEU A N 1
ATOM 3498 C CA . LEU A 1 478 ? -18.442 7.713 1.050 1.00 95.94 478 LEU A CA 1
ATOM 3499 C C . LEU A 1 478 ? -19.553 6.689 0.779 1.00 95.94 478 LEU A C 1
ATOM 3501 O O . LEU A 1 478 ? -20.724 7.023 0.945 1.00 95.94 478 LEU A O 1
ATOM 3505 N N . ILE A 1 479 ? -19.194 5.454 0.422 1.00 95.38 479 ILE A N 1
ATOM 3506 C CA . ILE A 1 479 ? -20.138 4.348 0.235 1.00 95.38 479 ILE A CA 1
ATOM 3507 C C . ILE A 1 479 ? -20.664 3.869 1.596 1.00 95.38 479 ILE A C 1
ATOM 3509 O O . ILE A 1 479 ? -21.865 3.891 1.846 1.00 95.38 479 ILE A O 1
ATOM 3513 N N . TRP A 1 480 ? -19.782 3.446 2.503 1.00 96.00 480 TRP A N 1
ATOM 3514 C CA . TRP A 1 480 ? -20.189 2.653 3.668 1.00 96.00 480 TRP A CA 1
ATOM 3515 C C . TRP A 1 480 ? -20.469 3.455 4.941 1.00 96.00 480 TRP A C 1
ATOM 3517 O O . TRP A 1 480 ? -21.050 2.905 5.873 1.00 96.00 480 TRP A O 1
ATOM 3527 N N . PHE A 1 481 ? -20.069 4.727 5.034 1.00 95.12 481 PHE A N 1
ATOM 3528 C CA . PHE A 1 481 ? -20.101 5.467 6.302 1.00 95.12 481 PHE A CA 1
ATOM 3529 C C . PHE A 1 481 ? -21.207 6.535 6.440 1.00 95.12 481 PHE A C 1
ATOM 3531 O O . PHE A 1 481 ? -21.840 6.555 7.501 1.00 95.12 481 PHE A O 1
ATOM 3538 N N . PRO A 1 482 ? -21.486 7.430 5.470 1.00 94.50 482 PRO A N 1
ATOM 3539 C CA . PRO A 1 482 ? -22.476 8.499 5.630 1.00 94.50 482 PRO A CA 1
ATOM 3540 C C . PRO A 1 482 ? -23.898 8.001 5.895 1.00 94.50 482 PRO A C 1
ATOM 3542 O O . PRO A 1 482 ? -24.591 8.549 6.753 1.00 94.50 482 PRO A O 1
ATOM 3545 N N . PHE A 1 483 ? -24.333 6.960 5.180 1.00 93.88 483 PHE A N 1
ATOM 3546 C CA . PHE A 1 483 ? -25.705 6.471 5.250 1.00 93.88 483 PHE A CA 1
ATOM 3547 C C . PHE A 1 483 ? -25.866 5.432 6.378 1.00 93.88 483 PHE A C 1
ATOM 3549 O O . PHE A 1 483 ? -25.192 4.397 6.343 1.00 93.88 483 PHE A O 1
ATOM 3556 N N . PRO A 1 484 ? -26.745 5.652 7.381 1.00 91.88 484 PRO A N 1
ATOM 3557 C CA . PRO A 1 484 ? -26.808 4.795 8.568 1.00 91.88 484 PRO A CA 1
ATOM 3558 C C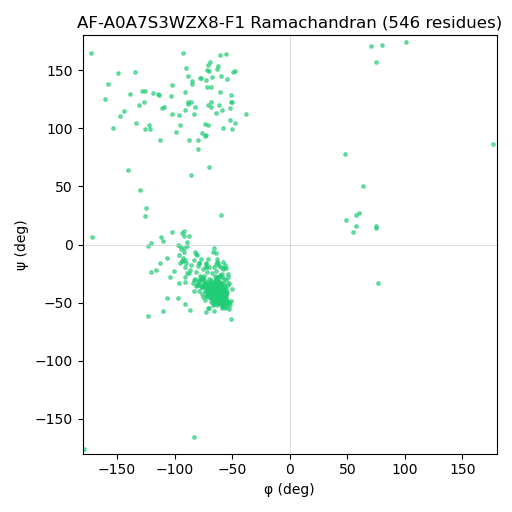 . PRO A 1 484 ? -27.062 3.305 8.281 1.00 91.88 484 PRO A C 1
ATOM 3560 O O . PRO A 1 484 ? -26.374 2.486 8.890 1.00 91.88 484 PRO A O 1
ATOM 3563 N N . PRO A 1 485 ? -27.961 2.911 7.355 1.00 94.94 485 PRO A N 1
ATOM 3564 C CA . PRO A 1 485 ? -28.135 1.504 6.993 1.00 94.94 485 PRO A CA 1
ATOM 3565 C C . PRO A 1 485 ? -26.865 0.855 6.434 1.00 94.94 485 PRO A C 1
ATOM 3567 O O . PRO A 1 485 ? -26.527 -0.257 6.828 1.00 94.94 485 PRO A O 1
ATOM 3570 N N . MET A 1 486 ? -26.121 1.562 5.578 1.00 94.69 486 MET A N 1
ATOM 3571 C CA . MET A 1 486 ? -24.862 1.046 5.027 1.00 94.69 486 MET A CA 1
ATOM 3572 C C . MET A 1 486 ? -23.785 0.927 6.101 1.00 94.69 486 MET A C 1
ATOM 3574 O O . MET A 1 486 ? -23.062 -0.064 6.127 1.00 94.69 486 MET A O 1
ATOM 3578 N N . ARG A 1 487 ? -23.753 1.864 7.055 1.00 94.94 487 ARG A N 1
ATOM 3579 C CA . ARG A 1 487 ? -22.844 1.821 8.209 1.00 94.94 487 ARG A CA 1
ATOM 3580 C C . ARG A 1 487 ? -23.077 0.607 9.110 1.00 94.94 487 ARG A C 1
ATOM 3582 O O . ARG A 1 487 ? -22.129 0.101 9.709 1.00 94.94 487 ARG A O 1
ATOM 3589 N N . GLN A 1 488 ? -24.316 0.126 9.219 1.00 95.12 488 GLN A N 1
ATOM 3590 C CA . GLN A 1 488 ? -24.626 -1.045 10.046 1.00 95.12 488 GLN A CA 1
ATOM 3591 C C . GLN A 1 488 ? -24.084 -2.355 9.469 1.00 95.12 488 GLN A C 1
ATOM 3593 O O . GLN A 1 488 ? -23.927 -3.306 10.226 1.00 95.12 488 GLN A O 1
ATOM 3598 N N . ILE A 1 489 ? -23.758 -2.417 8.177 1.00 96.25 489 ILE A N 1
ATOM 3599 C CA . ILE A 1 489 ? -23.241 -3.634 7.539 1.00 96.25 489 ILE A CA 1
ATOM 3600 C C . ILE A 1 489 ? -21.857 -4.021 8.104 1.00 96.25 489 ILE A C 1
ATOM 3602 O O . ILE A 1 489 ? -21.752 -5.107 8.682 1.00 96.25 489 ILE A O 1
ATOM 3606 N N . PRO A 1 490 ? -20.812 -3.162 8.056 1.00 96.00 490 PRO A N 1
ATOM 3607 C CA . PRO A 1 490 ? -19.519 -3.486 8.662 1.00 96.00 490 PRO A CA 1
ATOM 3608 C C . PRO A 1 490 ? -19.604 -3.637 10.189 1.00 96.00 490 PRO A C 1
ATOM 3610 O O . PRO A 1 490 ? -18.952 -4.516 10.751 1.00 96.00 490 PRO A O 1
ATOM 3613 N N . LEU A 1 491 ? -20.437 -2.836 10.870 1.00 96.62 491 LEU A N 1
ATOM 3614 C CA . LEU A 1 491 ? -20.650 -2.962 12.320 1.00 96.62 491 LEU A CA 1
ATOM 3615 C C . LEU A 1 491 ? -21.285 -4.308 12.690 1.00 96.62 491 LEU A C 1
ATOM 3617 O O . LEU A 1 491 ? -20.853 -4.949 13.644 1.00 96.62 491 LEU A O 1
ATOM 3621 N N . GLY A 1 492 ? -22.302 -4.742 11.947 1.00 96.88 492 GLY A N 1
ATOM 3622 C CA . GLY A 1 492 ? -23.003 -6.002 12.171 1.00 96.88 492 GLY A CA 1
ATOM 3623 C C . GLY A 1 492 ? -22.098 -7.208 11.948 1.00 96.88 492 GLY A C 1
ATOM 3624 O O . GLY A 1 492 ? -22.050 -8.092 12.802 1.00 96.88 492 GLY A O 1
ATOM 3625 N N . ALA A 1 493 ? -21.324 -7.205 10.859 1.00 96.00 493 ALA A N 1
ATOM 3626 C CA . ALA A 1 493 ? -20.349 -8.255 10.574 1.00 96.00 493 ALA A CA 1
ATOM 3627 C C . ALA A 1 493 ? -19.282 -8.360 11.681 1.00 96.00 493 ALA A C 1
ATOM 3629 O O . ALA A 1 493 ? -19.004 -9.452 12.177 1.00 96.00 493 ALA A O 1
ATOM 3630 N N . ALA A 1 494 ? -18.760 -7.221 12.147 1.00 96.81 494 ALA A N 1
ATOM 3631 C CA . ALA A 1 494 ? -17.787 -7.184 13.235 1.00 96.81 494 ALA A CA 1
ATOM 3632 C C . ALA A 1 494 ? -18.373 -7.659 14.578 1.00 96.81 494 ALA A C 1
ATOM 3634 O O . ALA A 1 494 ? -17.727 -8.426 15.292 1.00 96.81 494 ALA A O 1
ATOM 3635 N N . ARG A 1 495 ? -19.613 -7.267 14.920 1.00 97.00 495 ARG A N 1
ATOM 3636 C CA . ARG A 1 495 ? -20.306 -7.781 16.122 1.00 97.00 495 ARG A CA 1
ATOM 3637 C C . ARG A 1 495 ? -20.502 -9.291 16.054 1.00 97.00 495 ARG A C 1
ATOM 3639 O O . ARG A 1 495 ? -20.290 -9.965 17.056 1.00 97.00 495 ARG A O 1
ATOM 3646 N N . LEU A 1 496 ? -20.886 -9.817 14.891 1.00 96.19 496 LEU A N 1
ATOM 3647 C CA . LEU A 1 496 ? -21.087 -11.251 14.697 1.00 96.19 496 LEU A CA 1
ATOM 3648 C C . LEU A 1 496 ? -19.780 -12.028 14.904 1.00 96.19 496 LEU A C 1
ATOM 3650 O O . LEU A 1 496 ? -19.763 -13.014 15.637 1.00 96.19 496 LEU A O 1
ATOM 3654 N N . LEU A 1 497 ? -18.679 -11.555 14.316 1.00 94.88 497 LEU A N 1
ATOM 3655 C CA . LEU A 1 497 ? -17.349 -12.132 14.526 1.00 94.88 497 LEU A CA 1
ATOM 3656 C C . LEU A 1 497 ? -16.924 -12.065 16.000 1.00 94.88 497 LEU A C 1
ATOM 3658 O O . LEU A 1 497 ? -16.454 -13.066 16.545 1.00 94.88 497 LEU A O 1
ATOM 3662 N N . GLY A 1 498 ? -17.144 -10.923 16.660 1.00 95.81 498 GLY A N 1
ATOM 3663 C CA . GLY A 1 498 ? -16.947 -10.748 18.103 1.00 95.81 498 GLY A CA 1
ATOM 3664 C C . GLY A 1 498 ? -17.686 -11.799 18.925 1.00 95.81 498 GLY A C 1
ATOM 3665 O O . GLY A 1 498 ? -17.084 -12.465 19.770 1.00 95.81 498 GLY A O 1
ATOM 3666 N N . LEU A 1 499 ? -18.973 -11.989 18.634 1.00 96.00 499 LEU A N 1
ATOM 3667 C CA . LEU A 1 499 ? -19.828 -12.959 19.313 1.00 96.00 499 LEU A CA 1
ATOM 3668 C C . LEU A 1 499 ? -19.296 -14.390 19.143 1.00 96.00 499 LEU A C 1
ATOM 3670 O O . LEU A 1 499 ? -19.161 -15.118 20.122 1.00 96.00 499 LEU A O 1
ATOM 3674 N N . TYR A 1 500 ? -18.915 -14.793 17.927 1.00 95.19 500 TYR A N 1
ATOM 3675 C CA . TYR A 1 500 ? -18.313 -16.114 17.710 1.00 95.19 500 TYR A CA 1
ATOM 3676 C C . TYR A 1 500 ? -16.990 -16.294 18.461 1.00 95.19 500 TYR A C 1
ATOM 3678 O O . TYR A 1 500 ? -16.755 -17.364 19.025 1.00 95.19 500 TYR A O 1
ATOM 3686 N N . ALA A 1 501 ? -16.149 -15.259 18.522 1.00 94.38 501 ALA A N 1
ATOM 3687 C CA . ALA A 1 501 ? -14.907 -15.300 19.292 1.00 94.38 501 ALA A CA 1
ATOM 3688 C C . ALA A 1 501 ? -15.145 -15.445 20.803 1.00 94.38 501 ALA A C 1
ATOM 3690 O O . ALA A 1 501 ? -14.345 -16.086 21.489 1.00 94.38 501 ALA A O 1
ATOM 3691 N N . SER A 1 502 ? -16.252 -14.905 21.323 1.00 94.50 502 SER A N 1
ATOM 3692 C CA . SER A 1 502 ? -16.609 -15.028 22.741 1.00 94.50 502 SER A CA 1
ATOM 3693 C C . SER A 1 502 ? -17.076 -16.442 23.113 1.00 94.50 502 SER A C 1
ATOM 3695 O O . SER A 1 502 ? -16.762 -16.923 24.211 1.00 94.50 502 SER A O 1
ATOM 3697 N N . PHE A 1 503 ? -17.735 -17.148 22.184 1.00 94.06 503 PHE A N 1
ATOM 3698 C CA . PHE A 1 503 ? -18.080 -18.569 22.323 1.00 94.06 503 PHE A CA 1
ATOM 3699 C C . PHE A 1 503 ? -16.872 -19.493 22.123 1.00 94.06 503 PHE A C 1
ATOM 3701 O O . PHE A 1 503 ? -16.655 -20.410 22.921 1.00 94.06 503 PHE A O 1
ATOM 3708 N N . TYR A 1 504 ? -16.060 -19.236 21.096 1.00 94.06 504 TYR A N 1
ATOM 3709 C CA . TYR A 1 504 ? -14.949 -20.092 20.684 1.00 94.06 504 TYR A CA 1
ATOM 3710 C C . TYR A 1 504 ? -13.639 -19.299 20.629 1.00 94.06 504 TYR A C 1
ATOM 3712 O O . TYR A 1 504 ? -13.320 -18.640 19.643 1.00 94.06 504 TYR A O 1
ATOM 3720 N N . ARG A 1 505 ? -12.815 -19.423 21.678 1.00 89.81 505 ARG A N 1
ATOM 3721 C CA . ARG A 1 505 ? -11.568 -18.645 21.839 1.00 89.81 505 ARG A CA 1
ATOM 3722 C C . ARG A 1 505 ? -10.532 -18.827 20.721 1.00 89.81 505 ARG A C 1
ATOM 3724 O O . ARG A 1 505 ? -9.647 -17.990 20.593 1.00 89.81 505 ARG A O 1
ATOM 3731 N N . PHE A 1 506 ? -10.609 -19.904 19.937 1.00 90.69 506 PHE A N 1
ATOM 3732 C CA . PHE A 1 506 ? -9.704 -20.142 18.807 1.00 90.69 506 PHE A CA 1
ATOM 3733 C C . PHE A 1 506 ? -10.130 -19.410 17.522 1.00 90.69 506 PHE A C 1
ATOM 3735 O O . PHE A 1 506 ? -9.326 -19.318 16.595 1.00 90.69 506 PHE A O 1
ATOM 3742 N N . VAL A 1 507 ? -11.358 -18.873 17.454 1.00 93.88 507 VAL A N 1
ATOM 3743 C CA . VAL A 1 507 ? -11.899 -18.196 16.260 1.00 93.88 507 VAL A CA 1
ATOM 3744 C C . VAL A 1 507 ? -11.008 -17.055 15.770 1.00 93.88 507 VAL A C 1
ATOM 3746 O O . VAL A 1 507 ? -10.760 -17.022 14.571 1.00 93.88 507 VAL A O 1
ATOM 3749 N N . PRO A 1 508 ? -10.450 -16.170 16.621 1.00 91.12 508 PRO A N 1
ATOM 3750 C CA . PRO A 1 508 ? -9.531 -15.135 16.148 1.00 91.12 508 PRO A CA 1
ATOM 3751 C C . PRO A 1 508 ? -8.287 -15.672 15.430 1.00 91.12 508 PRO A C 1
ATOM 3753 O O . PRO A 1 508 ? -7.900 -15.149 14.387 1.00 91.12 508 PRO A O 1
ATOM 3756 N N . GLY A 1 509 ? -7.675 -16.738 15.954 1.00 88.69 509 GLY A N 1
ATOM 3757 C CA . GLY A 1 509 ? -6.511 -17.368 15.327 1.00 88.69 509 GLY A CA 1
ATOM 3758 C C . GLY A 1 509 ? -6.873 -18.072 14.019 1.00 88.69 509 GLY A C 1
ATOM 3759 O O . GLY A 1 509 ? -6.167 -17.929 13.021 1.00 88.69 509 GLY A O 1
ATOM 3760 N N . LEU A 1 510 ? -8.012 -18.771 14.002 1.00 93.31 510 LEU A N 1
ATOM 3761 C CA . LEU A 1 510 ? -8.541 -19.406 12.797 1.00 93.31 510 LEU A CA 1
ATOM 3762 C C . LEU A 1 510 ? -8.887 -18.371 11.718 1.00 93.31 510 LEU A C 1
ATOM 3764 O O . LEU A 1 510 ? -8.575 -18.583 10.551 1.00 93.31 510 LEU A O 1
ATOM 3768 N N . TYR A 1 511 ? -9.474 -17.240 12.108 1.00 94.06 511 TYR A N 1
ATOM 3769 C CA . TYR A 1 511 ? -9.787 -16.129 11.216 1.00 94.06 511 TYR A CA 1
ATOM 3770 C C . TYR A 1 511 ? -8.529 -15.598 10.524 1.00 94.06 511 TYR A C 1
ATOM 3772 O O . TYR A 1 511 ? -8.522 -15.471 9.301 1.00 94.06 511 TYR A O 1
ATOM 3780 N N . ILE A 1 512 ? -7.446 -15.367 11.282 1.00 89.44 512 ILE A N 1
ATOM 3781 C CA . ILE A 1 512 ? -6.160 -14.937 10.716 1.00 89.44 512 ILE A CA 1
ATOM 3782 C C . ILE A 1 512 ? -5.646 -15.962 9.703 1.00 89.44 512 ILE A C 1
ATOM 3784 O O . ILE A 1 512 ? -5.338 -15.607 8.566 1.00 89.44 512 ILE A O 1
ATOM 3788 N N . LEU A 1 513 ? -5.568 -17.232 10.107 1.00 86.88 513 LEU A N 1
ATOM 3789 C CA . LEU A 1 513 ? -5.046 -18.301 9.259 1.00 86.88 513 LEU A CA 1
ATOM 3790 C C . LEU A 1 513 ? -5.842 -18.416 7.954 1.00 86.88 513 LEU A C 1
ATOM 3792 O O . LEU A 1 513 ? -5.259 -18.444 6.874 1.00 86.88 513 LEU A O 1
ATOM 3796 N N . VAL A 1 514 ? -7.170 -18.441 8.040 1.00 92.44 514 VAL A N 1
ATOM 3797 C CA . VAL A 1 514 ? -8.026 -18.635 6.870 1.00 92.44 514 VAL A CA 1
ATOM 3798 C C . VAL A 1 514 ? -8.012 -17.403 5.967 1.00 92.44 514 VAL A C 1
ATOM 3800 O O . VAL A 1 514 ? -7.684 -17.529 4.788 1.00 92.44 514 VAL A O 1
ATOM 3803 N N . MET A 1 515 ? -8.322 -16.217 6.498 1.00 91.25 515 MET A N 1
ATOM 3804 C CA . MET A 1 515 ? -8.528 -15.018 5.675 1.00 91.25 515 MET A CA 1
ATOM 3805 C C . MET A 1 515 ? -7.235 -14.401 5.147 1.00 91.25 515 MET A C 1
ATOM 3807 O O . MET A 1 515 ? -7.229 -13.862 4.044 1.00 91.25 515 MET A O 1
ATOM 3811 N N . PHE A 1 516 ? -6.142 -14.469 5.908 1.00 87.81 516 PHE A N 1
ATOM 3812 C CA . PHE A 1 516 ? -4.906 -13.757 5.571 1.00 87.81 516 PHE A CA 1
ATOM 3813 C C . PHE A 1 516 ? -3.787 -14.663 5.063 1.00 87.81 516 PHE A C 1
ATOM 3815 O O . PHE A 1 516 ? -2.797 -14.150 4.544 1.00 87.81 516 PHE A O 1
ATOM 3822 N N . VAL A 1 517 ? -3.928 -15.988 5.186 1.00 80.25 517 VAL A N 1
ATOM 3823 C CA . VAL A 1 517 ? -2.920 -16.950 4.715 1.00 80.25 517 VAL A CA 1
ATOM 3824 C C . VAL A 1 517 ? -3.524 -17.942 3.727 1.00 80.25 517 VAL A C 1
ATOM 3826 O O . VAL A 1 517 ? -3.112 -17.956 2.570 1.00 80.25 517 VAL A O 1
ATOM 3829 N N . CYS A 1 518 ? -4.514 -18.742 4.134 1.00 85.00 518 CYS A N 1
ATOM 3830 C CA . CYS A 1 518 ? -5.057 -19.809 3.291 1.00 85.00 518 CYS A CA 1
ATOM 3831 C C . CYS A 1 518 ? -5.770 -19.271 2.047 1.00 85.00 518 CYS A C 1
ATOM 3833 O O . CYS A 1 518 ? -5.445 -19.701 0.944 1.00 85.00 518 CYS A O 1
ATOM 3835 N N . VAL A 1 519 ? -6.708 -18.328 2.199 1.00 89.88 519 VAL A N 1
ATOM 3836 C CA . VAL A 1 519 ? -7.450 -17.754 1.063 1.00 89.88 519 VAL A CA 1
ATOM 3837 C C . VAL A 1 519 ? -6.496 -17.090 0.057 1.00 89.88 519 VAL A C 1
ATOM 3839 O O . VAL A 1 519 ? -6.552 -17.461 -1.118 1.00 89.88 519 VAL A O 1
ATOM 3842 N N . PRO A 1 520 ? -5.559 -16.208 0.468 1.00 83.38 520 PRO A N 1
ATOM 3843 C CA . PRO A 1 520 ? -4.582 -15.648 -0.459 1.00 83.38 520 PRO A CA 1
ATOM 3844 C C . PRO A 1 520 ? -3.672 -16.679 -1.119 1.00 83.38 520 PRO A C 1
ATOM 3846 O O . PRO A 1 520 ? -3.456 -16.603 -2.328 1.00 83.38 520 PRO A O 1
ATOM 3849 N N . ALA A 1 521 ? -3.170 -17.662 -0.368 1.00 74.19 521 ALA A N 1
ATOM 3850 C CA . ALA A 1 521 ? -2.298 -18.697 -0.917 1.00 74.19 521 ALA A CA 1
ATOM 3851 C C . ALA A 1 521 ? -3.020 -19.577 -1.947 1.00 74.19 521 ALA A C 1
ATOM 3853 O O . ALA A 1 521 ? -2.466 -19.855 -3.009 1.00 74.19 521 ALA A O 1
ATOM 3854 N N . VAL A 1 522 ? -4.265 -19.980 -1.667 1.00 82.56 522 VAL A N 1
ATOM 3855 C CA . VAL A 1 522 ? -5.074 -20.790 -2.588 1.00 82.56 522 VAL A CA 1
ATOM 3856 C C . VAL A 1 522 ? -5.401 -20.000 -3.850 1.00 82.56 522 VAL A C 1
ATOM 3858 O O . VAL A 1 522 ? -5.178 -20.503 -4.946 1.00 82.56 522 VAL A O 1
ATOM 3861 N N . LEU A 1 523 ? -5.874 -18.756 -3.726 1.00 83.38 523 LEU A N 1
ATOM 3862 C CA . LEU A 1 523 ? -6.219 -17.934 -4.890 1.00 83.38 523 LEU A CA 1
ATOM 3863 C C . LEU A 1 523 ? -4.995 -17.591 -5.753 1.00 83.38 523 LEU A C 1
ATOM 3865 O O . LEU A 1 523 ? -5.108 -17.572 -6.980 1.00 83.38 523 LEU A O 1
ATOM 3869 N N . LEU A 1 524 ? -3.819 -17.390 -5.149 1.00 74.75 524 LEU A N 1
ATOM 3870 C CA . LEU A 1 524 ? -2.568 -17.256 -5.903 1.00 74.75 524 LEU A CA 1
ATOM 3871 C C . LEU A 1 524 ? -2.155 -18.553 -6.586 1.00 74.75 524 LEU A C 1
ATOM 3873 O O . LEU A 1 524 ? -1.781 -18.515 -7.755 1.00 74.75 524 LEU A O 1
ATOM 3877 N N . GLY A 1 525 ? -2.251 -19.687 -5.890 1.00 71.38 525 GLY A N 1
ATOM 3878 C CA . GLY A 1 525 ? -1.976 -20.998 -6.474 1.00 71.38 525 GLY A CA 1
ATOM 3879 C C . GLY A 1 525 ? -2.873 -21.276 -7.680 1.00 71.38 525 GLY A C 1
ATOM 3880 O O . GLY A 1 525 ? -2.385 -21.693 -8.726 1.00 71.38 525 GLY A O 1
ATOM 3881 N N . VAL A 1 526 ? -4.166 -20.957 -7.574 1.00 78.50 526 VAL A N 1
ATOM 3882 C CA . VAL A 1 526 ? -5.118 -21.055 -8.687 1.00 78.50 526 VAL A CA 1
ATOM 3883 C C . VAL A 1 526 ? -4.720 -20.121 -9.830 1.00 78.50 526 VAL A C 1
ATOM 3885 O O . VAL A 1 526 ? -4.659 -20.578 -10.967 1.00 78.50 526 VAL A O 1
ATOM 3888 N N . SER A 1 527 ? -4.398 -18.850 -9.560 1.00 74.50 527 SER A N 1
ATOM 3889 C CA . SER A 1 527 ? -3.969 -17.922 -10.620 1.00 74.50 527 SER A CA 1
ATOM 3890 C C . SER A 1 527 ? -2.723 -18.421 -11.352 1.00 74.50 527 SER A C 1
ATOM 3892 O O . SER A 1 527 ? -2.718 -18.455 -12.577 1.00 74.50 527 SER A O 1
ATOM 3894 N N . ALA A 1 528 ? -1.706 -18.874 -10.615 1.00 68.88 528 ALA A N 1
ATOM 3895 C CA . ALA A 1 528 ? -0.477 -19.402 -11.202 1.00 68.88 528 ALA A CA 1
ATOM 3896 C C . ALA A 1 528 ? -0.736 -20.651 -12.063 1.00 68.88 528 ALA A C 1
ATOM 3898 O O . ALA A 1 528 ? -0.083 -20.852 -13.086 1.00 68.88 528 ALA A O 1
ATOM 3899 N N . LEU A 1 529 ? -1.711 -21.481 -11.680 1.00 70.44 529 LEU A N 1
ATOM 3900 C CA . LEU A 1 529 ? -2.122 -22.638 -12.473 1.00 70.44 529 LEU A CA 1
ATOM 3901 C C . LEU A 1 529 ? -2.845 -22.246 -13.763 1.00 70.44 529 LEU A C 1
ATOM 3903 O O . LEU A 1 529 ? -2.620 -22.912 -14.768 1.00 70.44 529 LEU A O 1
ATOM 3907 N N . TYR A 1 530 ? -3.669 -21.191 -13.761 1.00 69.31 530 TYR A N 1
ATOM 3908 C CA . TYR A 1 530 ? -4.286 -20.664 -14.988 1.00 69.31 530 TYR A CA 1
ATOM 3909 C C . TYR A 1 530 ? -3.241 -20.101 -15.957 1.00 69.31 530 TYR A C 1
ATOM 3911 O O . TYR A 1 530 ? -3.360 -20.337 -17.160 1.00 69.31 530 TYR A O 1
ATOM 3919 N N . ASP A 1 531 ? -2.207 -19.430 -15.440 1.00 66.19 531 ASP A N 1
ATOM 3920 C CA . ASP A 1 531 ? -1.093 -18.918 -16.248 1.00 66.19 531 ASP A CA 1
ATOM 3921 C C . ASP A 1 531 ? -0.229 -20.059 -16.821 1.00 66.19 531 ASP A C 1
ATOM 3923 O O . ASP A 1 531 ? 0.268 -19.965 -17.942 1.00 66.19 531 ASP A O 1
ATOM 3927 N N . ALA A 1 532 ? -0.083 -21.168 -16.084 1.00 62.91 532 ALA A N 1
ATOM 3928 C CA . ALA A 1 532 ? 0.648 -22.352 -16.541 1.00 62.91 532 ALA A CA 1
ATOM 3929 C C . ALA A 1 532 ? -0.163 -23.234 -17.512 1.00 62.91 532 ALA A C 1
ATOM 3931 O O . ALA A 1 532 ? 0.387 -23.774 -18.472 1.00 62.91 532 ALA A O 1
ATOM 3932 N N . SER A 1 533 ? -1.463 -23.424 -17.261 1.00 66.94 533 SER A N 1
ATOM 3933 C CA . SER A 1 533 ? -2.371 -24.164 -18.143 1.00 66.94 533 SER A CA 1
ATOM 3934 C C . SER A 1 533 ? -3.844 -23.830 -17.864 1.00 66.94 533 SER A C 1
ATOM 3936 O O . SER A 1 533 ? -4.358 -24.048 -16.766 1.00 66.94 533 SER A O 1
ATOM 3938 N N . VAL A 1 534 ? -4.579 -23.413 -18.899 1.00 65.25 534 VAL A N 1
ATOM 3939 C CA . VAL A 1 534 ? -6.024 -23.130 -18.792 1.00 65.25 534 VAL A CA 1
ATOM 3940 C C . VAL A 1 534 ? -6.802 -24.365 -18.311 1.00 65.25 534 VAL A C 1
ATOM 3942 O O . VAL A 1 534 ? -7.694 -24.255 -17.474 1.00 65.25 534 VAL A O 1
ATOM 3945 N N . ALA A 1 535 ? -6.418 -25.561 -18.773 1.00 56.53 535 ALA A N 1
ATOM 3946 C CA . ALA A 1 535 ? -7.025 -26.822 -18.345 1.00 56.53 535 ALA A CA 1
ATOM 3947 C C . ALA A 1 535 ? -6.760 -27.139 -16.860 1.00 56.53 535 ALA A C 1
ATOM 3949 O O . ALA A 1 535 ? -7.678 -27.562 -16.159 1.00 56.53 535 ALA A O 1
ATOM 3950 N N . GLY A 1 536 ? -5.542 -26.900 -16.360 1.00 62.66 536 GLY A N 1
ATOM 3951 C CA . GLY A 1 536 ? -5.202 -27.104 -14.949 1.00 62.66 536 GLY A CA 1
ATOM 3952 C C . GLY A 1 536 ? -5.944 -26.138 -14.027 1.00 62.66 536 GLY A C 1
ATOM 3953 O O . GLY A 1 536 ? -6.472 -26.560 -12.998 1.00 62.66 536 GLY A O 1
ATOM 3954 N N . GLY A 1 537 ? -6.069 -24.872 -14.436 1.00 63.31 537 GLY A N 1
ATOM 3955 C CA . GLY A 1 537 ? -6.889 -23.882 -13.737 1.00 63.31 537 GLY A CA 1
ATOM 3956 C C . GLY A 1 537 ? -8.358 -24.305 -13.626 1.00 63.31 537 GLY A C 1
ATOM 3957 O O . GLY A 1 537 ? -8.914 -24.315 -12.526 1.00 63.31 537 GLY A O 1
ATOM 3958 N N . ILE A 1 538 ? -8.968 -24.736 -14.737 1.00 64.94 538 ILE A N 1
ATOM 3959 C CA . ILE A 1 538 ? -10.373 -25.180 -14.776 1.00 64.94 538 ILE A CA 1
ATOM 3960 C C . ILE A 1 538 ? -10.595 -26.419 -13.897 1.00 64.94 538 ILE A C 1
ATOM 3962 O O . ILE A 1 538 ? -11.555 -26.453 -13.128 1.00 64.94 538 ILE A O 1
ATOM 3966 N N . ILE A 1 539 ? -9.708 -27.418 -13.960 1.00 66.94 539 ILE A N 1
ATOM 3967 C CA . ILE A 1 539 ? -9.820 -28.645 -13.153 1.00 66.94 539 ILE A CA 1
ATOM 3968 C C . ILE A 1 539 ? -9.748 -28.324 -11.656 1.00 66.94 539 ILE A C 1
ATOM 3970 O O . ILE A 1 539 ? -10.566 -28.823 -10.887 1.00 66.94 539 ILE A O 1
ATOM 3974 N N . VAL A 1 540 ? -8.821 -27.462 -11.230 1.00 69.00 540 VAL A N 1
ATOM 3975 C CA . VAL A 1 540 ? -8.703 -27.078 -9.814 1.00 69.00 540 VAL A CA 1
ATOM 3976 C C . VAL A 1 540 ? -9.889 -26.231 -9.356 1.00 69.00 540 VAL A C 1
ATOM 3978 O O . VAL A 1 540 ? -10.396 -26.452 -8.258 1.00 69.00 540 VAL A O 1
ATOM 3981 N N . SER A 1 541 ? -10.388 -25.310 -10.188 1.00 65.19 541 SER A N 1
ATOM 3982 C CA . SER A 1 541 ? -11.609 -24.553 -9.879 1.00 65.19 541 SER A CA 1
ATOM 3983 C C . SER A 1 541 ? -12.834 -25.461 -9.738 1.00 65.19 541 SER A C 1
ATOM 3985 O O . SER A 1 541 ? -13.625 -25.265 -8.817 1.00 65.19 541 SER A O 1
ATOM 3987 N N . LEU A 1 542 ? -12.975 -26.475 -10.597 1.00 64.44 542 LEU A N 1
ATOM 3988 C CA . LEU A 1 542 ? -14.049 -27.467 -10.502 1.00 64.44 542 LEU A CA 1
ATOM 3989 C C . LEU A 1 542 ? -13.903 -28.349 -9.259 1.00 64.44 542 LEU A C 1
ATOM 3991 O O . LEU A 1 542 ? -14.893 -28.582 -8.575 1.00 64.44 542 LEU A O 1
ATOM 3995 N N . LEU A 1 543 ? -12.683 -28.779 -8.922 1.00 63.72 543 LEU A N 1
ATOM 3996 C CA . LEU A 1 543 ? -12.414 -29.557 -7.710 1.00 63.72 543 LEU A CA 1
ATOM 3997 C C . LEU A 1 543 ? -12.746 -28.765 -6.439 1.00 63.72 543 LEU A C 1
ATOM 3999 O O . LEU A 1 543 ? -13.419 -29.297 -5.560 1.00 63.72 543 LEU A O 1
ATOM 4003 N N . LEU A 1 544 ? -12.353 -27.488 -6.374 1.00 62.12 544 LEU A N 1
ATOM 4004 C CA . LEU A 1 544 ? -12.694 -26.586 -5.267 1.00 62.12 544 LEU A CA 1
ATOM 4005 C C . LEU A 1 544 ? -14.201 -26.303 -5.180 1.00 62.12 544 LEU A C 1
ATOM 4007 O O . LEU A 1 544 ? -14.730 -26.218 -4.078 1.00 62.12 544 LEU A O 1
ATOM 4011 N N . ALA A 1 545 ? -14.897 -26.187 -6.315 1.00 55.91 545 ALA A N 1
ATOM 4012 C CA . ALA A 1 545 ? -16.350 -26.003 -6.356 1.00 55.91 545 ALA A CA 1
ATOM 4013 C C . ALA A 1 545 ? -17.140 -27.291 -6.046 1.00 55.91 545 ALA A C 1
ATOM 4015 O O . ALA A 1 545 ? -18.309 -27.218 -5.678 1.00 55.91 545 ALA A O 1
ATOM 4016 N N . SER A 1 546 ? -16.512 -28.460 -6.207 1.00 49.47 546 SER A N 1
ATOM 4017 C CA . SER A 1 546 ? -17.094 -29.780 -5.926 1.00 49.47 546 SER A CA 1
ATOM 4018 C C . SER A 1 546 ? -16.782 -30.320 -4.526 1.00 49.47 546 SER A C 1
ATOM 4020 O O . SER A 1 546 ? -17.257 -31.400 -4.174 1.00 49.47 546 SER A O 1
ATOM 4022 N N . ALA A 1 547 ? -15.974 -29.602 -3.738 1.00 40.88 547 ALA A N 1
ATOM 4023 C CA . ALA A 1 547 ? -15.703 -29.960 -2.353 1.00 40.88 547 ALA A CA 1
ATOM 4024 C C . ALA A 1 547 ? -16.972 -29.700 -1.507 1.00 40.88 547 ALA A C 1
ATOM 4026 O O . ALA A 1 547 ? -17.461 -28.569 -1.520 1.00 40.88 547 ALA A O 1
ATOM 4027 N N . PRO A 1 548 ? -17.536 -30.731 -0.847 1.00 39.44 548 PRO A N 1
ATOM 4028 C CA . PRO A 1 548 ? -18.817 -30.650 -0.140 1.00 39.44 548 PRO A CA 1
ATOM 4029 C C . PRO A 1 548 ? -18.801 -29.762 1.107 1.00 39.44 548 PRO A C 1
ATOM 4031 O O . PRO A 1 548 ? -17.726 -29.632 1.742 1.00 39.44 548 PRO A O 1
#

Sequence (548 aa):
MADTQEKKAEGAAAAEGELSWPMVIAGIFGIIASLYLFLVGLALMGDAFKCLGGRGASSMFTSVNNPIAGLMVGILATVLVQSSSTSTSIVVGLVSADQITVKSAIPIIMGANIGTSVTNTIVSMGQSGNRLDLERAFAGATVHDMFNMLTVLTLLPIEIIFAAISGEGGLLYWIAKGITEQLVGGEKSGALFDSPIKVVTSPVVKGVISNNKYVINALTLELGEPMPLGTADVNASECASDRRLKETTWADESLQAVEDDASRALLNRRLDVACPPTQYYCVSSDLDKNFKSISSKAYASKLTKCAGHGVTLDEPCTDNRKCYLDAGTYYEDYVTNGHIIKGGFVQDAGDMGGGIIALILSLIMLCGGLFGLVKCLQMLLIKKAKKVIARAVRLNDYLALLVGIGITIVVQSSSVTTSALTPLCGMGIIPLEKMLPLTLGANIGTTITALIAALTSLKFGALQIALCHLLFNIIGILIWFPFPPMRQIPLGAARLLGLYASFYRFVPGLYILVMFVCVPAVLLGVSALYDASVAGGIIVSLLLASAP

pLDDT: mean 74.74, std 17.22, range [27.62, 97.0]